Protein AF-A0A3A9SP73-F1 (afdb_monomer)

Secondary structure (DSSP, 8-state):
-HHHHHHHHHHHHHHHHHHHHHHHHHHHT-HHHHHHHHHHHHHHHHHHHHHHTTT-HHHHHHHHHHHHHHHHTTTSHHHHHHHIIIIIHHHHHHHHGGG---EEEETTEEEEE-TTS-EEEEETTTTEESS-SS-HHHHHHHHHHHH--TT-SEEEEE--TTSHHHHHHHHHHTT-SEEEEEES-HHHHHHHHHTSSGGGS-TTTEEEEE-SSHHHHHHHHHHHHHHSHHHHHTTSEEEEE-HHHHHHHHTT--HHHHHHHHHHHHSSHHHHHHHHHHHHHHTS----HHHHHTT---SEEEEE--STTHHHHHHHHHHTTTTSEEEEEGGGHHHHHHHTPPPSEEEE---SGGGGGGTTT-GGGGTTS-EEEETTS-HHHHHH--S-EEEE--GGGTTSTT-STT-PPPP---SSHHHHHHHHHHHHT-SEEEEES---S-GGG-SS-TTSSS---SSPPPSEEEEBTTSSEEEE-HHHHHHHHHHHHHHHT-TTSEEEE--TTSB--TT-EE-

Foldseek 3Di:
DLQVVLVVLVVLLVLLVLLVVLLVCLVVVNLPSSVVSPVVSVVVVVVVLVVCVVPPPPLSVQLVVLNVVLVVCSVNSVVSSCSSVVGNSVSSLVSSVVQFPDWDDDDQWIWGAASSNAIWIARNVLRFILADSHRRLVVLLVVCVLWADLLEQEEEEEDCGLPNNVVNNCVVNVLNHAYEYQDQDVVRVVNSCRRHCNVVRPPVRYHYDYHNPPVVSLVVVVVVCVVCVVCLQVNHYAYYYRVVVVSVCVVVDPVVVVVVCCCSNCPHSLQVLLLVLLVLLVVDDADALVVLLVVDDELEEEEQDWAAQLVVCLVVQQVCPPHHQYEYELLCQQVCVVSVRQGQEYEEEDSDLCSLVSCVPPQVSQQDHEYEYESSHHNNNVVSHNHHYHYAHEPSCPPRVPGPVVVDDHQYADLDRSSVSVSSSVVSVHQEYEYRNLQLFQQQQWGGHPRSDPDTDGNNAESDWAQFLQRDITGHYPSSVVVLVRVLVSLVVCLRHAYEYDNRGGHDRPNHDYD

Solvent-accessible surface area (backbone atoms only — not comparable to full-atom values): 26681 Å² total; per-residue (Å²): 111,70,50,66,52,48,51,54,44,42,60,58,32,47,37,51,54,34,46,50,53,18,33,51,26,27,76,73,66,39,55,65,64,15,50,54,37,37,55,56,40,51,59,55,47,57,53,52,34,59,58,25,56,80,76,39,50,67,60,23,52,50,51,54,49,41,56,50,53,33,65,76,35,51,89,42,39,70,59,24,32,47,42,42,64,77,42,44,45,57,51,49,40,60,59,27,56,82,59,35,84,49,72,48,75,58,93,60,34,36,40,30,37,12,52,39,30,49,62,36,49,25,38,63,84,80,65,42,49,72,46,55,60,50,44,41,58,58,51,18,42,57,53,40,67,59,54,68,48,97,62,35,50,36,36,41,29,43,47,58,63,41,13,42,46,66,41,40,47,36,65,74,45,73,63,65,37,39,37,37,33,37,36,46,53,70,63,46,57,49,42,6,44,61,66,39,47,39,68,78,49,62,74,90,38,50,46,78,49,79,32,70,52,58,69,59,40,50,47,54,56,47,55,48,50,72,73,38,49,66,43,35,69,74,32,34,29,40,58,47,70,47,71,60,56,54,62,69,43,62,84,70,62,53,73,69,50,54,55,48,49,57,46,66,58,52,51,47,58,50,37,58,44,24,40,54,11,27,58,52,46,73,70,46,86,66,50,58,65,67,65,55,45,76,77,56,87,37,55,31,31,34,39,40,40,48,16,46,41,26,69,80,35,50,63,62,56,53,74,30,64,94,68,31,44,32,36,28,39,48,49,31,47,51,30,30,60,77,70,71,42,82,53,65,29,35,30,44,58,47,53,50,76,71,56,30,68,38,43,67,98,47,36,79,76,29,49,85,25,33,37,46,28,35,42,29,24,20,34,68,37,60,70,53,50,56,21,59,36,23,73,39,40,32,70,91,32,64,89,45,82,80,48,54,82,82,71,66,79,69,45,78,53,56,105,43,48,64,36,46,46,50,45,50,37,53,75,66,56,33,45,35,37,37,36,30,3,57,9,56,31,21,56,91,17,26,58,36,19,80,59,36,55,100,70,68,43,70,73,46,76,43,61,42,72,42,55,16,59,72,74,44,80,32,37,13,40,66,68,32,50,49,45,45,54,48,49,28,54,60,44,63,79,40,81,87,48,46,37,35,46,62,19,59,59,10,40,53,53,65,81,47,45,78,130

Sequence (515 aa):
MAQEFLENIYKQSLLISDFEDSVHFLREGNKFDAQKLYNSAISSVESIIKELSGNDRELAEALLTSARTISENWEDSSYASALITSSLIPLMYKYMSYFTDIDVTENEFRIKSSDSGFLTITDLQNQVTYHDTHNPLNEASEVAESFYAPTNREVHLFGCDMGYLPYMLHKKSDGAIKIVIYESDSRIVNYAREFGILDWIPESDIEFVLIQDLTLLLKEYLDFINSHDQEIDNGEVSTYISPWKAIQYHNVGIDALQKQVEIDVFNKSIHRRCVINMMRNYSKQRISFDKIRSRLSSDECIIVAAGPSLDDSMSFIKDSSGSRTVIAVNTVIKRLYSEKAVPDVVVAADARPQLIEHIYGYEEFTDKIPLIADETTCWKYIDAYQGDICLVPTPNGKGLPLSNPDNLDVWQIYGTVVTLAIEVGIRLGAKKFYLAGLDLAYPGGVSYAHGVAHERVENKQGNCSVESVDGTMVETSQVFDLFRRTIEEQISVHPDLEFINLSKHGALIHGTSSL

Radius of gyration: 23.95 Å; Cα contacts (8 Å, |Δi|>4): 961; chains: 1; bounding box: 63×48×64 Å

Nearest PDB structures (foldseek):
  5mu5-assembly1_A  TM=4.446E-01  e=1.513E-12  Paramagnetospirillum magneticum AMB-1
  8gxo-assembly1_B  TM=6.169E-01  e=4.407E-02  Camellia sinensis
  5x7f-assembly1_A-2  TM=6.791E-01  e=1.155E-01  Mycobacterium tuberculosis H37Rv
  3tr6-assembly1_A-2  TM=6.200E-01  e=1.974E-01  Coxiella burnetii
  3dr5-assembly1_A-2  TM=6.475E-01  e=1.286E+00  Corynebacterium glutamicum

Structure (mmCIF, N/CA/C/O backbone):
data_AF-A0A3A9SP73-F1
#
_entry.id   AF-A0A3A9SP73-F1
#
loop_
_atom_site.group_PDB
_atom_site.id
_atom_site.type_symbol
_atom_site.label_atom_id
_atom_site.label_alt_id
_atom_site.label_comp_id
_atom_site.label_asym_id
_atom_site.label_entity_id
_atom_site.label_seq_id
_atom_site.pdbx_PDB_ins_code
_atom_site.Cartn_x
_atom_site.Cartn_y
_atom_site.Cartn_z
_atom_site.occupancy
_atom_site.B_iso_or_equiv
_atom_site.auth_seq_id
_atom_site.auth_comp_id
_atom_site.auth_asym_id
_atom_site.auth_atom_id
_atom_site.pdbx_PDB_model_num
ATOM 1 N N . MET A 1 1 ? 17.524 4.120 -32.576 1.00 49.09 1 MET A N 1
ATOM 2 C CA . MET A 1 1 ? 18.349 5.148 -31.899 1.00 49.09 1 MET A CA 1
ATOM 3 C C . MET A 1 1 ? 17.782 5.543 -30.535 1.00 49.09 1 MET A C 1
ATOM 5 O O . MET A 1 1 ? 18.495 5.319 -29.574 1.00 49.09 1 MET A O 1
ATOM 9 N N . ALA A 1 2 ? 16.548 6.064 -30.405 1.00 62.88 2 ALA A N 1
ATOM 10 C CA . ALA A 1 2 ? 15.949 6.321 -29.078 1.00 62.88 2 ALA A CA 1
ATOM 11 C C . ALA A 1 2 ? 15.515 5.025 -28.356 1.00 62.88 2 ALA A C 1
ATOM 13 O O . ALA A 1 2 ? 15.880 4.821 -27.205 1.00 62.88 2 ALA A O 1
ATOM 14 N N . GLN A 1 3 ? 14.848 4.104 -29.063 1.00 69.94 3 GLN A N 1
ATOM 15 C CA . GLN A 1 3 ? 14.397 2.821 -28.500 1.00 69.94 3 GLN A CA 1
ATOM 16 C C . GLN A 1 3 ? 15.564 1.938 -28.014 1.00 69.94 3 GLN A C 1
ATOM 18 O O . GLN A 1 3 ? 15.560 1.491 -26.879 1.00 69.94 3 GLN A O 1
ATOM 23 N N . GLU A 1 4 ? 16.627 1.778 -28.815 1.00 77.62 4 GLU A N 1
ATOM 24 C CA . GLU A 1 4 ? 17.843 1.037 -28.410 1.00 77.62 4 GLU A CA 1
ATOM 25 C C . GLU A 1 4 ? 18.569 1.677 -27.212 1.00 77.62 4 GLU A C 1
ATOM 27 O O . GLU A 1 4 ? 19.218 0.985 -26.429 1.00 77.62 4 GLU A O 1
ATOM 32 N N . PHE A 1 5 ? 18.492 3.005 -27.073 1.00 85.75 5 PHE A N 1
ATOM 33 C CA . PHE A 1 5 ? 19.057 3.714 -25.926 1.00 85.75 5 PHE A CA 1
ATOM 34 C C . PHE A 1 5 ? 18.266 3.406 -24.648 1.00 85.75 5 PHE A C 1
ATOM 36 O O . PHE A 1 5 ? 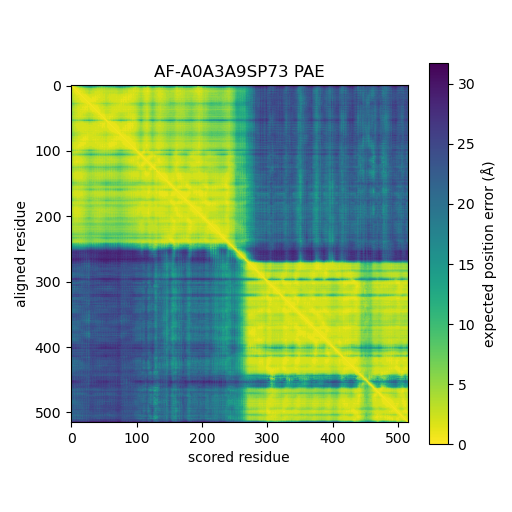18.867 3.014 -23.648 1.00 85.75 5 PHE A O 1
ATOM 43 N N . LEU A 1 6 ? 16.933 3.498 -24.708 1.00 90.56 6 LEU A N 1
ATOM 44 C CA . LEU A 1 6 ? 16.043 3.146 -23.596 1.00 90.56 6 LEU A CA 1
ATOM 45 C C . LEU A 1 6 ? 16.145 1.666 -23.224 1.00 90.56 6 LEU A C 1
ATOM 47 O O . LEU A 1 6 ? 16.231 1.336 -22.047 1.00 90.56 6 LEU A O 1
ATOM 51 N N . GLU A 1 7 ? 16.229 0.773 -24.209 1.00 89.56 7 GLU A N 1
ATOM 52 C CA . GLU A 1 7 ? 16.320 -0.669 -23.973 1.00 89.56 7 GLU A CA 1
ATOM 53 C C . GLU A 1 7 ? 17.554 -1.041 -23.137 1.00 89.56 7 GLU A C 1
ATOM 55 O O . GLU A 1 7 ? 17.478 -1.901 -22.259 1.00 89.56 7 GLU A O 1
ATOM 60 N N . ASN A 1 8 ? 18.688 -0.368 -23.359 1.00 88.88 8 ASN A N 1
ATOM 61 C CA . ASN A 1 8 ? 19.878 -0.572 -22.537 1.00 88.88 8 ASN A CA 1
ATOM 62 C C . ASN A 1 8 ? 19.660 -0.102 -21.095 1.00 88.88 8 ASN A C 1
ATOM 64 O O . ASN A 1 8 ? 20.018 -0.832 -20.174 1.00 88.88 8 ASN A O 1
ATOM 68 N N . ILE A 1 9 ? 19.043 1.067 -20.893 1.00 92.62 9 ILE A N 1
ATOM 69 C CA . ILE A 1 9 ? 18.715 1.588 -19.555 1.00 92.62 9 ILE A CA 1
ATOM 70 C C . ILE A 1 9 ? 17.776 0.617 -18.831 1.00 92.62 9 ILE A C 1
ATOM 72 O O . ILE A 1 9 ? 18.018 0.262 -17.680 1.00 92.62 9 ILE A O 1
ATOM 76 N N . TYR A 1 10 ? 16.747 0.119 -19.514 1.00 94.50 10 TYR A N 1
ATOM 77 C CA . TYR A 1 10 ? 15.756 -0.782 -18.926 1.00 94.50 10 TYR A CA 1
ATOM 78 C C . TYR A 1 10 ? 16.343 -2.143 -18.570 1.00 94.50 10 TYR A C 1
ATOM 80 O O . TYR A 1 10 ? 16.019 -2.688 -17.520 1.00 94.50 10 TYR A O 1
ATOM 88 N N . LYS A 1 11 ? 17.274 -2.672 -19.374 1.00 91.06 11 LYS A N 1
ATOM 89 C CA . LYS A 1 11 ? 18.022 -3.888 -19.018 1.00 91.06 11 LYS A CA 1
ATOM 90 C C . LYS A 1 11 ? 18.868 -3.715 -17.758 1.00 91.06 11 LYS A C 1
ATOM 92 O O . LYS A 1 11 ? 18.978 -4.665 -16.991 1.00 91.06 11 LYS A O 1
ATOM 97 N N . GLN A 1 12 ? 19.442 -2.531 -17.527 1.00 92.25 12 GLN A N 1
ATOM 98 C CA . GLN A 1 12 ? 20.144 -2.241 -16.270 1.00 92.25 12 GLN A CA 1
ATOM 99 C C . GLN A 1 12 ? 19.165 -2.092 -15.101 1.00 92.25 12 GLN A C 1
ATOM 101 O O . GLN A 1 12 ? 19.421 -2.613 -14.018 1.00 92.25 12 GLN A O 1
ATOM 106 N N . SER A 1 13 ? 18.022 -1.444 -15.335 1.00 92.06 13 SER A N 1
ATOM 107 C CA . SER A 1 13 ? 16.964 -1.282 -14.336 1.00 92.06 13 SER A CA 1
ATOM 108 C C . SER A 1 13 ? 16.373 -2.621 -13.875 1.00 92.06 13 SER A C 1
ATOM 110 O O . SER A 1 13 ? 16.189 -2.836 -12.679 1.00 92.06 13 SER A O 1
ATOM 112 N N . LEU A 1 14 ? 16.178 -3.577 -14.794 1.00 92.69 14 LEU A N 1
ATOM 113 C CA . LEU A 1 14 ? 15.709 -4.935 -14.482 1.00 92.69 14 LEU A CA 1
ATOM 114 C C . LEU A 1 14 ? 16.573 -5.657 -13.438 1.00 92.69 14 LEU A C 1
ATOM 116 O O . LEU A 1 14 ? 16.056 -6.488 -12.697 1.00 92.69 14 LEU A O 1
ATOM 120 N N . LEU A 1 15 ? 17.866 -5.327 -13.340 1.00 94.31 15 LEU A N 1
ATOM 121 C CA . LEU A 1 15 ? 18.745 -5.918 -12.330 1.00 94.31 15 LEU A CA 1
ATOM 122 C C . LEU A 1 15 ? 18.285 -5.577 -10.910 1.00 94.31 15 LEU A C 1
ATOM 124 O O . LEU A 1 15 ? 18.428 -6.409 -10.019 1.00 94.31 15 LEU A O 1
ATOM 128 N N . ILE A 1 16 ? 17.717 -4.383 -10.697 1.00 94.25 16 ILE A N 1
ATOM 129 C CA . ILE A 1 16 ? 17.144 -3.983 -9.405 1.00 94.25 16 ILE A CA 1
ATOM 130 C C . ILE A 1 16 ? 15.992 -4.929 -9.047 1.00 94.25 16 ILE A C 1
ATOM 132 O O . ILE A 1 16 ? 16.014 -5.511 -7.965 1.00 94.25 16 ILE A O 1
ATOM 136 N N . SER A 1 17 ? 15.074 -5.172 -9.989 1.00 89.94 17 SER A N 1
ATOM 137 C CA . SER A 1 17 ? 13.961 -6.115 -9.807 1.00 89.94 17 SER A CA 1
ATOM 138 C C . SER A 1 17 ? 14.445 -7.547 -9.546 1.00 89.94 17 SER A C 1
ATOM 140 O O . SER A 1 17 ? 13.928 -8.208 -8.652 1.00 89.94 17 SER A O 1
ATOM 142 N N . ASP A 1 18 ? 15.481 -8.025 -10.241 1.00 92.94 18 ASP A N 1
ATOM 143 C CA . ASP A 1 18 ? 16.029 -9.365 -9.988 1.00 92.94 18 ASP A CA 1
ATOM 144 C C . ASP A 1 18 ? 16.689 -9.478 -8.594 1.00 92.94 18 ASP A C 1
ATOM 146 O O . ASP A 1 18 ? 16.648 -10.540 -7.960 1.00 92.94 18 ASP A O 1
ATOM 150 N N . PHE A 1 19 ? 17.287 -8.394 -8.080 1.00 95.06 19 PHE A N 1
ATOM 151 C CA . PHE A 1 19 ? 17.797 -8.348 -6.706 1.00 95.06 19 PHE A CA 1
ATOM 152 C C . PHE A 1 19 ? 16.669 -8.311 -5.668 1.00 95.06 19 PHE A C 1
ATOM 154 O O . PHE A 1 19 ? 16.780 -8.988 -4.643 1.00 95.06 19 PHE A O 1
ATOM 161 N N . GLU A 1 20 ? 15.588 -7.576 -5.930 1.00 91.12 20 GLU A N 1
ATOM 162 C CA . GLU A 1 20 ? 14.380 -7.542 -5.095 1.00 91.12 20 GLU A CA 1
ATOM 163 C C . GLU A 1 20 ? 13.711 -8.929 -5.033 1.00 91.12 20 GLU A C 1
ATOM 165 O O . GLU A 1 20 ? 13.468 -9.445 -3.937 1.00 91.12 20 GLU A O 1
ATOM 170 N N . ASP A 1 21 ? 13.543 -9.599 -6.178 1.00 88.12 21 ASP A N 1
ATOM 171 C CA . ASP A 1 21 ? 13.028 -10.972 -6.270 1.00 88.12 21 ASP A CA 1
ATOM 172 C C . ASP A 1 21 ? 13.933 -11.956 -5.496 1.00 88.12 21 ASP A C 1
ATOM 174 O O . ASP A 1 21 ? 13.464 -12.819 -4.747 1.00 88.12 21 ASP A O 1
ATOM 178 N N . SER A 1 22 ? 15.260 -11.807 -5.603 1.00 93.62 22 SER A N 1
ATOM 179 C CA . SER A 1 22 ? 16.208 -12.605 -4.814 1.00 93.62 22 SER A CA 1
ATOM 180 C C . SER A 1 22 ? 16.041 -12.381 -3.305 1.00 93.62 22 SER A C 1
ATOM 182 O O . SER A 1 22 ? 16.114 -13.337 -2.528 1.00 93.62 22 SER A O 1
ATOM 184 N N . VAL A 1 23 ? 15.833 -11.138 -2.861 1.00 92.19 23 VAL A N 1
ATOM 185 C CA . VAL A 1 23 ? 15.570 -10.817 -1.448 1.00 92.19 23 VAL A CA 1
ATOM 186 C C . VAL A 1 23 ? 14.273 -11.471 -0.981 1.00 92.19 23 VAL A C 1
ATOM 188 O O . VAL A 1 23 ? 14.253 -12.052 0.108 1.00 92.19 23 VAL A O 1
ATOM 191 N N . HIS A 1 24 ? 13.223 -11.427 -1.802 1.00 86.50 24 HIS A N 1
ATOM 192 C CA . HIS A 1 24 ? 11.951 -12.080 -1.514 1.00 86.50 24 HIS A CA 1
ATOM 193 C C . HIS A 1 24 ? 12.142 -13.584 -1.269 1.00 86.50 24 HIS A C 1
ATOM 195 O O . HIS A 1 24 ? 11.813 -14.084 -0.191 1.00 86.50 24 HIS A O 1
ATOM 201 N N . PHE A 1 25 ? 12.800 -14.292 -2.191 1.00 87.38 25 PHE A N 1
ATOM 202 C CA . PHE A 1 25 ? 13.069 -15.724 -2.035 1.00 87.38 25 PHE A CA 1
ATOM 203 C C . PHE A 1 25 ? 13.946 -16.057 -0.820 1.00 87.38 25 PHE A C 1
ATOM 205 O O . PHE A 1 25 ? 13.706 -17.065 -0.150 1.00 87.38 25 PHE A O 1
ATOM 212 N N . LEU A 1 26 ? 14.937 -15.220 -0.484 1.00 88.69 26 LEU A N 1
ATOM 213 C CA 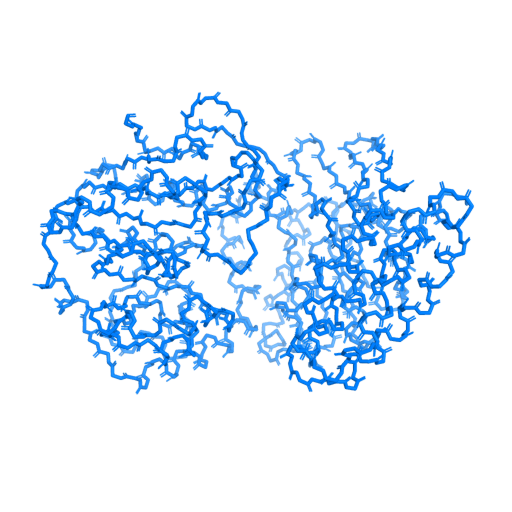. LEU A 1 26 ? 15.733 -15.406 0.736 1.00 88.69 26 LEU A CA 1
ATOM 214 C C . LEU A 1 26 ? 14.870 -15.317 1.998 1.00 88.69 26 LEU A C 1
ATOM 216 O O . LEU A 1 26 ? 15.043 -16.136 2.903 1.00 88.69 26 LEU A O 1
ATOM 220 N N . ARG A 1 27 ? 13.935 -14.360 2.052 1.00 86.19 27 ARG A N 1
ATOM 221 C CA . ARG A 1 27 ? 13.014 -14.174 3.186 1.00 86.19 27 ARG A CA 1
ATOM 222 C C . ARG A 1 27 ? 12.019 -15.328 3.321 1.00 86.19 27 ARG A C 1
ATOM 224 O O . ARG A 1 27 ? 11.665 -15.693 4.440 1.00 86.19 27 ARG A O 1
ATOM 231 N N . GLU A 1 28 ? 11.630 -15.951 2.212 1.00 83.44 28 GLU A N 1
ATOM 232 C CA . GLU A 1 28 ? 10.791 -17.158 2.204 1.00 83.44 28 GLU A CA 1
ATOM 233 C C . GLU A 1 28 ? 11.562 -18.459 2.503 1.00 83.44 28 GLU A C 1
ATOM 235 O O . GLU A 1 28 ? 10.962 -19.521 2.680 1.00 83.44 28 GLU A O 1
ATOM 240 N N . GLY A 1 29 ? 12.895 -18.403 2.574 1.00 84.88 29 GLY A N 1
ATOM 241 C CA . GLY A 1 29 ? 13.753 -19.573 2.770 1.00 84.88 29 GLY A CA 1
ATOM 242 C C . GLY A 1 29 ? 14.039 -20.372 1.492 1.00 84.88 29 GLY A C 1
ATOM 243 O O . GLY A 1 29 ? 14.665 -21.434 1.560 1.00 84.88 29 GLY A O 1
ATOM 244 N N . ASN A 1 30 ? 13.646 -19.869 0.318 1.00 89.38 30 ASN A N 1
ATOM 245 C CA . ASN A 1 30 ? 13.953 -20.463 -0.980 1.00 89.38 30 ASN A CA 1
ATOM 246 C C . ASN A 1 30 ? 15.346 -20.030 -1.481 1.00 89.38 30 ASN A C 1
ATOM 248 O O . ASN A 1 30 ? 15.504 -19.240 -2.410 1.00 89.38 30 ASN A O 1
ATOM 252 N N . LYS A 1 31 ? 16.394 -20.575 -0.853 1.00 92.38 31 LYS A N 1
ATOM 253 C CA . LYS A 1 31 ? 17.793 -20.236 -1.176 1.00 92.38 31 LYS A CA 1
ATOM 254 C C . LYS A 1 31 ? 18.195 -20.537 -2.626 1.00 92.38 31 LYS A C 1
ATOM 256 O O . LYS A 1 31 ? 19.080 -19.867 -3.150 1.00 92.38 31 LYS A O 1
ATOM 261 N N . PHE A 1 32 ? 17.602 -21.556 -3.249 1.00 92.88 32 PHE A N 1
ATOM 262 C CA . PHE A 1 32 ? 17.995 -21.994 -4.589 1.00 92.88 32 PHE A CA 1
ATOM 263 C C . PHE A 1 32 ? 17.582 -20.975 -5.656 1.00 92.88 32 PHE A C 1
ATOM 265 O O . PHE A 1 32 ? 18.433 -20.522 -6.423 1.00 92.88 32 PHE A O 1
ATOM 272 N N . ASP A 1 33 ? 16.308 -20.575 -5.667 1.00 90.81 33 ASP A N 1
ATOM 273 C CA . ASP A 1 33 ? 15.807 -19.606 -6.647 1.00 90.81 33 ASP A CA 1
ATOM 274 C C . ASP A 1 33 ? 16.385 -18.210 -6.398 1.00 90.81 33 ASP A C 1
ATOM 276 O O . ASP A 1 33 ? 16.799 -17.546 -7.352 1.00 90.81 33 ASP A O 1
ATOM 280 N N . ALA A 1 34 ? 16.558 -17.826 -5.126 1.00 94.75 34 ALA A N 1
ATOM 281 C CA . ALA A 1 34 ? 17.293 -16.616 -4.762 1.00 94.75 34 ALA A CA 1
ATOM 282 C C . ALA A 1 34 ? 18.699 -16.591 -5.378 1.00 94.75 34 ALA A C 1
ATOM 284 O O . ALA A 1 34 ? 19.087 -15.630 -6.038 1.00 94.75 34 ALA A O 1
ATOM 285 N N . GLN A 1 35 ? 19.469 -17.670 -5.200 1.00 95.25 35 GLN A N 1
ATOM 286 C CA . GLN A 1 35 ? 20.852 -17.724 -5.673 1.00 95.25 35 GLN A CA 1
ATOM 287 C C . GLN A 1 35 ? 20.929 -17.715 -7.197 1.00 95.25 35 GLN A C 1
ATOM 289 O O . GLN A 1 35 ? 21.838 -17.112 -7.768 1.00 95.25 35 GLN A O 1
ATOM 294 N N . LYS A 1 36 ? 19.977 -18.368 -7.866 1.00 94.06 36 LYS A N 1
ATOM 295 C CA . LYS A 1 36 ? 19.880 -18.367 -9.324 1.00 94.06 36 LYS A CA 1
ATOM 296 C C . LYS A 1 36 ? 19.664 -16.950 -9.865 1.00 94.06 36 LYS A C 1
ATOM 298 O O . LYS A 1 36 ? 20.397 -16.551 -10.770 1.00 94.06 36 LYS A O 1
ATOM 303 N N . LEU A 1 37 ? 18.708 -16.204 -9.308 1.00 92.31 37 LEU A N 1
ATOM 304 C CA . LEU A 1 37 ? 18.428 -14.823 -9.716 1.00 92.31 37 LEU A CA 1
ATOM 305 C C . LEU A 1 37 ? 19.596 -13.891 -9.398 1.00 92.31 37 LEU A C 1
ATOM 307 O O . LEU A 1 37 ? 20.094 -13.216 -10.298 1.00 92.31 37 LEU A O 1
ATOM 311 N N . TYR A 1 38 ? 20.114 -13.938 -8.167 1.00 96.12 38 TYR A N 1
ATOM 312 C CA . TYR A 1 38 ? 21.261 -13.127 -7.760 1.00 96.12 38 TYR A CA 1
ATOM 313 C C . TYR A 1 38 ? 22.477 -13.352 -8.663 1.00 96.12 38 TYR A C 1
ATOM 315 O O . TYR A 1 38 ? 23.063 -12.394 -9.155 1.00 96.12 38 TYR A O 1
ATOM 323 N N . ASN A 1 39 ? 22.845 -14.610 -8.931 1.00 94.44 39 ASN A N 1
ATOM 324 C CA . ASN A 1 39 ? 24.000 -14.925 -9.774 1.00 94.44 39 ASN A CA 1
ATOM 325 C C . ASN A 1 39 ? 23.809 -14.467 -11.226 1.00 94.44 39 ASN A C 1
ATOM 327 O O . ASN A 1 39 ? 24.775 -14.061 -11.874 1.00 94.44 39 ASN A O 1
ATOM 331 N N . SER A 1 40 ? 22.577 -14.529 -11.737 1.00 92.44 40 SER A N 1
ATOM 332 C CA . SER A 1 40 ? 22.245 -13.995 -13.057 1.00 92.44 40 SER A CA 1
ATOM 333 C C . SER A 1 40 ? 22.458 -12.481 -13.088 1.00 92.44 40 SER A C 1
ATOM 335 O O . SER A 1 40 ? 23.246 -11.986 -13.896 1.00 92.44 40 SER A O 1
ATOM 337 N N . ALA A 1 41 ? 21.845 -11.752 -12.154 1.00 93.94 41 ALA A N 1
ATOM 338 C CA . ALA A 1 41 ? 21.903 -10.294 -12.108 1.00 93.94 41 ALA A CA 1
ATOM 339 C C . ALA A 1 41 ? 23.321 -9.768 -11.820 1.00 93.94 41 ALA A C 1
ATOM 341 O O . ALA A 1 41 ? 23.806 -8.855 -12.491 1.00 93.94 41 ALA A O 1
ATOM 342 N N . ILE A 1 42 ? 24.042 -10.386 -10.878 1.00 94.50 42 ILE A N 1
ATOM 343 C CA . ILE A 1 42 ? 25.383 -9.939 -10.479 1.00 94.50 42 ILE A CA 1
ATOM 344 C C . ILE A 1 42 ? 26.411 -10.086 -11.607 1.00 94.50 42 ILE A C 1
ATOM 346 O O . ILE A 1 42 ? 27.345 -9.290 -11.693 1.00 94.50 42 ILE A O 1
ATOM 350 N N . SER A 1 43 ? 26.220 -11.049 -12.516 1.00 91.44 43 SER A N 1
ATOM 351 C CA . SER A 1 43 ? 27.087 -11.206 -13.689 1.00 91.44 43 SER A CA 1
ATOM 352 C C . SER A 1 43 ? 27.026 -9.987 -14.622 1.00 91.44 43 SER A C 1
ATOM 354 O O . SER A 1 43 ? 28.046 -9.565 -15.172 1.00 91.44 43 SER A O 1
ATOM 356 N N . SER A 1 44 ? 25.856 -9.350 -14.732 1.00 92.50 44 SER A N 1
ATOM 357 C CA . SER A 1 44 ? 25.675 -8.096 -15.470 1.00 92.50 44 SER A CA 1
ATOM 358 C C . SER A 1 44 ? 26.316 -6.914 -14.740 1.00 92.50 44 SER A C 1
ATOM 360 O O . SER A 1 44 ? 26.955 -6.073 -15.377 1.00 92.50 44 SER A O 1
ATOM 362 N N . VAL A 1 45 ? 26.253 -6.895 -13.403 1.00 92.81 45 VAL A N 1
ATOM 363 C CA . VAL A 1 45 ? 26.906 -5.866 -12.573 1.00 92.81 45 VAL A CA 1
ATOM 364 C C . VAL A 1 45 ? 28.427 -5.857 -12.758 1.00 92.81 45 VAL A C 1
ATOM 366 O O . VAL A 1 45 ? 29.041 -4.792 -12.725 1.00 92.81 45 VAL A O 1
ATOM 369 N N . GLU A 1 46 ? 29.068 -6.992 -13.056 1.00 90.19 46 GLU A N 1
ATOM 370 C CA . GLU A 1 46 ? 30.503 -7.003 -13.386 1.00 90.19 46 GLU A CA 1
ATOM 371 C C . GLU A 1 46 ? 30.846 -6.135 -14.607 1.00 90.19 46 GLU A C 1
ATOM 373 O O . GLU A 1 46 ? 31.949 -5.586 -14.693 1.00 90.19 46 GLU A O 1
ATOM 378 N N . SER A 1 47 ? 29.925 -6.018 -15.565 1.00 91.19 47 SER A N 1
ATOM 379 C CA . SER A 1 47 ? 30.098 -5.153 -16.736 1.00 91.19 47 SER A CA 1
ATOM 380 C C . SER A 1 47 ? 29.933 -3.681 -16.361 1.00 91.19 47 SER A C 1
ATOM 382 O O . SER A 1 47 ? 30.757 -2.864 -16.772 1.00 91.19 47 SER A O 1
ATOM 384 N N . ILE A 1 48 ? 28.965 -3.368 -15.494 1.00 93.62 48 ILE A N 1
ATOM 385 C CA . ILE A 1 48 ? 28.764 -2.026 -14.926 1.00 93.62 48 ILE A CA 1
ATOM 386 C C . ILE A 1 48 ? 30.006 -1.571 -14.149 1.00 93.62 48 ILE A C 1
ATOM 388 O O . ILE A 1 48 ? 30.496 -0.463 -14.338 1.00 93.62 48 ILE A O 1
ATOM 392 N N . ILE A 1 49 ? 30.588 -2.441 -13.317 1.00 95.06 49 ILE A N 1
ATOM 393 C CA . ILE A 1 49 ? 31.809 -2.130 -12.555 1.00 95.06 49 ILE A CA 1
ATOM 394 C C . ILE A 1 49 ? 32.974 -1.788 -13.497 1.00 95.06 49 ILE A C 1
ATOM 396 O O . ILE A 1 49 ? 33.746 -0.864 -13.223 1.00 95.06 49 ILE A O 1
ATOM 400 N N . LYS A 1 50 ? 33.116 -2.509 -14.617 1.00 92.44 50 LYS A N 1
ATOM 401 C CA . LYS A 1 50 ? 34.157 -2.230 -15.623 1.00 92.44 50 LYS A CA 1
ATOM 402 C C . LYS A 1 50 ? 33.934 -0.882 -16.305 1.00 92.44 50 LYS A C 1
ATOM 404 O O . LYS A 1 50 ? 34.904 -0.154 -16.500 1.00 92.44 50 LYS A O 1
ATOM 409 N N . GLU A 1 51 ? 32.689 -0.552 -16.634 1.00 91.94 51 GLU A N 1
ATOM 410 C CA . GLU A 1 51 ? 32.310 0.750 -17.189 1.00 91.94 51 GLU A CA 1
ATOM 411 C C . GLU A 1 51 ? 32.624 1.886 -16.201 1.00 91.94 51 GLU A C 1
ATOM 413 O O . GLU A 1 51 ? 33.342 2.833 -16.531 1.00 91.94 51 GLU A O 1
ATOM 418 N N . LEU A 1 52 ? 32.173 1.750 -14.952 1.00 94.38 52 LEU A N 1
ATOM 419 C CA . LEU A 1 52 ? 32.357 2.749 -13.902 1.00 94.38 52 LEU A CA 1
ATOM 420 C C . LEU A 1 52 ? 33.816 2.938 -13.494 1.00 94.38 52 LEU A C 1
ATOM 422 O O . LEU A 1 52 ? 34.197 4.039 -13.112 1.00 94.38 52 LEU A O 1
ATOM 426 N N . SER A 1 53 ? 34.668 1.921 -13.640 1.00 89.19 53 SER A N 1
ATOM 427 C CA . SER A 1 53 ? 36.101 2.031 -13.328 1.00 89.19 53 SER A CA 1
ATOM 428 C C . SER A 1 53 ? 36.808 3.162 -14.097 1.00 89.19 53 SER A C 1
ATOM 430 O O . SER A 1 53 ? 37.849 3.642 -13.645 1.00 89.19 53 SER A O 1
ATOM 432 N N . GLY A 1 54 ? 36.260 3.593 -15.241 1.00 86.25 54 GLY A N 1
ATOM 433 C CA . GLY A 1 54 ? 36.748 4.747 -16.002 1.00 86.25 54 GLY A CA 1
ATOM 434 C C . GLY A 1 54 ? 36.106 6.094 -15.639 1.00 86.25 54 GLY A C 1
ATOM 435 O O . GLY A 1 54 ? 36.718 7.125 -15.909 1.00 86.25 54 GLY A O 1
ATOM 436 N N . ASN A 1 55 ? 34.918 6.092 -15.022 1.00 89.31 55 ASN A N 1
ATOM 437 C CA . ASN A 1 55 ? 34.050 7.272 -14.884 1.00 89.31 55 ASN A CA 1
ATOM 438 C C . ASN A 1 55 ? 33.747 7.647 -13.420 1.00 89.31 55 ASN A C 1
ATOM 440 O O . ASN A 1 55 ? 33.857 8.815 -13.057 1.00 89.31 55 ASN A O 1
ATOM 444 N N . ASP A 1 56 ? 33.416 6.670 -12.572 1.00 95.56 56 ASP A N 1
ATOM 445 C CA . ASP A 1 56 ? 33.199 6.825 -11.129 1.00 95.56 56 ASP A CA 1
ATOM 446 C C . ASP A 1 56 ? 33.799 5.617 -10.394 1.00 95.56 56 ASP A C 1
ATOM 448 O O . ASP A 1 56 ? 33.169 4.580 -10.156 1.00 95.56 56 ASP A O 1
ATOM 452 N N . ARG A 1 57 ? 35.079 5.760 -10.048 1.00 95.75 57 ARG A N 1
ATOM 453 C CA . ARG A 1 57 ? 35.852 4.710 -9.384 1.00 95.75 57 ARG A CA 1
ATOM 454 C C . ARG A 1 57 ? 35.335 4.398 -7.978 1.00 95.75 57 ARG A C 1
ATOM 456 O O . ARG A 1 57 ? 35.446 3.256 -7.545 1.00 95.75 57 ARG A O 1
ATOM 463 N N . GLU A 1 58 ? 34.786 5.386 -7.277 1.00 97.25 58 GLU A N 1
ATOM 464 C CA . GLU A 1 58 ? 34.261 5.196 -5.925 1.00 97.25 58 GLU A CA 1
ATOM 465 C C . GLU A 1 58 ? 33.014 4.308 -5.960 1.00 97.25 58 GLU A C 1
ATOM 467 O O . GLU A 1 58 ? 32.922 3.339 -5.204 1.00 97.25 58 GLU A O 1
ATOM 472 N N . LEU A 1 59 ? 32.093 4.568 -6.896 1.00 97.06 59 LEU A N 1
ATOM 473 C CA . LEU A 1 59 ? 30.917 3.724 -7.098 1.00 97.06 59 LEU A CA 1
ATOM 474 C C . LEU A 1 59 ? 31.295 2.308 -7.556 1.00 97.06 59 LEU A C 1
ATOM 476 O O . LEU A 1 59 ? 30.737 1.333 -7.049 1.00 97.06 59 LEU A O 1
ATOM 480 N N . ALA A 1 60 ? 32.274 2.177 -8.457 1.00 97.25 60 ALA A N 1
ATOM 481 C CA . ALA A 1 60 ? 32.780 0.875 -8.895 1.00 97.25 60 ALA A CA 1
ATOM 482 C C . ALA A 1 60 ? 33.349 0.046 -7.726 1.00 97.25 60 ALA A C 1
ATOM 484 O O . ALA A 1 60 ? 33.044 -1.142 -7.592 1.00 97.25 60 ALA A O 1
ATOM 485 N N . GLU A 1 61 ? 34.161 0.666 -6.861 1.00 97.31 61 GLU A N 1
ATOM 486 C CA . GLU A 1 61 ? 34.741 0.017 -5.679 1.00 97.31 61 GLU A CA 1
ATOM 487 C C . GLU A 1 61 ? 33.662 -0.347 -4.642 1.00 97.31 61 GLU A C 1
ATOM 489 O O . GLU A 1 61 ? 33.721 -1.432 -4.052 1.00 97.31 61 GLU A O 1
ATOM 494 N N . ALA A 1 62 ? 32.643 0.501 -4.462 1.00 97.81 62 ALA A N 1
ATOM 495 C CA . ALA A 1 62 ? 31.514 0.235 -3.572 1.00 97.81 62 ALA A CA 1
ATOM 496 C C . ALA A 1 62 ? 30.658 -0.951 -4.049 1.00 97.81 62 ALA A C 1
ATOM 498 O O . ALA A 1 62 ? 30.389 -1.857 -3.257 1.00 97.81 62 ALA A O 1
ATOM 499 N N . LEU A 1 63 ? 30.291 -0.996 -5.337 1.00 97.38 63 LEU A N 1
ATOM 500 C CA . LEU A 1 63 ? 29.543 -2.112 -5.936 1.00 97.38 63 LEU A CA 1
ATOM 501 C C . LEU A 1 63 ? 30.313 -3.429 -5.810 1.00 97.38 63 LEU A C 1
ATOM 503 O O . LEU A 1 63 ? 29.759 -4.436 -5.369 1.00 97.38 63 LEU A O 1
ATOM 507 N N . LEU A 1 64 ? 31.613 -3.414 -6.127 1.00 96.94 64 LEU A N 1
ATOM 508 C CA . LEU A 1 64 ? 32.473 -4.590 -6.000 1.00 96.94 64 LEU A CA 1
ATOM 509 C C . LEU A 1 64 ? 32.561 -5.085 -4.552 1.00 96.94 64 LEU A C 1
ATOM 511 O O . LEU A 1 64 ? 32.536 -6.292 -4.304 1.00 96.94 64 LEU A O 1
ATOM 515 N N . THR A 1 65 ? 32.690 -4.163 -3.598 1.00 97.62 65 THR A N 1
ATOM 516 C CA . THR A 1 65 ? 32.757 -4.498 -2.171 1.00 97.62 65 THR A CA 1
ATOM 517 C C . THR A 1 65 ? 31.438 -5.102 -1.703 1.00 97.62 65 THR A C 1
ATOM 519 O O . THR A 1 65 ? 31.450 -6.180 -1.114 1.00 97.62 65 THR A O 1
ATOM 522 N N . SER A 1 66 ? 30.312 -4.468 -2.041 1.00 97.50 66 SER A N 1
ATOM 523 C CA . SER A 1 66 ? 28.969 -4.948 -1.704 1.00 97.50 66 SER A CA 1
ATOM 524 C C . SER A 1 66 ? 28.723 -6.366 -2.234 1.00 97.50 66 SER A C 1
ATOM 526 O O . SER A 1 66 ? 28.407 -7.273 -1.462 1.00 97.50 66 SER A O 1
ATOM 528 N N . ALA A 1 67 ? 29.001 -6.600 -3.522 1.00 96.31 67 ALA A N 1
ATOM 529 C CA . ALA A 1 67 ? 28.848 -7.905 -4.166 1.00 96.31 67 ALA A CA 1
ATOM 530 C C . ALA A 1 67 ? 29.676 -9.013 -3.487 1.00 96.31 67 ALA A C 1
ATOM 532 O O . ALA A 1 67 ? 29.191 -10.130 -3.287 1.00 96.31 67 ALA A O 1
ATOM 533 N N . ARG A 1 68 ? 30.925 -8.706 -3.101 1.00 96.44 68 ARG A N 1
ATOM 534 C CA . ARG A 1 68 ? 31.803 -9.642 -2.379 1.00 96.44 68 ARG A CA 1
ATOM 535 C C . ARG A 1 68 ? 31.269 -9.957 -0.991 1.00 96.44 68 ARG A C 1
ATOM 537 O O . ARG A 1 68 ? 31.179 -11.129 -0.640 1.00 96.44 68 ARG A O 1
ATOM 544 N N . THR A 1 69 ? 30.878 -8.939 -0.227 1.00 96.88 69 THR A N 1
ATOM 545 C CA . THR A 1 69 ? 30.346 -9.131 1.127 1.00 96.88 69 THR A CA 1
ATOM 546 C C . THR A 1 69 ? 29.066 -9.964 1.108 1.00 96.88 69 THR A C 1
ATOM 548 O O . THR A 1 69 ? 28.923 -10.857 1.940 1.00 96.88 69 THR A O 1
ATOM 551 N N . ILE A 1 70 ? 28.171 -9.749 0.138 1.00 97.06 70 ILE A N 1
ATOM 552 C CA . ILE A 1 70 ? 26.971 -10.582 -0.036 1.00 97.06 70 ILE A CA 1
ATOM 553 C C . ILE A 1 70 ? 27.362 -12.033 -0.335 1.00 97.06 70 ILE A C 1
ATOM 555 O O . ILE A 1 70 ? 26.864 -12.947 0.317 1.00 97.06 70 ILE A O 1
ATOM 559 N N . SER A 1 71 ? 28.296 -12.258 -1.266 1.00 94.56 71 SER A N 1
ATOM 560 C CA . SER A 1 71 ? 28.748 -13.610 -1.615 1.00 94.56 71 SER A CA 1
ATOM 561 C C . SER A 1 71 ? 29.403 -14.348 -0.442 1.00 94.56 71 SER A C 1
ATOM 563 O O . SER A 1 71 ? 29.216 -15.554 -0.311 1.00 94.56 71 SER A O 1
ATOM 565 N N . GLU A 1 72 ? 30.177 -13.657 0.397 1.00 96.19 72 GLU A N 1
ATOM 566 C CA . GLU A 1 72 ? 30.836 -14.240 1.576 1.00 96.19 72 GLU A CA 1
ATOM 567 C C . GLU A 1 72 ? 29.842 -14.616 2.681 1.00 96.19 72 GLU A C 1
ATOM 569 O O . GLU A 1 72 ? 30.102 -15.527 3.466 1.00 96.19 72 GLU A O 1
ATOM 574 N N . ASN A 1 73 ? 28.700 -13.928 2.731 1.00 95.62 73 ASN A N 1
ATOM 575 C CA . ASN A 1 73 ? 27.692 -14.077 3.775 1.00 95.62 73 ASN A CA 1
ATOM 576 C C . ASN A 1 73 ? 26.394 -14.735 3.281 1.00 95.62 73 ASN A C 1
ATOM 578 O O . ASN A 1 73 ? 25.406 -14.755 4.010 1.00 95.62 73 ASN A O 1
ATOM 582 N N . TRP A 1 74 ? 26.397 -15.310 2.074 1.00 95.19 74 TRP A N 1
ATOM 583 C CA . TRP A 1 74 ? 25.208 -15.884 1.432 1.00 95.19 74 TRP A CA 1
ATOM 584 C C . TRP A 1 74 ? 24.509 -16.965 2.274 1.00 95.19 74 TRP A C 1
ATOM 586 O O . TRP A 1 74 ? 23.293 -17.141 2.204 1.00 95.19 74 TRP A O 1
ATOM 596 N N . GLU A 1 75 ? 25.271 -17.700 3.089 1.00 93.69 75 GLU A N 1
ATOM 597 C CA . GLU A 1 75 ? 24.721 -18.764 3.932 1.00 93.69 75 GLU A CA 1
ATOM 598 C C . GLU A 1 75 ? 23.773 -18.258 5.026 1.00 93.69 75 GLU A C 1
ATOM 600 O O . GLU A 1 75 ? 22.856 -18.988 5.420 1.00 93.69 75 GLU A O 1
ATOM 605 N N . ASP A 1 76 ? 23.942 -17.016 5.479 1.00 94.50 76 ASP A N 1
ATOM 606 C CA . ASP A 1 76 ? 22.994 -16.346 6.363 1.00 94.50 76 ASP A CA 1
ATOM 607 C C . ASP A 1 76 ? 21.969 -15.586 5.512 1.00 94.50 76 ASP A C 1
ATOM 609 O O . ASP A 1 76 ? 22.204 -14.457 5.086 1.00 94.50 76 ASP A O 1
ATOM 613 N N . SER A 1 77 ? 20.818 -16.213 5.248 1.00 91.81 77 SER A N 1
ATOM 614 C CA . SER A 1 77 ? 19.766 -15.632 4.401 1.00 91.81 77 SER A CA 1
ATOM 615 C C . SER A 1 77 ? 19.278 -14.274 4.898 1.00 91.81 77 SER A C 1
ATOM 617 O O . SER A 1 77 ? 19.052 -13.373 4.091 1.00 91.81 77 SER A O 1
ATOM 619 N N . SER A 1 78 ? 19.137 -14.110 6.215 1.00 90.12 78 SER A N 1
ATOM 620 C CA . SER A 1 78 ? 18.687 -12.851 6.806 1.00 90.12 78 SER A CA 1
ATOM 621 C C . SER A 1 78 ? 19.722 -11.761 6.564 1.00 90.12 78 SER A C 1
ATOM 623 O O . SER A 1 78 ? 19.376 -10.680 6.091 1.00 90.12 78 SER A O 1
ATOM 625 N N . TYR A 1 79 ? 20.998 -12.058 6.809 1.00 93.31 79 TYR A N 1
ATOM 626 C CA . TYR A 1 79 ? 22.068 -11.085 6.630 1.00 93.31 79 TYR A CA 1
ATOM 627 C C . TYR A 1 79 ? 22.348 -10.773 5.152 1.00 93.31 79 TYR A C 1
ATOM 629 O O . TYR A 1 79 ? 22.467 -9.604 4.790 1.00 93.31 79 TYR A O 1
ATOM 637 N N . ALA A 1 80 ? 22.361 -11.779 4.275 1.00 94.75 80 ALA A N 1
ATOM 638 C CA . ALA A 1 80 ? 22.498 -11.589 2.833 1.00 94.75 80 ALA A CA 1
ATOM 639 C C . ALA A 1 80 ? 21.351 -10.744 2.261 1.00 94.75 80 ALA A C 1
ATOM 641 O O . ALA A 1 80 ? 21.601 -9.791 1.525 1.00 94.75 80 ALA A O 1
ATOM 642 N N . SER A 1 81 ? 20.101 -11.031 2.649 1.00 91.94 81 SER A N 1
ATOM 643 C CA . SER A 1 81 ? 18.943 -10.241 2.209 1.00 91.94 81 SER A CA 1
ATOM 644 C C . SER A 1 81 ? 19.026 -8.784 2.680 1.00 91.94 81 SER A C 1
ATOM 646 O O . SER A 1 81 ? 18.744 -7.868 1.904 1.00 91.94 81 SER A O 1
ATOM 648 N N . ALA A 1 82 ? 19.485 -8.557 3.917 1.00 90.25 82 ALA A N 1
ATOM 649 C CA . ALA A 1 82 ? 19.711 -7.221 4.451 1.00 90.25 82 ALA A CA 1
ATOM 650 C C . ALA A 1 82 ? 20.794 -6.478 3.658 1.00 90.25 82 ALA A C 1
ATOM 652 O O . ALA A 1 82 ? 20.569 -5.339 3.274 1.00 90.25 82 ALA A O 1
ATOM 653 N N . LEU A 1 83 ? 21.922 -7.123 3.339 1.00 95.25 83 LEU A N 1
ATOM 654 C CA . LEU A 1 83 ? 23.003 -6.518 2.554 1.00 95.25 83 LEU A CA 1
ATOM 655 C C . LEU A 1 83 ? 22.576 -6.162 1.124 1.00 95.25 83 LEU A C 1
ATOM 657 O O . LEU A 1 83 ? 22.931 -5.091 0.632 1.00 95.25 83 LEU A O 1
ATOM 661 N N . ILE A 1 84 ? 21.806 -7.027 0.456 1.00 96.31 84 ILE A N 1
ATOM 662 C CA . ILE A 1 84 ? 21.272 -6.723 -0.880 1.00 96.31 84 ILE A CA 1
ATOM 663 C C . ILE A 1 84 ? 20.385 -5.471 -0.809 1.00 96.31 84 ILE A C 1
ATOM 665 O O . ILE A 1 84 ? 20.591 -4.530 -1.576 1.00 96.31 84 ILE A O 1
ATOM 669 N N . THR A 1 85 ? 19.472 -5.432 0.166 1.00 93.00 85 THR A N 1
ATOM 670 C CA . THR A 1 85 ? 18.506 -4.337 0.357 1.00 93.00 85 THR A CA 1
ATOM 671 C C . THR A 1 85 ? 19.188 -3.028 0.760 1.00 93.00 85 THR A C 1
ATOM 673 O O . THR A 1 85 ? 18.908 -1.976 0.198 1.00 93.00 85 THR A O 1
ATOM 676 N N . SER A 1 86 ? 20.111 -3.070 1.723 1.00 92.12 86 SER A N 1
ATOM 677 C CA . SER A 1 86 ? 20.686 -1.872 2.343 1.00 92.12 86 SER A CA 1
ATOM 678 C C . SER A 1 86 ? 21.974 -1.383 1.682 1.00 92.12 86 SER A C 1
ATOM 680 O O . SER A 1 86 ? 22.496 -0.342 2.076 1.00 92.12 86 SER A O 1
ATOM 682 N N . SER A 1 87 ? 22.549 -2.144 0.745 1.00 95.69 87 SER A N 1
ATOM 683 C CA . SER A 1 87 ? 23.812 -1.793 0.090 1.00 95.69 87 SER A CA 1
ATOM 684 C C . SER A 1 87 ? 23.746 -1.923 -1.425 1.00 95.69 87 SER A C 1
ATOM 686 O O . SER A 1 87 ? 23.928 -0.920 -2.110 1.00 95.69 87 SER A O 1
ATOM 688 N N . LEU A 1 88 ? 23.484 -3.115 -1.965 1.00 96.94 88 LEU A N 1
ATOM 689 C CA . LEU A 1 88 ? 23.599 -3.340 -3.408 1.00 96.94 88 LEU A CA 1
ATOM 690 C C . LEU A 1 88 ? 22.544 -2.561 -4.204 1.00 96.94 88 LEU A C 1
ATOM 692 O O . LEU A 1 88 ? 22.901 -1.840 -5.133 1.00 96.94 88 LEU A O 1
ATOM 696 N N . ILE A 1 89 ? 21.271 -2.652 -3.811 1.00 95.75 89 ILE A N 1
ATOM 697 C CA . ILE A 1 89 ? 20.165 -1.951 -4.480 1.00 95.75 89 ILE A CA 1
ATOM 698 C C . ILE A 1 89 ? 20.357 -0.418 -4.453 1.00 95.75 89 ILE A C 1
ATOM 700 O O . ILE A 1 89 ? 20.317 0.195 -5.520 1.00 95.75 89 ILE A O 1
ATOM 704 N N . PRO A 1 90 ? 20.668 0.232 -3.311 1.00 96.31 90 PRO A N 1
ATOM 705 C CA . PRO A 1 90 ? 20.964 1.667 -3.286 1.00 96.31 90 PRO A CA 1
ATOM 706 C C . PRO A 1 90 ? 22.115 2.089 -4.210 1.00 96.31 90 PRO A C 1
ATOM 708 O O . PRO A 1 90 ? 22.056 3.146 -4.839 1.00 96.31 90 PRO A O 1
ATOM 711 N N . LEU A 1 91 ? 23.168 1.270 -4.323 1.00 97.50 91 LEU A N 1
ATOM 712 C CA . LEU A 1 91 ? 24.276 1.538 -5.246 1.00 97.50 91 LEU A CA 1
ATOM 713 C C . LEU A 1 91 ? 23.843 1.400 -6.711 1.00 97.50 91 LEU A C 1
ATOM 715 O O . LEU A 1 91 ? 24.300 2.178 -7.549 1.00 97.50 91 LEU A O 1
ATOM 719 N N . MET A 1 92 ? 22.939 0.465 -7.011 1.00 96.44 92 MET A N 1
ATOM 720 C CA . MET A 1 92 ? 22.326 0.351 -8.333 1.00 96.44 92 MET A CA 1
ATOM 721 C C . MET A 1 92 ? 21.475 1.579 -8.666 1.00 96.44 92 MET A C 1
ATOM 723 O O . MET A 1 92 ? 21.645 2.127 -9.746 1.00 96.44 92 MET A O 1
ATOM 727 N N . TYR A 1 93 ? 20.657 2.098 -7.744 1.00 95.31 93 TYR A N 1
ATOM 728 C CA . TYR A 1 93 ? 19.938 3.365 -7.961 1.00 95.31 93 TYR A CA 1
ATOM 729 C C . TYR A 1 93 ? 20.890 4.547 -8.190 1.00 95.31 93 TYR A C 1
ATOM 731 O O . TYR A 1 93 ? 20.665 5.369 -9.078 1.00 95.31 93 TYR A O 1
ATOM 739 N N . LYS A 1 94 ? 22.009 4.612 -7.454 1.00 94.94 94 LYS A N 1
ATOM 740 C CA . LYS A 1 94 ? 23.046 5.622 -7.711 1.00 94.94 94 LYS A CA 1
ATOM 741 C C . LYS A 1 94 ? 23.623 5.487 -9.125 1.00 94.94 94 LYS A C 1
ATOM 743 O O . LYS A 1 94 ? 23.823 6.505 -9.779 1.00 94.94 94 LYS A O 1
ATOM 748 N N . TYR A 1 95 ? 23.846 4.268 -9.615 1.00 94.81 95 TYR A N 1
ATOM 749 C CA . TYR A 1 95 ? 24.232 4.043 -11.012 1.00 94.81 95 TYR A CA 1
ATOM 750 C C . TYR A 1 95 ? 23.125 4.473 -11.985 1.00 94.81 95 TYR A C 1
ATOM 752 O O . TYR A 1 95 ? 23.408 5.161 -12.963 1.00 94.81 95 TYR A O 1
ATOM 760 N N . MET A 1 96 ? 21.863 4.148 -11.699 1.00 94.31 96 MET A N 1
ATOM 761 C CA . MET A 1 96 ? 20.744 4.525 -12.564 1.00 94.31 96 MET A CA 1
ATOM 762 C C . MET A 1 96 ? 20.591 6.038 -12.718 1.00 94.31 96 MET A C 1
ATOM 764 O O . MET A 1 96 ? 20.224 6.482 -13.802 1.00 94.31 96 MET A O 1
ATOM 768 N N . SER A 1 97 ? 20.975 6.837 -11.714 1.00 93.50 97 SER A N 1
ATOM 769 C CA . SER A 1 97 ? 20.902 8.305 -11.782 1.00 93.50 97 SER A CA 1
ATOM 770 C C . SER A 1 97 ? 21.695 8.951 -12.931 1.00 93.50 97 SER A C 1
ATOM 772 O O . SER A 1 97 ? 21.406 10.084 -13.308 1.00 93.50 97 SER A O 1
ATOM 774 N N . TYR A 1 98 ? 22.652 8.247 -13.552 1.00 91.44 98 TYR A N 1
ATOM 775 C CA . TYR A 1 98 ? 23.324 8.738 -14.765 1.00 91.44 98 TYR A CA 1
ATOM 776 C C . TYR A 1 98 ? 22.415 8.728 -16.008 1.00 91.44 98 TYR A C 1
ATOM 778 O O . TYR A 1 98 ? 22.794 9.262 -17.051 1.00 91.44 98 TYR A O 1
ATOM 786 N N . PHE A 1 99 ? 21.233 8.114 -15.911 1.00 89.50 99 PHE A N 1
ATOM 787 C CA . PHE A 1 99 ? 20.289 7.904 -17.009 1.00 89.50 99 PHE A CA 1
ATOM 788 C C . PHE A 1 99 ? 18.900 8.515 -16.740 1.00 89.50 99 PHE A C 1
ATOM 790 O O . PHE A 1 99 ? 17.971 8.304 -17.522 1.00 89.50 99 PHE A O 1
ATOM 797 N N . THR A 1 100 ? 18.732 9.280 -15.656 1.00 85.75 100 THR A N 1
ATOM 798 C CA . THR A 1 100 ? 17.422 9.791 -15.203 1.00 85.75 100 THR A CA 1
ATOM 799 C C . THR A 1 100 ? 17.098 11.222 -15.646 1.00 85.75 100 THR A C 1
ATOM 801 O O . THR A 1 100 ? 16.188 11.842 -15.105 1.00 85.75 100 THR A O 1
ATOM 804 N N . ASP A 1 101 ? 17.801 11.752 -16.647 1.00 89.38 101 ASP A N 1
ATOM 805 C CA . ASP A 1 101 ? 17.621 13.135 -17.126 1.00 89.38 101 ASP A CA 1
ATOM 806 C C . ASP A 1 101 ? 16.558 13.280 -18.236 1.00 89.38 101 ASP A C 1
ATOM 808 O O . ASP A 1 101 ? 16.438 14.338 -18.859 1.00 89.38 101 ASP A O 1
ATOM 812 N N . ILE A 1 102 ? 15.787 12.225 -18.527 1.00 92.19 102 ILE A N 1
ATOM 813 C CA . ILE A 1 102 ? 14.755 12.272 -19.569 1.00 92.19 102 ILE A CA 1
ATOM 814 C C . ILE A 1 102 ? 13.514 12.962 -19.010 1.00 92.19 102 ILE A C 1
ATOM 816 O O . ILE A 1 102 ? 12.921 12.507 -18.033 1.00 92.19 102 ILE A O 1
ATOM 820 N N . ASP A 1 103 ? 13.114 14.049 -19.662 1.00 94.56 103 ASP A N 1
ATOM 821 C CA . ASP A 1 103 ? 11.911 14.811 -19.349 1.00 94.56 103 ASP A CA 1
ATOM 822 C C . ASP A 1 103 ? 11.420 15.506 -20.619 1.00 94.56 103 ASP A C 1
ATOM 824 O O . ASP A 1 103 ? 11.985 16.506 -21.076 1.00 94.56 103 ASP A O 1
ATOM 828 N N . VAL A 1 104 ? 10.405 14.922 -21.244 1.00 93.00 104 VAL A N 1
ATOM 829 C CA . VAL A 1 104 ? 9.849 15.400 -22.508 1.00 93.00 104 VAL A CA 1
ATOM 830 C C . VAL A 1 104 ? 8.346 15.561 -22.380 1.00 93.00 104 VAL A C 1
ATOM 832 O O . VAL A 1 104 ? 7.678 14.809 -21.680 1.00 93.00 104 VAL A O 1
ATOM 835 N N . THR A 1 105 ? 7.792 16.567 -23.046 1.00 93.81 105 THR A N 1
ATOM 836 C CA . THR A 1 105 ? 6.341 16.752 -23.133 1.00 93.81 105 THR A CA 1
ATOM 837 C C . THR A 1 105 ? 5.904 16.523 -24.565 1.00 93.81 105 THR A C 1
ATOM 839 O O . THR A 1 105 ? 6.405 17.178 -25.480 1.00 93.81 105 THR A O 1
ATOM 842 N N . GLU A 1 106 ? 4.960 15.611 -24.744 1.00 87.50 106 GLU A N 1
ATOM 843 C CA . GLU A 1 106 ? 4.349 15.286 -26.018 1.00 87.50 106 GLU A CA 1
ATOM 844 C C . GLU A 1 106 ? 2.826 15.383 -25.893 1.00 87.50 106 GLU A C 1
ATOM 846 O O . GLU A 1 106 ? 2.188 14.653 -25.137 1.00 87.50 106 GLU A O 1
ATOM 851 N N . ASN A 1 107 ? 2.231 16.316 -26.639 1.00 88.62 107 ASN A N 1
ATOM 852 C CA . ASN A 1 107 ? 0.820 16.681 -26.505 1.00 88.62 107 ASN A CA 1
ATOM 853 C C . ASN A 1 107 ? 0.476 17.084 -25.052 1.00 88.62 107 ASN A C 1
ATOM 855 O O . ASN A 1 107 ? 1.072 18.017 -24.516 1.00 88.62 107 ASN A O 1
ATOM 859 N N . GLU A 1 108 ? -0.493 16.419 -24.427 1.00 90.94 108 GLU A N 1
ATOM 860 C CA . GLU A 1 108 ? -0.876 16.586 -23.025 1.00 90.94 108 GLU A CA 1
ATOM 861 C C . GLU A 1 108 ? -0.091 15.703 -22.047 1.00 90.94 108 GLU A C 1
ATOM 863 O O . GLU A 1 108 ? -0.332 15.777 -20.843 1.00 90.94 108 GLU A O 1
ATOM 868 N N . PHE A 1 109 ? 0.835 14.878 -22.536 1.00 93.56 109 PHE A N 1
ATOM 869 C CA . PHE A 1 109 ? 1.563 13.921 -21.716 1.00 93.56 109 PHE A CA 1
ATOM 870 C C . PHE A 1 109 ? 3.000 14.371 -21.477 1.00 93.56 109 PHE A C 1
ATOM 872 O O . PHE A 1 109 ? 3.722 14.735 -22.403 1.00 93.56 109 PHE A O 1
ATOM 879 N N . ARG A 1 110 ? 3.446 14.315 -20.225 1.00 94.62 110 ARG A N 1
ATOM 880 C CA . ARG A 1 110 ? 4.856 14.462 -19.857 1.00 94.62 110 ARG A CA 1
ATOM 881 C C . ARG A 1 110 ? 5.441 13.089 -19.569 1.00 94.62 110 ARG A C 1
ATOM 883 O O . ARG A 1 110 ? 4.941 12.382 -18.701 1.00 94.62 110 ARG A O 1
ATOM 890 N N . ILE A 1 111 ? 6.493 12.730 -20.289 1.00 95.00 111 ILE A N 1
ATOM 891 C CA . ILE A 1 111 ? 7.214 11.467 -20.163 1.00 95.00 111 ILE A CA 1
ATOM 892 C C . ILE A 1 111 ? 8.541 11.753 -19.465 1.00 95.00 111 ILE A C 1
ATOM 894 O O . ILE A 1 111 ? 9.351 12.537 -19.965 1.00 95.00 111 ILE A O 1
ATOM 898 N N . LYS A 1 112 ? 8.756 11.140 -18.300 1.00 94.69 112 LYS A N 1
ATOM 899 C CA . LYS A 1 112 ? 9.894 11.441 -17.422 1.00 94.69 112 LYS A CA 1
ATOM 900 C C . LYS A 1 112 ? 10.528 10.172 -16.861 1.00 94.69 112 LYS A C 1
ATOM 902 O O . LYS A 1 112 ? 9.803 9.252 -16.488 1.00 94.69 112 LYS A O 1
ATOM 907 N N . SER A 1 113 ? 11.853 10.127 -16.737 1.00 94.62 113 SER A N 1
ATOM 908 C CA . SER A 1 113 ? 12.540 9.049 -16.014 1.00 94.62 113 SER A CA 1
ATOM 909 C C . SER A 1 113 ? 12.118 8.980 -14.545 1.00 94.62 113 SER A C 1
ATOM 911 O O . SER A 1 113 ? 12.038 10.000 -13.859 1.00 94.62 113 SER A O 1
ATOM 913 N N . SER A 1 114 ? 11.881 7.757 -14.078 1.00 94.06 114 SER A N 1
ATOM 914 C CA . SER A 1 114 ? 11.860 7.393 -12.659 1.00 94.06 114 SER A CA 1
ATOM 915 C C . SER A 1 114 ? 13.279 7.223 -12.119 1.00 94.06 114 SER A C 1
ATOM 917 O O . SER A 1 114 ? 14.224 7.098 -12.901 1.00 94.06 114 SER A O 1
ATOM 919 N N . ASP A 1 115 ? 13.430 7.138 -10.798 1.00 91.44 115 ASP A N 1
ATOM 920 C CA . ASP A 1 115 ? 14.729 6.884 -10.154 1.00 91.44 115 ASP A CA 1
ATOM 921 C C . ASP A 1 115 ? 15.350 5.544 -10.592 1.00 91.44 115 ASP A C 1
ATOM 923 O O . ASP A 1 115 ? 16.569 5.413 -10.698 1.00 91.44 115 ASP A O 1
ATOM 927 N N . SER A 1 116 ? 14.511 4.549 -10.895 1.00 91.44 116 SER A N 1
ATOM 928 C CA . SER A 1 116 ? 14.932 3.250 -11.432 1.00 91.44 116 SER A CA 1
ATOM 929 C C . SER A 1 116 ? 15.396 3.312 -12.892 1.00 91.44 116 SER A C 1
ATOM 931 O O . SER A 1 116 ? 15.982 2.352 -13.383 1.00 91.44 116 SER A O 1
ATOM 933 N N . GLY A 1 117 ? 15.143 4.410 -13.611 1.00 93.12 117 GLY A N 1
ATOM 934 C CA . GLY A 1 117 ? 15.469 4.584 -15.029 1.00 93.12 117 GLY A CA 1
ATOM 935 C C . GLY A 1 117 ? 14.336 4.235 -16.000 1.00 93.12 117 GLY A C 1
ATOM 936 O O . GLY A 1 117 ? 14.390 4.661 -17.152 1.00 93.12 117 GLY A O 1
ATOM 937 N N . PHE A 1 118 ? 13.286 3.532 -15.560 1.00 95.19 118 PHE A N 1
ATOM 938 C CA . PHE A 1 118 ? 12.063 3.349 -16.351 1.00 95.19 118 PHE A CA 1
ATOM 939 C C . PHE A 1 118 ? 11.340 4.679 -16.583 1.00 95.19 118 PHE A C 1
ATOM 941 O O . PHE A 1 118 ? 11.377 5.558 -15.722 1.00 95.19 118 PHE A O 1
ATOM 948 N N . LEU A 1 119 ? 10.669 4.847 -17.725 1.00 95.44 119 LEU A N 1
ATOM 949 C CA . LEU A 1 119 ? 9.916 6.073 -18.000 1.00 95.44 119 LEU A CA 1
ATOM 950 C C . LEU A 1 119 ? 8.518 6.018 -17.375 1.00 95.44 119 LEU A C 1
ATOM 952 O O . LEU A 1 119 ? 7.834 5.000 -17.390 1.00 95.44 119 LEU A O 1
ATOM 956 N N . THR A 1 120 ? 8.070 7.149 -16.862 1.00 94.00 120 THR A N 1
ATOM 957 C CA . THR A 1 120 ? 6.718 7.373 -16.350 1.00 94.00 120 THR A CA 1
ATOM 958 C C . THR A 1 120 ? 5.994 8.336 -17.273 1.00 94.00 120 THR A C 1
ATOM 960 O O . THR A 1 120 ? 6.627 9.137 -17.961 1.00 94.00 120 THR A O 1
ATOM 963 N N . ILE A 1 121 ? 4.667 8.267 -17.282 1.00 92.62 121 ILE A N 1
ATOM 964 C CA . ILE A 1 121 ? 3.812 9.174 -18.042 1.00 92.62 121 ILE A CA 1
ATOM 965 C C . ILE A 1 121 ? 2.909 9.948 -17.081 1.00 92.62 121 ILE A C 1
ATOM 967 O O . ILE A 1 121 ? 2.350 9.389 -16.136 1.00 92.62 121 ILE A O 1
ATOM 971 N N . THR A 1 122 ? 2.814 11.255 -17.303 1.00 91.06 122 THR A N 1
ATOM 972 C CA . THR A 1 122 ? 1.961 12.178 -16.553 1.00 91.06 122 THR A CA 1
ATOM 973 C C . THR A 1 122 ? 0.981 12.839 -17.503 1.00 91.06 122 THR A C 1
ATOM 975 O O . THR A 1 122 ? 1.390 13.516 -18.443 1.00 91.06 122 THR A O 1
ATOM 978 N N . ASP A 1 123 ? -0.305 12.685 -17.232 1.00 89.31 123 ASP A N 1
ATOM 979 C CA . ASP A 1 123 ? -1.376 13.432 -17.878 1.00 89.31 123 ASP A CA 1
ATOM 980 C C . ASP A 1 123 ? -1.436 14.842 -17.280 1.00 89.31 123 ASP A C 1
ATOM 982 O O . ASP A 1 123 ? -1.842 15.034 -16.131 1.00 89.31 123 ASP A O 1
ATOM 986 N N . LEU A 1 124 ? -1.006 15.840 -18.051 1.00 88.19 124 LEU A N 1
ATOM 987 C CA . LEU A 1 124 ? -0.941 17.230 -17.601 1.00 88.19 124 LEU A CA 1
ATOM 988 C C . LEU A 1 124 ? -2.319 17.895 -17.515 1.00 88.19 124 LEU A C 1
ATOM 990 O O . LEU A 1 124 ? -2.455 18.897 -16.813 1.00 88.19 124 LEU A O 1
ATOM 994 N N . GLN A 1 125 ? -3.333 17.374 -18.214 1.00 84.69 125 GLN A N 1
ATOM 995 C CA . GLN A 1 125 ? -4.693 17.914 -18.137 1.00 84.69 125 GLN A CA 1
ATOM 996 C C . GLN A 1 125 ? -5.352 17.520 -16.820 1.00 84.69 125 GLN A C 1
ATOM 998 O O . GLN A 1 125 ? -5.946 18.367 -16.154 1.00 84.69 125 GLN A O 1
ATOM 1003 N N . ASN A 1 126 ? -5.210 16.251 -16.439 1.00 77.75 126 ASN A N 1
ATOM 1004 C CA . ASN A 1 126 ? -5.779 15.725 -15.202 1.00 77.75 126 ASN A CA 1
ATOM 1005 C C . ASN A 1 126 ? -4.831 15.858 -13.998 1.00 77.75 126 ASN A C 1
ATOM 1007 O O . ASN A 1 126 ? -5.260 15.646 -12.870 1.00 77.75 126 ASN A O 1
ATOM 1011 N N . GLN A 1 127 ? -3.569 16.242 -14.227 1.00 82.12 127 GLN A N 1
ATOM 1012 C CA . GLN A 1 127 ? -2.499 16.300 -13.220 1.00 82.12 127 GLN A CA 1
ATOM 1013 C C . GLN A 1 127 ? -2.262 14.948 -12.531 1.00 82.12 127 GLN A C 1
ATOM 1015 O O . GLN A 1 127 ? -2.077 14.874 -11.318 1.00 82.12 127 GLN A O 1
ATOM 1020 N N . VAL A 1 128 ? -2.270 13.869 -13.319 1.00 80.62 128 VAL A N 1
ATOM 1021 C CA . VAL A 1 128 ? -2.137 12.497 -12.817 1.00 80.62 128 VAL A CA 1
ATOM 1022 C C . VAL A 1 128 ? -0.916 11.826 -13.430 1.00 80.62 128 VAL A C 1
ATOM 1024 O O . VAL A 1 128 ? -0.836 11.661 -14.646 1.00 80.62 128 VAL A O 1
ATOM 1027 N N . THR A 1 129 ? 0.016 11.394 -12.583 1.00 86.12 129 THR A N 1
ATOM 1028 C CA . THR A 1 129 ? 1.092 10.471 -12.967 1.00 86.12 129 THR A CA 1
ATOM 1029 C C . THR A 1 129 ? 0.576 9.043 -12.871 1.00 86.12 129 THR A C 1
ATOM 1031 O O . THR A 1 129 ? -0.018 8.672 -11.857 1.00 86.12 129 THR A O 1
ATOM 1034 N N . TYR A 1 130 ? 0.772 8.256 -13.928 1.00 86.19 130 TYR A N 1
ATOM 1035 C CA . TYR A 1 130 ? 0.181 6.917 -14.038 1.00 86.19 130 TYR A CA 1
ATOM 1036 C C . TYR A 1 130 ? 0.947 5.843 -13.259 1.00 86.19 130 TYR A C 1
ATOM 1038 O O . TYR A 1 130 ? 0.418 4.757 -13.055 1.00 86.19 130 TYR A O 1
ATOM 1046 N N . HIS A 1 131 ? 2.165 6.163 -12.818 1.00 86.38 131 HIS A N 1
ATOM 1047 C CA . HIS A 1 131 ? 3.075 5.233 -12.160 1.00 86.38 131 HIS A CA 1
ATOM 1048 C C . HIS A 1 131 ? 3.729 5.840 -10.926 1.00 86.38 131 HIS A C 1
ATOM 1050 O O . HIS A 1 131 ? 3.816 7.065 -10.783 1.00 86.38 131 HIS A O 1
ATOM 1056 N N . ASP A 1 132 ? 4.290 4.970 -10.098 1.00 84.06 132 ASP A N 1
ATOM 1057 C CA . ASP A 1 132 ? 5.300 5.307 -9.112 1.00 84.06 132 ASP A CA 1
ATOM 1058 C C . ASP A 1 132 ? 6.540 5.929 -9.787 1.00 84.06 132 ASP A C 1
ATOM 1060 O O . ASP A 1 132 ? 7.106 5.411 -10.754 1.00 84.06 132 ASP A O 1
ATOM 1064 N N . THR A 1 133 ? 6.961 7.093 -9.287 1.00 87.62 133 THR A N 1
ATOM 1065 C CA . THR A 1 133 ? 8.087 7.856 -9.846 1.00 87.62 133 THR A CA 1
ATOM 1066 C C . THR A 1 133 ? 9.450 7.344 -9.393 1.00 87.62 133 THR A C 1
ATOM 1068 O O . THR A 1 133 ? 10.467 7.819 -9.894 1.00 87.62 133 THR A O 1
ATOM 1071 N N . HIS A 1 134 ? 9.494 6.396 -8.459 1.00 87.19 134 HIS A N 1
ATOM 1072 C CA . HIS A 1 134 ? 10.721 5.776 -7.986 1.00 87.19 134 HIS A CA 1
ATOM 1073 C C . HIS A 1 134 ? 11.018 4.492 -8.775 1.00 87.19 134 HIS A C 1
ATOM 1075 O O . HIS A 1 134 ? 12.056 4.403 -9.434 1.00 87.19 134 HIS A O 1
ATOM 1081 N N . ASN A 1 135 ? 10.097 3.526 -8.779 1.00 88.94 135 ASN A N 1
ATOM 1082 C CA . ASN A 1 135 ? 10.243 2.252 -9.480 1.00 88.94 135 ASN A CA 1
ATOM 1083 C C . ASN A 1 135 ? 8.886 1.726 -10.002 1.00 88.94 135 ASN A C 1
ATOM 1085 O O . ASN A 1 135 ? 8.213 0.947 -9.317 1.00 88.94 135 ASN A O 1
ATOM 1089 N N . PRO A 1 136 ? 8.498 2.093 -11.237 1.00 92.81 136 PRO A N 1
ATOM 1090 C CA . PRO A 1 136 ? 7.208 1.711 -11.811 1.00 92.81 136 PRO A CA 1
ATOM 1091 C C . PRO A 1 136 ? 7.122 0.212 -12.150 1.00 92.81 136 PRO A C 1
ATOM 1093 O O . PRO A 1 136 ? 6.033 -0.354 -12.238 1.00 92.81 136 PRO A O 1
ATOM 1096 N N . LEU A 1 137 ? 8.262 -0.471 -12.315 1.00 92.44 137 LEU A N 1
ATOM 1097 C CA . LEU A 1 137 ? 8.273 -1.916 -12.533 1.00 92.44 137 LEU A CA 1
ATOM 1098 C C . LEU A 1 137 ? 7.996 -2.683 -11.229 1.00 92.44 137 LEU A C 1
ATOM 1100 O O . LEU A 1 137 ? 7.258 -3.667 -11.256 1.00 92.44 137 LEU A O 1
ATOM 1104 N N . ASN A 1 138 ? 8.539 -2.227 -10.093 1.00 86.06 138 ASN A N 1
ATOM 1105 C CA . ASN A 1 138 ? 8.216 -2.817 -8.790 1.00 86.06 138 ASN A CA 1
ATOM 1106 C C . ASN A 1 138 ? 6.738 -2.599 -8.432 1.00 86.06 138 ASN A C 1
ATOM 1108 O O . ASN A 1 138 ? 6.072 -3.548 -8.026 1.00 86.06 138 ASN A O 1
ATOM 1112 N N . GLU A 1 139 ? 6.193 -1.401 -8.674 1.00 86.69 139 GLU A N 1
ATOM 1113 C CA . GLU A 1 139 ? 4.747 -1.147 -8.555 1.00 86.69 139 GLU A CA 1
ATOM 1114 C C . GLU A 1 139 ? 3.936 -2.168 -9.367 1.00 86.69 139 GLU A C 1
ATOM 1116 O O . GLU A 1 139 ? 3.039 -2.826 -8.837 1.00 86.69 139 GLU A O 1
ATOM 1121 N N . ALA A 1 140 ? 4.284 -2.361 -10.641 1.00 90.25 140 ALA A N 1
ATOM 1122 C CA . ALA A 1 140 ? 3.627 -3.344 -11.494 1.00 90.25 140 ALA A CA 1
ATOM 1123 C C . ALA A 1 140 ? 3.756 -4.787 -10.974 1.00 90.25 140 ALA A C 1
ATOM 1125 O O . ALA A 1 140 ? 2.817 -5.573 -11.119 1.00 90.25 140 ALA A O 1
ATOM 1126 N N . SER A 1 141 ? 4.891 -5.140 -10.362 1.00 84.62 141 SER A N 1
ATOM 1127 C CA . SER A 1 141 ? 5.103 -6.443 -9.722 1.00 84.62 141 SER A CA 1
ATOM 1128 C C . SER A 1 141 ? 4.141 -6.653 -8.552 1.00 84.62 141 SER A C 1
ATOM 1130 O O . SER A 1 141 ? 3.394 -7.634 -8.531 1.00 84.62 141 SER A O 1
ATOM 1132 N N . GLU A 1 142 ? 4.088 -5.694 -7.623 1.00 79.00 142 GLU A N 1
ATOM 1133 C CA . GLU A 1 142 ? 3.204 -5.728 -6.452 1.00 79.00 142 GLU A CA 1
ATOM 1134 C C . GLU A 1 142 ? 1.727 -5.803 -6.865 1.00 79.00 142 GLU A C 1
ATOM 1136 O O . GLU A 1 142 ? 0.932 -6.560 -6.295 1.00 79.00 142 GLU A O 1
ATOM 1141 N N . VAL A 1 143 ? 1.360 -5.051 -7.905 1.00 79.25 143 VAL A N 1
ATOM 1142 C CA . VAL A 1 143 ? 0.018 -5.081 -8.482 1.00 79.25 143 VAL A CA 1
ATOM 1143 C C . VAL A 1 143 ? -0.285 -6.453 -9.086 1.00 79.25 143 VAL A C 1
ATOM 1145 O O . VAL A 1 143 ? -1.325 -7.029 -8.759 1.00 79.25 143 VAL A O 1
ATOM 1148 N N . ALA A 1 144 ? 0.607 -7.025 -9.899 1.00 84.31 144 ALA A N 1
ATOM 1149 C CA . ALA A 1 144 ? 0.417 -8.362 -10.464 1.00 84.31 144 ALA A CA 1
ATOM 1150 C C . ALA A 1 144 ? 0.261 -9.428 -9.364 1.00 84.31 144 ALA A C 1
ATOM 1152 O O . ALA A 1 144 ? -0.617 -10.287 -9.449 1.00 84.31 144 ALA A O 1
ATOM 1153 N N . GLU A 1 145 ? 1.059 -9.358 -8.296 1.00 77.81 145 GLU A N 1
ATOM 1154 C CA . GLU A 1 145 ? 0.954 -10.253 -7.136 1.00 77.81 145 GLU A CA 1
ATOM 1155 C C . GLU A 1 145 ? -0.374 -10.153 -6.395 1.00 77.81 145 GLU A C 1
ATOM 1157 O O . GLU A 1 145 ? -0.830 -11.130 -5.793 1.00 77.81 145 GLU A O 1
ATOM 1162 N N . SER A 1 146 ? -1.010 -8.985 -6.439 1.00 71.31 146 SER A N 1
ATOM 1163 C CA . SER A 1 146 ? -2.258 -8.765 -5.726 1.00 71.31 146 SER A CA 1
ATOM 1164 C C . SER A 1 146 ? -3.427 -9.566 -6.304 1.00 71.31 146 SER A C 1
ATOM 1166 O O . SER A 1 146 ? -4.324 -9.914 -5.535 1.00 71.31 146 SER A O 1
ATOM 1168 N N . PHE A 1 147 ? -3.428 -9.907 -7.601 1.00 73.88 147 PHE A N 1
ATOM 1169 C CA . PHE A 1 147 ? -4.596 -10.513 -8.260 1.00 73.88 147 PHE A CA 1
ATOM 1170 C C . PHE A 1 147 ? -4.307 -11.686 -9.212 1.00 73.88 147 PHE A C 1
ATOM 1172 O O . PHE A 1 147 ? -5.239 -12.419 -9.554 1.00 73.88 147 PHE A O 1
ATOM 1179 N N . TYR A 1 148 ? -3.067 -11.885 -9.666 1.00 81.69 148 TYR A N 1
ATOM 1180 C CA . TYR A 1 148 ? -2.737 -12.999 -10.557 1.00 81.69 148 TYR A CA 1
ATOM 1181 C C . TYR A 1 148 ? -2.871 -14.345 -9.834 1.00 81.69 148 TYR A C 1
ATOM 1183 O O . TYR A 1 148 ? -2.312 -14.534 -8.749 1.00 81.69 148 TYR A O 1
ATOM 1191 N N . ALA A 1 149 ? -3.548 -15.311 -10.459 1.00 78.31 149 ALA A N 1
ATOM 1192 C CA . ALA A 1 149 ? -3.561 -16.698 -10.020 1.00 78.31 149 ALA A CA 1
ATOM 1193 C C . ALA A 1 149 ? -2.847 -17.604 -11.045 1.00 78.31 149 ALA A C 1
ATOM 1195 O O . ALA A 1 149 ? -2.997 -17.428 -12.250 1.00 78.31 149 ALA A O 1
ATOM 1196 N N . PRO A 1 150 ? -2.118 -18.649 -10.609 1.00 79.31 150 PRO A N 1
ATOM 1197 C CA . PRO A 1 150 ? -1.507 -19.617 -11.530 1.00 79.31 150 PRO A CA 1
ATOM 1198 C C . PRO A 1 150 ? -2.506 -20.392 -12.406 1.00 79.31 150 PRO A C 1
ATOM 1200 O O . PRO A 1 150 ? -2.104 -21.095 -13.327 1.00 79.31 150 PRO A O 1
ATOM 1203 N N . THR A 1 151 ? -3.798 -20.329 -12.078 1.00 81.69 151 THR A N 1
ATOM 1204 C CA . THR A 1 151 ? -4.901 -20.928 -12.839 1.00 81.69 151 THR A CA 1
ATOM 1205 C C . THR A 1 151 ? -5.411 -20.037 -13.965 1.00 81.69 151 THR A C 1
ATOM 1207 O O . THR A 1 151 ? -6.209 -20.513 -14.775 1.00 81.69 151 THR A O 1
ATOM 1210 N N . ASN A 1 152 ? -4.959 -18.781 -14.030 1.00 88.94 152 ASN A N 1
ATOM 1211 C CA . ASN A 1 152 ? -5.359 -17.854 -15.072 1.00 88.94 152 ASN A CA 1
ATOM 1212 C C . ASN A 1 152 ? -5.057 -18.431 -16.456 1.00 88.94 152 ASN A C 1
ATOM 1214 O O . ASN A 1 152 ? -3.968 -18.936 -16.718 1.00 88.94 152 ASN A O 1
ATOM 1218 N N . ARG A 1 153 ? -6.031 -18.312 -17.353 1.00 93.38 153 ARG A N 1
ATOM 1219 C CA . ARG A 1 153 ? -5.865 -18.470 -18.801 1.00 93.38 153 ARG A CA 1
ATOM 1220 C C . ARG A 1 153 ? -5.833 -17.112 -19.490 1.00 93.38 153 ARG A C 1
ATOM 1222 O O . ARG A 1 153 ? -5.183 -16.965 -20.521 1.00 93.38 153 ARG A O 1
ATOM 1229 N N . GLU A 1 154 ? -6.516 -16.132 -18.905 1.00 94.69 154 GLU A N 1
ATOM 1230 C CA . GLU A 1 154 ? -6.638 -14.785 -19.445 1.00 94.69 154 GLU A CA 1
ATOM 1231 C C . GLU A 1 154 ? -6.608 -13.737 -18.323 1.00 94.69 154 GLU A C 1
ATOM 1233 O O . GLU A 1 154 ? -7.028 -13.993 -17.186 1.00 94.69 154 GLU A O 1
ATOM 1238 N N . VAL A 1 155 ? -6.076 -12.555 -18.631 1.00 93.94 155 VAL A N 1
ATOM 1239 C CA . VAL A 1 155 ? -6.107 -11.380 -17.757 1.00 93.94 155 VAL A CA 1
ATOM 1240 C C . VAL A 1 155 ? -6.581 -10.169 -18.549 1.00 93.94 155 VAL A C 1
ATOM 1242 O O . VAL A 1 155 ? -6.016 -9.861 -19.593 1.00 93.94 155 VAL A O 1
ATOM 1245 N N . HIS A 1 156 ? -7.581 -9.459 -18.031 1.00 93.94 156 HIS A N 1
ATOM 1246 C CA . HIS A 1 156 ? -8.138 -8.256 -18.648 1.00 93.94 156 HIS A CA 1
ATOM 1247 C C . HIS A 1 156 ? -7.706 -7.010 -17.874 1.00 93.94 156 HIS A C 1
ATOM 1249 O O . HIS A 1 156 ? -8.000 -6.864 -16.689 1.00 93.94 156 HIS A O 1
ATOM 1255 N N . LEU A 1 157 ? -7.012 -6.104 -18.549 1.00 92.31 157 LEU A N 1
ATOM 1256 C CA . LEU A 1 157 ? -6.475 -4.872 -17.990 1.00 92.31 157 LEU A CA 1
ATOM 1257 C C . LEU A 1 157 ? -7.201 -3.676 -18.584 1.00 92.31 157 LEU A C 1
ATOM 1259 O O . LEU A 1 157 ? -7.327 -3.559 -19.802 1.00 92.31 157 LEU A O 1
ATOM 1263 N N . PHE A 1 158 ? -7.645 -2.765 -17.731 1.00 88.06 158 PHE A N 1
ATOM 1264 C CA . PHE A 1 158 ? -8.174 -1.482 -18.156 1.00 88.06 158 PHE A CA 1
ATOM 1265 C C . PHE A 1 158 ? -7.073 -0.422 -18.114 1.00 88.06 158 PHE A C 1
ATOM 1267 O O . PHE A 1 158 ? -6.811 0.174 -17.068 1.00 88.06 158 PHE A O 1
ATOM 1274 N N . GLY A 1 159 ? -6.470 -0.174 -19.274 1.00 89.25 159 GLY A N 1
ATOM 1275 C CA . GLY A 1 159 ? -5.265 0.629 -19.462 1.00 89.25 159 GLY A CA 1
ATOM 1276 C C . GLY A 1 159 ? -4.013 -0.238 -19.631 1.00 89.25 159 GLY A C 1
ATOM 1277 O O . GLY A 1 159 ? -3.873 -1.282 -18.995 1.00 89.25 159 GLY A O 1
ATOM 1278 N N . CYS A 1 160 ? -3.098 0.185 -20.510 1.00 90.56 160 CYS A N 1
ATOM 1279 C CA . CYS A 1 160 ? -1.774 -0.445 -20.661 1.00 90.56 160 CYS A CA 1
ATOM 1280 C C . CYS A 1 160 ? -0.636 0.353 -20.049 1.00 90.56 160 CYS A C 1
ATOM 1282 O O . CYS A 1 160 ? 0.462 -0.187 -19.902 1.00 90.56 160 CYS A O 1
ATOM 1284 N N . ASP A 1 161 ? -0.870 1.625 -19.738 1.00 89.88 161 ASP A N 1
ATOM 1285 C CA . ASP A 1 161 ? 0.156 2.492 -19.191 1.00 89.88 161 ASP A CA 1
ATOM 1286 C C . ASP A 1 161 ? 1.420 2.542 -20.065 1.00 89.88 161 ASP A C 1
ATOM 1288 O O . ASP A 1 161 ? 1.317 2.756 -21.266 1.00 89.88 161 ASP A O 1
ATOM 1292 N N . MET A 1 162 ? 2.602 2.329 -19.477 1.00 94.50 162 MET A N 1
ATOM 1293 C CA . MET A 1 162 ? 3.886 2.164 -20.171 1.00 94.50 162 MET A CA 1
ATOM 1294 C C . MET A 1 162 ? 4.238 0.678 -20.402 1.00 94.50 162 MET A C 1
ATOM 1296 O O . MET A 1 162 ? 5.362 0.341 -20.770 1.00 94.50 162 MET A O 1
ATOM 1300 N N . GLY A 1 163 ? 3.286 -0.234 -20.179 1.00 95.44 163 GLY A N 1
ATOM 1301 C CA . GLY A 1 163 ? 3.435 -1.672 -20.417 1.00 95.44 163 GLY A CA 1
ATOM 1302 C C . GLY A 1 163 ? 3.997 -2.491 -19.254 1.00 95.44 163 GLY A C 1
ATOM 1303 O O . GLY A 1 163 ? 4.151 -3.701 -19.402 1.00 95.44 163 GLY A O 1
ATOM 1304 N N . TYR A 1 164 ? 4.258 -1.885 -18.090 1.00 95.94 164 TYR A N 1
ATOM 1305 C CA . TYR A 1 164 ? 4.884 -2.576 -16.954 1.00 95.94 164 TYR A CA 1
ATOM 1306 C C . TYR A 1 164 ? 4.025 -3.705 -16.373 1.00 95.94 164 TYR A C 1
ATOM 1308 O O . TYR A 1 164 ? 4.510 -4.825 -16.232 1.00 95.94 164 TYR A O 1
ATOM 1316 N N . LEU A 1 165 ? 2.743 -3.457 -16.085 1.00 94.75 165 LEU A N 1
ATOM 1317 C CA . LEU A 1 165 ? 1.846 -4.491 -15.553 1.00 94.75 165 LEU A CA 1
ATOM 1318 C C . LEU A 1 165 ? 1.619 -5.656 -16.538 1.00 94.75 165 LEU A C 1
ATOM 1320 O O . LEU A 1 165 ? 1.809 -6.804 -16.126 1.00 94.75 165 LEU A O 1
ATOM 1324 N N . PRO A 1 166 ? 1.292 -5.418 -17.829 1.00 96.75 166 PRO A N 1
ATOM 1325 C CA . PRO A 1 166 ? 1.270 -6.481 -18.833 1.00 96.75 166 PRO A CA 1
ATOM 1326 C C . PRO A 1 166 ? 2.569 -7.301 -18.866 1.00 96.75 166 PRO A C 1
ATOM 1328 O O . PRO A 1 166 ? 2.527 -8.530 -18.903 1.00 96.75 166 PRO A O 1
ATOM 1331 N N . TYR A 1 167 ? 3.728 -6.640 -18.793 1.00 96.50 167 TYR A N 1
ATOM 1332 C CA . TYR A 1 167 ? 5.022 -7.319 -18.840 1.00 96.50 167 TYR A CA 1
ATOM 1333 C C . TYR A 1 167 ? 5.256 -8.194 -17.608 1.00 96.50 167 TYR A C 1
ATOM 1335 O O . TYR A 1 167 ? 5.685 -9.341 -17.741 1.00 96.50 167 TYR A O 1
ATOM 1343 N N . MET A 1 168 ? 4.918 -7.705 -16.414 1.00 94.25 168 MET A N 1
ATOM 1344 C CA . MET A 1 168 ? 5.047 -8.491 -15.186 1.00 94.25 168 MET A CA 1
ATOM 1345 C C . MET A 1 168 ? 4.128 -9.715 -15.185 1.00 94.25 168 MET A C 1
ATOM 1347 O O . MET A 1 168 ? 4.541 -10.792 -14.755 1.00 94.25 168 MET A O 1
ATOM 1351 N N . LEU A 1 169 ? 2.918 -9.597 -15.734 1.00 95.06 169 LEU A N 1
ATOM 1352 C CA . LEU A 1 169 ? 2.005 -10.728 -15.919 1.00 95.06 169 LEU A CA 1
ATOM 1353 C C . LEU A 1 169 ? 2.550 -11.755 -16.922 1.00 95.06 169 LEU A C 1
ATOM 1355 O O . LEU A 1 169 ? 2.493 -12.960 -16.658 1.00 95.06 169 LEU A O 1
ATOM 1359 N N . HIS A 1 170 ? 3.136 -11.298 -18.032 1.00 95.75 170 HIS A N 1
ATOM 1360 C CA . HIS A 1 170 ? 3.817 -12.170 -18.991 1.00 95.75 170 HIS A CA 1
ATOM 1361 C C . HIS A 1 170 ? 5.013 -12.897 -18.343 1.00 95.75 170 HIS A C 1
ATOM 1363 O O . HIS A 1 170 ? 5.080 -14.125 -18.404 1.00 95.75 170 HIS A O 1
ATOM 1369 N N . LYS A 1 171 ? 5.896 -12.178 -17.625 1.00 91.81 171 LYS A N 1
ATOM 1370 C CA . LYS A 1 171 ? 7.043 -12.754 -16.883 1.00 91.81 171 LYS A CA 1
ATOM 1371 C C . LYS A 1 171 ? 6.575 -13.809 -15.873 1.00 91.81 171 LYS A C 1
ATOM 1373 O O . LYS A 1 171 ? 7.141 -14.896 -15.806 1.00 91.81 171 LYS A O 1
ATOM 1378 N N . LYS A 1 172 ? 5.532 -13.508 -15.093 1.00 88.38 172 LYS A N 1
ATOM 1379 C CA . LYS A 1 172 ? 5.033 -14.374 -14.008 1.00 88.38 172 LYS A CA 1
ATOM 1380 C C . LYS A 1 172 ? 4.325 -15.635 -14.509 1.00 88.38 172 LYS A C 1
ATOM 1382 O O . LYS A 1 172 ? 4.328 -16.653 -13.818 1.00 88.38 172 LYS A O 1
ATOM 1387 N N . SER A 1 173 ? 3.711 -15.562 -15.685 1.00 90.19 173 SER A N 1
ATOM 1388 C CA . SER A 1 173 ? 3.026 -16.689 -16.323 1.00 90.19 173 SER A CA 1
ATOM 1389 C C . SER A 1 173 ? 3.915 -17.506 -17.258 1.00 90.19 173 SER A C 1
ATOM 1391 O O . SER A 1 173 ? 3.447 -18.519 -17.769 1.00 90.19 173 SER A O 1
ATOM 1393 N N . ASP A 1 174 ? 5.162 -17.086 -17.493 1.00 90.62 174 ASP A N 1
ATOM 1394 C CA . ASP A 1 174 ? 6.038 -17.661 -18.526 1.00 90.62 174 ASP A CA 1
ATOM 1395 C C . ASP A 1 174 ? 5.353 -17.678 -19.911 1.00 90.62 174 ASP A C 1
ATOM 1397 O O . ASP A 1 174 ? 5.416 -18.655 -20.657 1.00 90.62 174 ASP A O 1
ATOM 1401 N N . GLY A 1 175 ? 4.601 -16.609 -20.215 1.00 93.69 175 GLY A N 1
ATOM 1402 C CA . GLY A 1 175 ? 3.818 -16.471 -21.449 1.00 93.69 175 GLY A CA 1
ATOM 1403 C C . GLY A 1 175 ? 2.612 -17.413 -21.568 1.00 93.69 175 GLY A C 1
ATOM 1404 O O . GLY A 1 175 ? 2.063 -17.575 -22.654 1.00 93.69 175 GLY A O 1
ATOM 1405 N N . ALA A 1 176 ? 2.184 -18.068 -20.483 1.00 92.69 176 ALA A N 1
ATOM 1406 C CA . ALA A 1 176 ? 1.092 -19.044 -20.533 1.00 92.69 176 ALA A CA 1
ATOM 1407 C C . ALA A 1 176 ? -0.316 -18.425 -20.603 1.00 92.69 176 ALA A C 1
ATOM 1409 O O . ALA A 1 176 ? -1.274 -19.140 -20.908 1.00 92.69 176 ALA A O 1
ATOM 1410 N N . ILE A 1 177 ? -0.456 -17.134 -20.293 1.00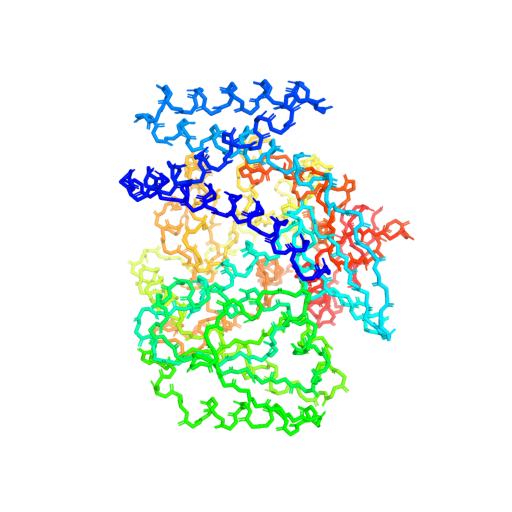 94.94 177 ILE A N 1
ATOM 1411 C CA . ILE A 1 177 ? -1.747 -16.436 -20.288 1.00 94.94 177 ILE A CA 1
ATOM 1412 C C . ILE A 1 177 ? -1.888 -15.515 -21.490 1.00 94.94 177 ILE A C 1
ATOM 1414 O O . ILE A 1 177 ? -0.917 -14.947 -21.984 1.00 94.94 177 ILE A O 1
ATOM 1418 N N . LYS A 1 178 ? -3.137 -15.290 -21.880 1.00 97.06 178 LYS A N 1
ATOM 1419 C CA . LYS A 1 178 ? -3.514 -14.195 -22.766 1.00 97.06 178 LYS A CA 1
ATOM 1420 C C . LYS A 1 178 ? -3.766 -12.919 -21.957 1.00 97.06 178 LYS A C 1
ATOM 1422 O O . LYS A 1 178 ? -4.387 -12.970 -20.897 1.00 97.06 178 LYS A O 1
ATOM 1427 N N . ILE A 1 179 ? -3.308 -11.776 -22.451 1.00 98.00 179 ILE A N 1
ATOM 1428 C CA . ILE A 1 179 ? -3.487 -10.464 -21.823 1.00 98.00 179 ILE A CA 1
ATOM 1429 C C . ILE A 1 179 ? -4.362 -9.608 -22.738 1.00 98.00 179 ILE A C 1
ATOM 1431 O O . ILE A 1 179 ? -3.994 -9.334 -23.875 1.00 98.00 179 ILE A O 1
ATOM 1435 N N . VAL A 1 180 ? -5.517 -9.162 -22.255 1.00 97.88 180 VAL A N 1
ATOM 1436 C CA . VAL A 1 180 ? -6.432 -8.292 -23.003 1.00 97.88 180 VAL A CA 1
ATOM 1437 C C . VAL A 1 180 ? -6.404 -6.897 -22.410 1.00 97.88 180 VAL A C 1
ATOM 1439 O O . VAL A 1 180 ? -6.660 -6.721 -21.225 1.00 97.88 180 VAL A O 1
ATOM 1442 N N . ILE A 1 181 ? -6.124 -5.896 -23.232 1.00 96.94 181 ILE A N 1
ATOM 1443 C CA . ILE A 1 181 ? -5.953 -4.510 -22.806 1.00 96.94 181 ILE A CA 1
ATOM 1444 C C . ILE A 1 181 ? -7.077 -3.654 -23.386 1.00 96.94 181 ILE A C 1
ATOM 1446 O O . ILE A 1 181 ? -7.215 -3.530 -24.601 1.00 96.94 181 ILE A O 1
ATOM 1450 N N . TYR A 1 182 ? -7.836 -3.006 -22.510 1.00 94.38 182 TYR A N 1
ATOM 1451 C CA . TYR A 1 182 ? -8.873 -2.036 -22.845 1.00 94.38 182 TYR A CA 1
ATOM 1452 C C . TYR A 1 182 ? -8.275 -0.634 -22.764 1.00 94.38 182 TYR A C 1
ATOM 1454 O O . TYR A 1 182 ? -7.896 -0.192 -21.681 1.00 94.38 182 TYR A O 1
ATOM 1462 N N . GLU A 1 183 ? -8.177 0.074 -23.888 1.00 93.69 183 GLU A N 1
ATOM 1463 C CA . GLU A 1 183 ? -7.593 1.419 -23.924 1.00 93.69 183 GLU A CA 1
ATOM 1464 C C . GLU A 1 183 ? -8.404 2.356 -24.828 1.00 93.69 183 GLU A C 1
ATOM 1466 O O . GLU A 1 183 ? -8.777 2.018 -25.952 1.00 93.69 183 GLU A O 1
ATOM 1471 N N . SER A 1 184 ? -8.691 3.553 -24.319 1.00 91.19 184 SER A N 1
ATOM 1472 C CA . SER A 1 184 ? -9.453 4.581 -25.028 1.00 91.19 184 SER A CA 1
ATOM 1473 C C . SER A 1 184 ? -8.568 5.493 -25.866 1.00 91.19 184 SER A C 1
ATOM 1475 O O . SER A 1 184 ? -9.024 6.082 -26.844 1.00 91.19 184 SER A O 1
ATOM 1477 N N . ASP A 1 185 ? -7.299 5.619 -25.493 1.00 91.06 185 ASP A N 1
ATOM 1478 C CA . ASP A 1 185 ? -6.343 6.469 -26.178 1.00 91.06 185 ASP A CA 1
ATOM 1479 C C . ASP A 1 185 ? -5.232 5.646 -26.832 1.00 91.06 185 ASP A C 1
ATOM 1481 O O . ASP A 1 185 ? -4.268 5.220 -26.196 1.00 91.06 185 ASP A O 1
ATOM 1485 N N . SER A 1 186 ? -5.325 5.472 -28.151 1.00 92.94 186 SER A N 1
ATOM 1486 C CA . SER A 1 186 ? -4.311 4.754 -28.928 1.00 92.94 186 SER A CA 1
ATOM 1487 C C . SER A 1 186 ? -2.910 5.372 -28.829 1.00 92.94 186 SER A C 1
ATOM 1489 O O . SER A 1 186 ? -1.930 4.690 -29.119 1.00 92.94 186 SER A O 1
ATOM 1491 N N . ARG A 1 187 ? -2.787 6.651 -28.439 1.00 92.94 187 ARG A N 1
ATOM 1492 C CA . ARG A 1 187 ? -1.480 7.292 -28.228 1.00 92.94 187 ARG A CA 1
ATOM 1493 C C . ARG A 1 187 ? -0.749 6.674 -27.041 1.00 92.94 187 ARG A C 1
ATOM 1495 O O . ARG A 1 187 ? 0.449 6.452 -27.149 1.00 92.94 187 ARG A O 1
ATOM 1502 N N . ILE A 1 188 ? -1.467 6.314 -25.975 1.00 92.25 188 ILE A N 1
ATOM 1503 C CA . ILE A 1 188 ? -0.892 5.632 -24.807 1.00 92.25 188 ILE A CA 1
ATOM 1504 C C . ILE A 1 188 ? -0.312 4.278 -25.211 1.00 92.25 188 ILE A C 1
ATOM 1506 O O . ILE A 1 188 ? 0.821 3.977 -24.858 1.00 92.25 188 ILE A O 1
ATOM 1510 N N . VAL A 1 189 ? -1.025 3.506 -26.038 1.00 94.81 189 VAL A N 1
ATOM 1511 C CA . VAL A 1 189 ? -0.502 2.237 -26.575 1.00 94.81 189 VAL A CA 1
ATOM 1512 C C . VAL A 1 189 ? 0.784 2.464 -27.371 1.00 94.81 189 VAL A C 1
ATOM 1514 O O . VAL A 1 189 ? 1.748 1.719 -27.212 1.00 94.81 189 VAL A O 1
ATOM 1517 N N . ASN A 1 190 ? 0.829 3.504 -28.207 1.00 93.94 190 ASN A N 1
ATOM 1518 C CA . ASN A 1 190 ? 2.029 3.826 -28.979 1.00 93.94 190 ASN A CA 1
ATOM 1519 C C . ASN A 1 190 ? 3.197 4.236 -28.072 1.00 93.94 190 ASN A C 1
ATOM 1521 O O . ASN A 1 190 ? 4.307 3.758 -28.278 1.00 93.94 190 ASN A O 1
ATOM 1525 N N . TYR A 1 191 ? 2.953 5.043 -27.037 1.00 94.31 191 TYR A N 1
ATOM 1526 C CA . TYR A 1 191 ? 3.976 5.407 -26.055 1.00 94.31 191 TYR A CA 1
ATOM 1527 C C . TYR A 1 191 ? 4.471 4.201 -25.258 1.00 94.31 191 TYR A C 1
ATOM 1529 O O . TYR A 1 191 ? 5.672 4.059 -25.059 1.00 94.31 191 TYR A O 1
ATOM 1537 N N . ALA A 1 192 ? 3.584 3.286 -24.870 1.00 94.69 192 ALA A N 1
ATOM 1538 C CA . ALA A 1 192 ? 3.952 2.054 -24.180 1.00 94.69 192 ALA A CA 1
ATOM 1539 C C . ALA A 1 192 ? 4.863 1.147 -25.022 1.00 94.69 192 ALA A C 1
ATOM 1541 O O . ALA A 1 192 ? 5.729 0.465 -24.476 1.00 94.69 192 ALA A O 1
ATOM 1542 N N . ARG A 1 193 ? 4.670 1.139 -26.346 1.00 93.69 193 ARG A N 1
ATOM 1543 C CA . ARG A 1 193 ? 5.515 0.403 -27.295 1.00 93.69 193 ARG A CA 1
ATOM 1544 C C . ARG A 1 193 ? 6.845 1.108 -27.566 1.00 93.69 193 ARG A C 1
ATOM 1546 O O . ARG A 1 193 ? 7.901 0.490 -27.490 1.00 93.69 193 ARG A O 1
ATOM 1553 N N . GLU A 1 194 ? 6.798 2.405 -27.866 1.00 91.94 194 GLU A N 1
ATOM 1554 C CA . GLU A 1 194 ? 7.972 3.175 -28.297 1.00 91.94 194 GLU A CA 1
ATOM 1555 C C . GLU A 1 194 ? 8.896 3.557 -27.135 1.00 91.94 194 GLU A C 1
ATOM 1557 O O . GLU A 1 194 ? 10.121 3.477 -27.251 1.00 91.94 194 GLU A O 1
ATOM 1562 N N . PHE A 1 195 ? 8.300 3.981 -26.022 1.00 92.94 195 PHE A N 1
ATOM 1563 C CA . PHE A 1 195 ? 8.998 4.513 -24.857 1.00 92.94 195 PHE A CA 1
ATOM 1564 C C . PHE A 1 195 ? 8.889 3.613 -23.632 1.00 92.94 195 PHE A C 1
ATOM 1566 O O . PHE A 1 195 ? 9.627 3.830 -22.687 1.00 92.94 195 PHE A O 1
ATOM 1573 N N . GLY A 1 196 ? 7.966 2.655 -23.607 1.00 94.19 196 GLY A N 1
ATOM 1574 C CA . GLY A 1 196 ? 7.805 1.704 -22.512 1.00 94.19 196 GLY A CA 1
ATOM 1575 C C . GLY A 1 196 ? 8.427 0.344 -22.818 1.00 94.19 196 GLY A C 1
ATOM 1576 O O . GLY A 1 196 ? 9.438 0.240 -23.514 1.00 94.19 196 GLY A O 1
ATOM 1577 N N . ILE A 1 197 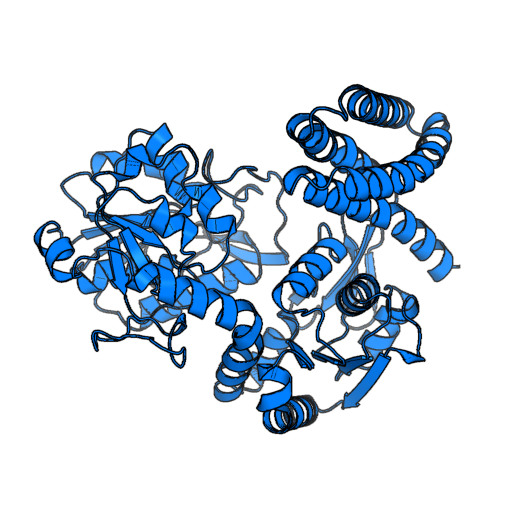? 7.812 -0.707 -22.276 1.00 95.25 197 ILE A N 1
ATOM 1578 C CA . ILE A 1 197 ? 8.244 -2.100 -22.481 1.00 95.25 197 ILE A CA 1
ATOM 1579 C C . ILE A 1 197 ? 7.144 -3.001 -23.042 1.00 95.25 197 ILE A C 1
ATOM 1581 O O . ILE A 1 197 ? 7.253 -4.223 -22.976 1.00 95.25 197 ILE A O 1
ATOM 1585 N N . LEU A 1 198 ? 6.073 -2.431 -23.597 1.00 95.38 198 LEU A N 1
ATOM 1586 C CA . LEU A 1 198 ? 4.964 -3.242 -24.103 1.00 95.38 198 LEU A CA 1
ATOM 1587 C C . LEU A 1 198 ? 5.403 -4.155 -25.265 1.00 95.38 198 LEU A C 1
ATOM 1589 O O . LEU A 1 198 ? 4.960 -5.296 -25.338 1.00 95.38 198 LEU A O 1
ATOM 1593 N N . ASP A 1 199 ? 6.349 -3.696 -26.095 1.00 93.88 199 ASP A N 1
ATOM 1594 C CA . ASP A 1 199 ? 6.945 -4.466 -27.204 1.00 93.88 199 ASP A CA 1
ATOM 1595 C C . ASP A 1 199 ? 7.865 -5.617 -26.744 1.00 93.88 199 ASP A C 1
ATOM 1597 O O . ASP A 1 199 ? 8.358 -6.390 -27.567 1.00 93.88 199 ASP A O 1
ATOM 1601 N N . TRP A 1 200 ? 8.129 -5.756 -25.440 1.00 94.69 200 TRP A N 1
ATOM 1602 C CA . TRP A 1 200 ? 8.878 -6.903 -24.906 1.00 94.69 200 TRP A CA 1
ATOM 1603 C C . TRP A 1 200 ? 8.020 -8.160 -24.779 1.00 94.69 200 TRP A C 1
ATOM 1605 O O . TRP A 1 200 ? 8.549 -9.250 -24.563 1.00 94.69 200 TRP A O 1
ATOM 1615 N N . ILE A 1 201 ? 6.704 -8.014 -24.910 1.00 96.00 201 ILE A N 1
ATOM 1616 C CA . ILE A 1 201 ? 5.744 -9.105 -24.835 1.00 96.00 201 ILE A CA 1
ATOM 1617 C C . ILE A 1 201 ? 5.427 -9.548 -26.270 1.00 96.00 201 ILE A C 1
ATOM 1619 O O . ILE A 1 201 ? 5.196 -8.697 -27.134 1.00 96.00 201 ILE A O 1
AT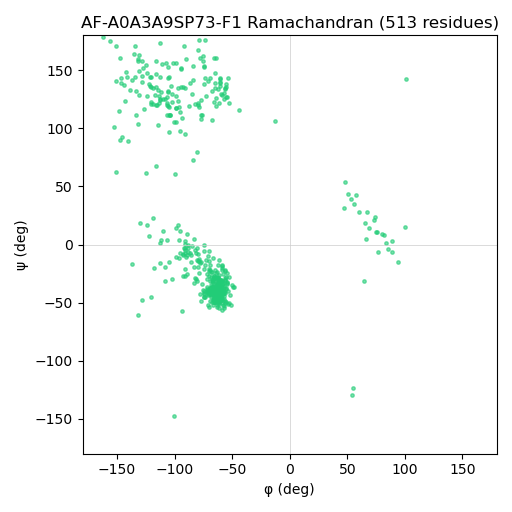OM 1623 N N . PRO A 1 202 ? 5.401 -10.857 -26.569 1.00 95.50 202 PRO A N 1
ATOM 1624 C CA . PRO A 1 202 ? 4.991 -11.333 -27.882 1.00 95.50 202 PRO A CA 1
ATOM 1625 C C . PRO A 1 202 ? 3.583 -10.843 -28.251 1.00 95.50 202 PRO A C 1
ATOM 1627 O O . PRO A 1 202 ? 2.643 -10.994 -27.477 1.00 95.50 202 PRO A O 1
ATOM 1630 N N . GLU A 1 203 ? 3.402 -10.337 -29.475 1.00 93.44 203 GLU A N 1
ATOM 1631 C CA . GLU A 1 203 ? 2.084 -9.900 -29.986 1.00 93.44 203 GLU A CA 1
ATOM 1632 C C . GLU A 1 203 ? 1.031 -11.027 -29.991 1.00 93.44 203 GLU A C 1
ATOM 1634 O O . GLU A 1 203 ? -0.162 -10.758 -30.054 1.00 93.44 203 GLU A O 1
ATOM 1639 N N . SER A 1 204 ? 1.440 -12.301 -29.920 1.00 93.31 204 SER A N 1
ATOM 1640 C CA . SER A 1 204 ? 0.515 -13.433 -29.757 1.00 93.31 204 SER A CA 1
ATOM 1641 C C . SER A 1 204 ? -0.159 -13.487 -28.389 1.00 93.31 204 SER A C 1
ATOM 1643 O O . SER A 1 204 ? -1.204 -14.124 -28.258 1.00 93.31 204 SER A O 1
ATOM 1645 N N . ASP A 1 205 ? 0.445 -12.849 -27.390 1.00 94.81 205 ASP A N 1
ATOM 1646 C CA . ASP A 1 205 ? 0.052 -12.958 -25.989 1.00 94.81 205 ASP A CA 1
ATOM 1647 C C . ASP A 1 205 ? -0.812 -11.761 -25.572 1.00 94.81 205 ASP A C 1
ATOM 1649 O O . ASP A 1 205 ? -1.418 -11.789 -24.502 1.00 94.81 205 ASP A O 1
ATOM 1653 N N . ILE A 1 206 ? -0.903 -10.726 -26.419 1.00 96.81 206 ILE A N 1
ATOM 1654 C CA . ILE A 1 206 ? -1.665 -9.501 -26.166 1.00 96.81 206 ILE A CA 1
ATOM 1655 C C . ILE A 1 206 ? -2.804 -9.344 -27.176 1.00 96.81 206 ILE A C 1
ATOM 1657 O O . ILE A 1 206 ? -2.621 -9.459 -28.384 1.00 96.81 206 ILE A O 1
ATOM 1661 N N . GLU A 1 207 ? -3.983 -8.982 -26.680 1.00 97.62 207 GLU A N 1
ATOM 1662 C CA . GLU A 1 207 ? -5.098 -8.472 -27.474 1.00 97.62 207 GLU A CA 1
ATOM 1663 C C . GLU A 1 207 ? -5.482 -7.065 -27.002 1.00 97.62 207 GLU A C 1
ATOM 1665 O O . GLU A 1 207 ? -5.452 -6.772 -25.809 1.00 97.62 207 GLU A O 1
ATOM 1670 N N . PHE A 1 208 ? -5.880 -6.192 -27.929 1.00 96.94 208 PHE A N 1
ATOM 1671 C CA . PHE A 1 208 ? -6.349 -4.846 -27.601 1.00 96.94 208 PHE A CA 1
ATOM 1672 C C . PHE A 1 208 ? -7.826 -4.658 -27.938 1.00 96.94 208 PHE A C 1
ATOM 1674 O O . PHE A 1 208 ? -8.261 -4.912 -29.062 1.00 96.94 208 PHE A O 1
ATOM 1681 N N . VAL A 1 209 ? -8.561 -4.083 -26.990 1.00 97.19 209 VAL A N 1
ATOM 1682 C CA . VAL A 1 209 ? -9.899 -3.521 -27.173 1.00 97.19 209 VAL A CA 1
ATOM 1683 C C . VAL A 1 209 ? -9.761 -1.997 -27.186 1.00 97.19 209 VAL A C 1
ATOM 1685 O O . VAL A 1 209 ? -9.674 -1.356 -26.140 1.00 97.19 209 VAL A O 1
ATOM 1688 N N . LEU A 1 210 ? -9.692 -1.412 -28.388 1.00 96.25 210 LEU A N 1
ATOM 1689 C CA . LEU A 1 210 ? -9.494 0.031 -28.578 1.00 96.25 210 LEU A CA 1
ATOM 1690 C C . LEU A 1 210 ? -10.812 0.735 -28.904 1.00 96.25 210 LEU A C 1
ATOM 1692 O O . LEU A 1 210 ? -11.315 0.635 -30.025 1.00 96.25 210 LEU A O 1
ATOM 1696 N N . ILE A 1 211 ? -11.362 1.469 -27.935 1.00 94.50 211 ILE A N 1
ATOM 1697 C CA . ILE A 1 211 ? -12.621 2.213 -28.087 1.00 94.50 211 ILE A CA 1
ATOM 1698 C C . ILE A 1 211 ? -12.437 3.626 -27.541 1.00 94.50 211 ILE A C 1
ATOM 1700 O O . ILE A 1 211 ? -12.324 3.825 -26.338 1.00 94.50 211 ILE A O 1
ATOM 1704 N N . GLN A 1 212 ? -12.448 4.619 -28.435 1.00 91.19 212 GLN A N 1
ATOM 1705 C CA . GLN A 1 212 ? -12.191 6.020 -28.081 1.00 91.19 212 GLN A CA 1
ATOM 1706 C C . GLN A 1 212 ? -13.234 6.609 -27.119 1.00 91.19 212 GLN A C 1
ATOM 1708 O O . GLN A 1 212 ? -12.910 7.458 -26.290 1.00 91.19 212 GLN A O 1
ATOM 1713 N N . ASP A 1 213 ? -14.490 6.174 -27.233 1.00 88.31 213 ASP A N 1
ATOM 1714 C CA . ASP A 1 213 ? -15.535 6.559 -26.290 1.00 88.31 213 ASP A CA 1
ATOM 1715 C C . ASP A 1 213 ? -15.367 5.778 -24.984 1.00 88.31 213 ASP A C 1
ATOM 1717 O O . ASP A 1 213 ? -15.597 4.570 -24.919 1.00 88.31 213 ASP A O 1
ATOM 1721 N N . LEU A 1 214 ? -14.989 6.501 -23.935 1.00 81.25 214 LEU A N 1
ATOM 1722 C CA . LEU A 1 214 ? -14.702 5.943 -22.620 1.00 81.25 214 LEU A CA 1
ATOM 1723 C C . LEU A 1 214 ? -15.896 5.221 -21.988 1.00 81.25 214 LEU A C 1
ATOM 1725 O O . LEU A 1 214 ? -15.724 4.211 -21.310 1.00 81.25 214 LEU A O 1
ATOM 1729 N N . THR A 1 215 ? -17.111 5.722 -22.224 1.00 79.06 215 THR A N 1
ATOM 1730 C CA . THR A 1 215 ? -18.335 5.127 -21.672 1.00 79.06 215 THR A CA 1
ATOM 1731 C C . THR A 1 215 ? -18.622 3.797 -22.354 1.00 79.06 215 THR A C 1
ATOM 1733 O O . THR A 1 215 ? -18.996 2.830 -21.692 1.00 79.06 215 THR A O 1
ATOM 1736 N N . LEU A 1 216 ? -18.421 3.727 -23.673 1.00 84.94 216 LEU A N 1
ATOM 1737 C CA . LEU A 1 216 ? -18.556 2.4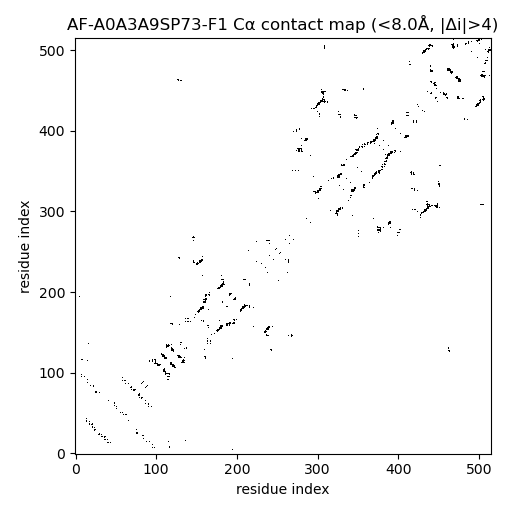81 -24.423 1.00 84.94 216 LEU A CA 1
ATOM 1738 C C . LEU A 1 216 ? -17.458 1.479 -24.060 1.00 84.94 216 LEU A C 1
ATOM 1740 O O . LEU A 1 216 ? -17.776 0.316 -23.843 1.00 84.94 216 LEU A O 1
ATOM 1744 N N . LEU A 1 217 ? -16.202 1.918 -23.931 1.00 88.31 217 LEU A N 1
ATOM 1745 C CA . LEU A 1 217 ? -15.100 1.050 -23.510 1.00 88.31 217 LEU A CA 1
ATOM 1746 C C . LEU A 1 217 ? -15.366 0.429 -22.135 1.00 88.31 217 LEU A C 1
ATOM 1748 O O . LEU A 1 217 ? -15.215 -0.777 -21.951 1.00 88.31 217 LEU A O 1
ATOM 1752 N N . LEU A 1 218 ? -15.803 1.250 -21.177 1.00 79.81 218 LEU A N 1
ATOM 1753 C CA . LEU A 1 218 ? -16.143 0.784 -19.839 1.00 79.81 218 LEU A CA 1
ATOM 1754 C C . LEU A 1 218 ? -17.334 -0.168 -19.846 1.00 79.81 218 LEU A C 1
ATOM 1756 O O . LEU A 1 218 ? -17.328 -1.162 -19.124 1.00 79.81 218 LEU A O 1
ATOM 1760 N N . LYS A 1 219 ? -18.338 0.104 -20.681 1.00 80.94 219 LYS A N 1
ATOM 1761 C CA . LYS A 1 219 ? -19.462 -0.808 -20.856 1.00 80.94 219 LYS A CA 1
ATOM 1762 C C . LYS A 1 219 ? -19.001 -2.171 -21.379 1.00 80.94 219 LYS A C 1
ATOM 1764 O O . LYS A 1 219 ? -19.387 -3.173 -20.795 1.00 80.94 219 LYS A O 1
ATOM 1769 N N . GLU A 1 220 ? -18.166 -2.215 -22.416 1.00 87.94 220 GLU A N 1
ATOM 1770 C CA . GLU A 1 220 ? -17.627 -3.473 -22.959 1.00 87.94 220 GLU A CA 1
ATOM 1771 C C . GLU A 1 220 ? -16.832 -4.253 -21.904 1.00 87.94 220 GLU A C 1
ATOM 1773 O O . GLU A 1 220 ? -17.029 -5.454 -21.729 1.00 87.94 220 GLU A O 1
ATOM 1778 N N . TYR A 1 221 ? -15.988 -3.561 -21.134 1.00 86.06 221 TYR A N 1
ATOM 1779 C CA . TYR A 1 221 ? -15.235 -4.175 -20.042 1.00 86.06 221 TYR A CA 1
ATOM 1780 C C . TYR A 1 221 ? -16.143 -4.769 -18.954 1.00 86.06 221 TYR A C 1
ATOM 1782 O O . TYR A 1 221 ? -15.909 -5.877 -18.472 1.00 86.06 221 TYR A O 1
ATOM 1790 N N . LEU A 1 222 ? -17.208 -4.061 -18.575 1.00 76.94 222 LEU A N 1
ATOM 1791 C CA . LEU A 1 222 ? -18.163 -4.567 -17.592 1.00 76.94 222 LEU A CA 1
ATOM 1792 C C . LEU A 1 222 ? -19.048 -5.686 -18.126 1.00 76.94 222 LEU A C 1
ATOM 1794 O O . LEU A 1 222 ? -19.354 -6.619 -17.388 1.00 76.94 222 LEU A O 1
ATOM 1798 N N . ASP A 1 223 ? -19.484 -5.605 -19.379 1.00 82.69 223 ASP A N 1
ATOM 1799 C CA . ASP A 1 223 ? -20.254 -6.670 -20.016 1.00 82.69 223 ASP A CA 1
ATOM 1800 C C . ASP A 1 223 ? -19.412 -7.962 -20.060 1.00 82.69 223 ASP A C 1
ATOM 1802 O O . ASP A 1 223 ? -19.939 -9.050 -19.803 1.00 82.69 223 ASP A O 1
ATOM 1806 N N . PHE A 1 224 ? -18.091 -7.851 -20.262 1.00 87.69 224 PHE A N 1
ATOM 1807 C CA . PHE A 1 224 ? -17.155 -8.966 -20.106 1.00 87.69 224 PHE A CA 1
ATOM 1808 C C . PHE A 1 224 ? -17.137 -9.515 -18.672 1.00 87.69 224 PHE A C 1
ATOM 1810 O O . PHE A 1 224 ? -17.393 -10.704 -18.485 1.00 87.69 224 PHE A O 1
ATOM 1817 N N . ILE A 1 225 ? -16.905 -8.666 -17.662 1.00 78.94 225 ILE A N 1
ATOM 1818 C CA . ILE A 1 225 ? -16.859 -9.094 -16.251 1.00 78.94 225 ILE A CA 1
ATOM 1819 C C . ILE A 1 225 ? -18.151 -9.818 -15.857 1.00 78.94 225 ILE A C 1
ATOM 1821 O O . ILE A 1 225 ? -18.112 -10.937 -15.351 1.00 78.94 225 ILE A O 1
ATOM 1825 N N . ASN A 1 226 ? -19.303 -9.218 -16.160 1.00 74.75 226 ASN A N 1
ATOM 1826 C CA . ASN A 1 226 ? -20.611 -9.766 -15.807 1.00 74.75 226 ASN A CA 1
ATOM 1827 C C . ASN A 1 226 ? -20.916 -11.096 -16.514 1.00 74.75 226 ASN A C 1
ATOM 1829 O O . ASN A 1 226 ? -21.681 -11.908 -15.994 1.00 74.75 226 ASN A O 1
ATOM 1833 N N . SER A 1 227 ? -20.361 -11.318 -17.709 1.00 80.38 227 SER A N 1
ATOM 1834 C CA . SER A 1 227 ? -20.565 -12.558 -18.466 1.00 80.38 227 SER A CA 1
ATOM 1835 C C . SER A 1 227 ? -19.594 -13.680 -18.093 1.00 80.38 227 SER A C 1
ATOM 1837 O O . SER A 1 227 ? -19.891 -14.828 -18.416 1.00 80.38 227 SER A O 1
ATOM 1839 N N . HIS A 1 228 ? -18.504 -13.368 -17.383 1.00 81.50 228 HIS A N 1
ATOM 1840 C CA . HIS A 1 228 ? -17.450 -14.313 -16.989 1.00 81.50 228 HIS A CA 1
ATOM 1841 C C . HIS A 1 228 ? -17.299 -14.427 -15.465 1.00 81.50 228 HIS A C 1
ATOM 1843 O O . HIS A 1 228 ? -16.241 -14.793 -14.958 1.00 81.50 228 HIS A O 1
ATOM 1849 N N . ASP A 1 229 ? -18.346 -14.098 -14.702 1.00 69.81 229 ASP A N 1
ATOM 1850 C CA . ASP A 1 229 ? -18.272 -14.060 -13.238 1.00 69.81 229 ASP A CA 1
ATOM 1851 C C . ASP A 1 229 ? -17.791 -15.398 -12.640 1.00 69.81 229 ASP A C 1
ATOM 1853 O O . ASP A 1 229 ? -16.956 -15.413 -11.737 1.00 69.81 229 ASP A O 1
ATOM 1857 N N . GLN A 1 230 ? -18.210 -16.533 -13.216 1.00 69.44 230 GLN A N 1
ATOM 1858 C CA . GLN A 1 230 ? -17.792 -17.865 -12.760 1.00 69.44 230 GLN A CA 1
ATOM 1859 C C . GLN A 1 230 ? -16.307 -18.156 -13.023 1.00 69.44 230 GLN A C 1
ATOM 1861 O O . GLN A 1 230 ? -15.634 -18.728 -12.165 1.00 69.44 230 GLN A O 1
ATOM 1866 N N . GLU A 1 231 ? -15.793 -17.780 -14.193 1.00 79.81 231 GLU A N 1
ATOM 1867 C CA . GLU A 1 231 ? -14.383 -17.910 -14.571 1.00 79.81 231 GLU A CA 1
ATOM 1868 C C . GLU A 1 231 ? -13.492 -16.960 -13.773 1.00 79.81 231 GLU A C 1
ATOM 1870 O O . GLU A 1 231 ? -12.342 -17.265 -13.460 1.00 79.81 231 GLU A O 1
ATOM 1875 N N . ILE A 1 232 ? -14.026 -15.802 -13.402 1.00 72.19 232 ILE A N 1
ATOM 1876 C CA . ILE A 1 232 ? -13.319 -14.900 -12.509 1.00 72.19 232 ILE A CA 1
ATOM 1877 C C . ILE A 1 232 ? -13.322 -15.540 -11.097 1.00 72.19 232 ILE A C 1
ATOM 1879 O O . ILE A 1 232 ? -12.269 -15.624 -10.467 1.00 72.19 232 ILE A O 1
ATOM 1883 N N . ASP A 1 233 ? -14.457 -16.102 -10.628 1.00 63.56 233 ASP A N 1
ATOM 1884 C CA . ASP A 1 233 ? -14.657 -16.767 -9.306 1.00 63.56 233 ASP A CA 1
ATOM 1885 C C . ASP A 1 233 ? -13.719 -17.942 -9.068 1.00 63.56 233 ASP A C 1
ATOM 1887 O O . ASP A 1 233 ? -13.174 -18.111 -7.973 1.00 63.56 233 ASP A O 1
ATOM 1891 N N . ASN A 1 234 ? -13.520 -18.762 -10.091 1.00 67.19 234 ASN A N 1
ATOM 1892 C CA . ASN A 1 234 ? -12.649 -19.924 -10.007 1.00 67.19 234 ASN A CA 1
ATOM 1893 C C . ASN A 1 234 ? -11.163 -19.590 -10.271 1.00 67.19 234 ASN A C 1
ATOM 1895 O O . ASN A 1 234 ? -10.323 -20.485 -10.152 1.00 67.19 234 ASN A O 1
ATOM 1899 N N . GLY A 1 235 ? -10.837 -18.325 -10.571 1.00 70.88 235 GLY A N 1
ATOM 1900 C CA . GLY A 1 235 ? -9.480 -17.854 -10.847 1.00 70.88 235 GLY A CA 1
ATOM 1901 C C . GLY A 1 235 ? -8.929 -18.280 -12.211 1.00 70.88 235 GLY A C 1
ATOM 1902 O O . GLY A 1 235 ? -7.710 -18.344 -12.370 1.00 70.88 235 GLY A O 1
ATOM 1903 N N . GLU A 1 236 ? -9.784 -18.627 -13.177 1.00 82.25 236 GLU A N 1
ATOM 1904 C CA . GLU A 1 236 ? -9.392 -18.846 -14.577 1.00 82.25 236 GLU A CA 1
ATOM 1905 C C . GLU A 1 236 ? -9.221 -17.523 -15.341 1.00 82.25 236 GLU A C 1
ATOM 1907 O O . GLU A 1 236 ? -8.453 -17.467 -16.303 1.00 82.25 236 GLU A O 1
ATOM 1912 N N . VAL A 1 237 ? -9.887 -16.454 -14.904 1.00 85.88 237 VAL A N 1
ATOM 1913 C CA . VAL A 1 237 ? -9.764 -15.096 -15.450 1.00 85.88 237 VAL A CA 1
ATOM 1914 C C . VAL A 1 237 ? -9.498 -14.115 -14.311 1.00 85.88 237 VAL A C 1
ATOM 1916 O O . VAL A 1 237 ? -10.107 -14.208 -13.250 1.00 85.88 237 VAL A O 1
ATOM 1919 N N . SER A 1 238 ? -8.618 -13.138 -14.531 1.00 84.62 238 SER A N 1
ATOM 1920 C CA . SER A 1 238 ? -8.469 -12.002 -13.612 1.00 84.62 238 SER A CA 1
ATOM 1921 C C . SER A 1 238 ? -8.648 -10.687 -14.342 1.00 84.62 238 SER A C 1
ATOM 1923 O O . SER A 1 238 ? -8.396 -10.584 -15.541 1.00 84.62 238 SER A O 1
ATOM 1925 N N . THR A 1 239 ? -9.055 -9.665 -13.600 1.00 84.00 239 THR A N 1
ATOM 1926 C CA . THR A 1 239 ? -9.339 -8.340 -14.143 1.00 84.00 239 THR A CA 1
ATOM 1927 C C . THR A 1 239 ? -8.709 -7.263 -13.273 1.00 84.00 239 THR A C 1
ATOM 1929 O O . THR A 1 239 ? -8.703 -7.408 -12.051 1.00 84.00 239 THR A O 1
ATOM 1932 N N . TYR A 1 240 ? -8.216 -6.179 -13.868 1.00 82.31 240 TYR A N 1
ATOM 1933 C CA . TYR A 1 240 ? -7.616 -5.065 -13.135 1.00 82.31 240 TYR A CA 1
ATOM 1934 C C . TYR A 1 240 ? -7.884 -3.727 -13.828 1.00 82.31 240 TYR A C 1
ATOM 1936 O O . TYR A 1 240 ? -7.782 -3.629 -15.048 1.00 82.31 240 TYR A O 1
ATOM 1944 N N . ILE A 1 241 ? -8.195 -2.690 -13.045 1.00 78.31 241 ILE A N 1
ATOM 1945 C CA . ILE A 1 241 ? -8.317 -1.309 -13.532 1.00 78.31 241 ILE A CA 1
ATOM 1946 C C . ILE A 1 241 ? -7.192 -0.478 -12.928 1.00 78.31 241 ILE A C 1
ATOM 1948 O O . ILE A 1 241 ? -7.076 -0.418 -11.703 1.00 78.31 241 ILE A O 1
ATOM 1952 N N . SER A 1 242 ? -6.404 0.198 -13.770 1.00 73.31 242 SER A N 1
ATOM 1953 C CA . SER A 1 242 ? -5.347 1.079 -13.275 1.00 73.31 242 SER A CA 1
ATOM 1954 C C . SER A 1 242 ? -5.933 2.239 -12.440 1.00 73.31 242 SER A C 1
ATOM 1956 O O . SER A 1 242 ? -6.896 2.879 -12.869 1.00 73.31 242 SER A O 1
ATOM 1958 N N . PRO A 1 243 ? -5.383 2.572 -11.257 1.00 66.25 243 PRO A N 1
ATOM 1959 C CA . PRO A 1 243 ? -5.989 3.547 -10.343 1.00 66.25 243 PRO A CA 1
ATOM 1960 C C . PRO A 1 243 ? -6.181 4.946 -10.941 1.00 66.25 243 PRO A C 1
ATOM 1962 O O . PRO A 1 243 ? -7.189 5.603 -10.693 1.00 66.25 243 PRO A O 1
ATOM 1965 N N . TRP A 1 244 ? -5.252 5.405 -11.779 1.00 66.19 244 TRP A N 1
ATOM 1966 C CA . TRP A 1 244 ? -5.335 6.715 -12.432 1.00 66.19 244 TRP A CA 1
ATOM 1967 C C . TRP A 1 244 ? -6.482 6.797 -13.450 1.00 66.19 244 TRP A C 1
ATOM 1969 O O . TRP A 1 244 ? -7.078 7.861 -13.630 1.00 66.19 244 TRP A O 1
ATOM 1979 N N . LYS A 1 245 ? -6.852 5.672 -14.073 1.00 64.31 245 LYS A N 1
ATOM 1980 C CA . LYS A 1 245 ? -8.040 5.591 -14.924 1.00 64.31 245 LYS A CA 1
ATOM 1981 C C . LYS A 1 245 ? -9.302 5.859 -14.095 1.00 64.31 245 LYS A C 1
ATOM 1983 O O . LYS A 1 245 ? -10.178 6.584 -14.556 1.00 64.31 245 LYS A O 1
ATOM 1988 N N . ALA A 1 246 ? -9.356 5.391 -12.841 1.00 58.72 246 ALA A N 1
ATOM 1989 C CA . ALA A 1 246 ? -10.462 5.691 -11.923 1.00 58.72 246 ALA A CA 1
ATOM 1990 C C . ALA A 1 246 ? -10.657 7.200 -11.686 1.00 58.72 246 ALA A C 1
ATOM 1992 O O . ALA A 1 246 ? -11.794 7.662 -11.586 1.00 58.72 246 ALA A O 1
ATOM 1993 N N . ILE A 1 247 ? -9.572 7.983 -11.691 1.00 58.94 247 ILE A N 1
ATOM 1994 C CA . ILE A 1 247 ? -9.622 9.450 -11.575 1.00 58.94 247 ILE A CA 1
ATOM 1995 C C . ILE A 1 247 ? -10.241 10.081 -12.834 1.00 58.94 247 ILE A C 1
ATOM 1997 O O . ILE A 1 247 ? -11.089 10.966 -12.715 1.00 58.94 247 ILE A O 1
ATOM 2001 N N . GLN A 1 248 ? -9.899 9.592 -14.034 1.00 58.84 248 GLN A N 1
ATOM 2002 C CA . GLN A 1 248 ? -10.549 10.026 -15.282 1.00 58.84 248 GLN A CA 1
ATOM 2003 C C . GLN A 1 248 ? -12.057 9.690 -15.297 1.00 58.84 248 GLN A C 1
ATOM 2005 O O . GLN A 1 248 ? -12.842 10.420 -15.908 1.00 58.84 248 GLN A O 1
ATOM 2010 N N . TYR A 1 249 ? -12.488 8.636 -14.590 1.00 55.34 249 TYR A N 1
ATOM 2011 C CA . TYR A 1 249 ? -13.895 8.208 -14.539 1.00 55.34 249 TYR A CA 1
ATOM 2012 C C . TYR A 1 249 ? -14.772 8.953 -13.540 1.00 55.34 249 TYR A C 1
ATOM 2014 O O . TYR A 1 249 ? -15.997 8.939 -13.686 1.00 55.34 249 TYR A O 1
ATOM 2022 N N . HIS A 1 250 ? -14.183 9.623 -12.549 1.00 50.94 250 HIS A N 1
ATOM 2023 C CA . HIS A 1 250 ? -14.957 10.331 -11.530 1.00 50.94 250 HIS A CA 1
ATOM 2024 C C . HIS A 1 250 ? -15.876 11.404 -12.151 1.00 50.94 250 HIS A C 1
ATOM 2026 O O . HIS A 1 250 ? -17.002 11.614 -11.711 1.00 50.94 250 HIS A O 1
ATOM 2032 N N . ASN A 1 251 ? -15.452 12.008 -13.267 1.00 46.12 251 ASN A N 1
ATOM 2033 C CA . ASN A 1 251 ? -16.206 13.052 -13.967 1.00 46.12 251 ASN A CA 1
ATOM 2034 C C . ASN A 1 251 ? -17.311 12.535 -14.915 1.00 46.12 251 ASN A C 1
ATOM 2036 O O . ASN A 1 251 ? -18.051 13.347 -15.471 1.00 46.12 251 ASN A O 1
ATOM 2040 N N . VAL A 1 252 ? -17.451 11.215 -15.108 1.00 48.94 252 VAL A N 1
ATOM 2041 C CA . VAL A 1 252 ? -18.512 10.595 -15.942 1.00 48.94 252 VAL A CA 1
ATOM 2042 C C . VAL A 1 252 ? -19.611 9.908 -15.108 1.00 48.94 252 VAL A C 1
ATOM 2044 O O . VAL A 1 252 ? -20.510 9.296 -15.681 1.00 48.94 252 VAL A O 1
ATOM 2047 N N . GLY A 1 253 ? -19.527 10.022 -13.773 1.00 42.44 253 GLY A N 1
ATOM 2048 C CA . GLY A 1 253 ? -20.206 9.256 -12.712 1.00 42.44 253 GLY A CA 1
ATOM 2049 C C . GLY A 1 253 ? -21.375 8.347 -13.095 1.00 42.44 253 GLY A C 1
ATOM 2050 O O . GLY A 1 253 ? -22.491 8.800 -13.304 1.00 42.44 253 GLY A O 1
ATOM 2051 N N . ILE A 1 254 ? -21.314 7.018 -13.129 1.00 46.50 254 ILE A N 1
ATOM 2052 C CA . ILE A 1 254 ? -20.376 5.943 -12.756 1.00 46.50 254 ILE A CA 1
ATOM 2053 C C . ILE A 1 254 ? -20.057 5.727 -11.265 1.00 46.50 254 ILE A C 1
ATOM 2055 O O . ILE A 1 254 ? -19.427 4.738 -10.909 1.00 46.50 254 ILE A O 1
ATOM 2059 N N . ASP A 1 255 ? -20.719 6.453 -10.364 1.00 47.81 255 ASP A N 1
ATOM 2060 C CA . ASP A 1 255 ? -20.721 6.139 -8.918 1.00 47.81 255 ASP A CA 1
ATOM 2061 C C . ASP A 1 255 ? -21.241 4.716 -8.599 1.00 47.81 255 ASP A C 1
ATOM 2063 O O . ASP A 1 255 ? -20.889 4.106 -7.589 1.00 47.81 255 ASP A O 1
ATOM 2067 N N . ALA A 1 256 ? -22.075 4.144 -9.476 1.00 43.41 256 ALA A N 1
ATOM 2068 C CA . ALA A 1 256 ? -22.550 2.761 -9.365 1.00 43.41 256 ALA A CA 1
ATOM 2069 C C . ALA A 1 256 ? -21.544 1.727 -9.906 1.00 43.41 256 ALA A C 1
ATOM 2071 O O . ALA A 1 256 ? -21.496 0.604 -9.411 1.00 43.41 256 ALA A O 1
ATOM 2072 N N . LEU A 1 257 ? -20.736 2.107 -10.900 1.00 46.56 257 LEU A N 1
ATOM 2073 C CA . LEU A 1 257 ? -19.740 1.236 -11.525 1.00 46.56 257 LEU A CA 1
ATOM 2074 C C . LEU A 1 257 ? -18.444 1.197 -10.718 1.00 46.56 257 LEU A C 1
ATOM 2076 O O . LEU A 1 257 ? -17.822 0.148 -10.659 1.00 46.56 257 LEU A O 1
ATOM 2080 N N . GLN A 1 258 ? -18.065 2.293 -10.059 1.00 43.72 258 GLN A N 1
ATOM 2081 C CA . GLN A 1 258 ? -16.922 2.326 -9.146 1.00 43.72 258 GLN A CA 1
ATOM 2082 C C . GLN A 1 258 ? -17.125 1.328 -7.999 1.00 43.72 258 GLN A C 1
ATOM 2084 O O . GLN A 1 258 ? -16.245 0.526 -7.720 1.00 43.72 258 GLN A O 1
ATOM 2089 N N . LYS A 1 259 ? -18.350 1.253 -7.463 1.00 45.75 259 LYS A N 1
ATOM 2090 C CA . LYS A 1 259 ? -18.761 0.229 -6.493 1.00 45.75 259 LYS A CA 1
ATOM 2091 C C . LYS A 1 259 ? -18.705 -1.191 -7.055 1.00 45.75 259 LYS A C 1
ATOM 2093 O O . LYS A 1 259 ? -18.340 -2.102 -6.331 1.00 45.75 259 LYS A O 1
ATOM 2098 N N . GLN A 1 260 ? -19.084 -1.390 -8.317 1.00 43.94 260 GLN A N 1
ATOM 2099 C CA . GLN A 1 260 ? -19.098 -2.705 -8.966 1.00 43.94 260 GLN A CA 1
ATOM 2100 C C . GLN A 1 260 ? -17.675 -3.184 -9.310 1.00 43.94 260 GLN A C 1
ATOM 2102 O O . GLN A 1 260 ? -17.342 -4.325 -9.046 1.00 43.94 260 GLN A O 1
ATOM 2107 N N . VAL A 1 261 ? -16.806 -2.300 -9.805 1.00 43.78 261 VAL A N 1
ATOM 2108 C CA . VAL A 1 261 ? -15.386 -2.566 -10.095 1.00 43.78 261 VAL A CA 1
ATOM 2109 C C . VAL A 1 261 ? -14.585 -2.773 -8.811 1.00 43.78 261 VAL A C 1
ATOM 2111 O O . VAL A 1 261 ? -13.773 -3.692 -8.746 1.00 43.78 261 VAL A O 1
ATOM 2114 N N . GLU A 1 262 ? -14.816 -1.951 -7.783 1.00 43.28 262 GLU A N 1
ATOM 2115 C CA . GLU A 1 262 ? -14.242 -2.164 -6.451 1.00 43.28 262 GLU A CA 1
ATOM 2116 C C . GLU A 1 262 ? -14.731 -3.474 -5.848 1.00 43.28 262 GLU A C 1
ATOM 2118 O O . GLU A 1 262 ? -13.974 -4.111 -5.144 1.00 43.28 262 GLU A O 1
ATOM 2123 N N . ILE A 1 263 ? -15.956 -3.917 -6.128 1.00 43.78 263 ILE A N 1
ATOM 2124 C CA . ILE A 1 263 ? -16.425 -5.245 -5.730 1.00 43.78 263 ILE A CA 1
ATOM 2125 C C . ILE A 1 263 ? -15.700 -6.308 -6.571 1.00 43.78 263 ILE A C 1
ATOM 2127 O O . ILE A 1 263 ? -15.045 -7.163 -5.998 1.00 43.78 263 ILE A O 1
ATOM 2131 N N . ASP A 1 264 ? -15.703 -6.248 -7.898 1.00 41.91 264 ASP A N 1
ATOM 2132 C CA . ASP A 1 264 ? -15.271 -7.360 -8.758 1.00 41.91 264 ASP A CA 1
ATOM 2133 C C . ASP A 1 264 ? -13.737 -7.545 -8.839 1.00 41.91 264 ASP A C 1
ATOM 2135 O O . ASP A 1 264 ? -13.258 -8.681 -8.853 1.00 41.91 264 ASP A O 1
ATOM 2139 N N . VAL A 1 265 ? -12.942 -6.464 -8.793 1.00 40.34 265 VAL A N 1
ATOM 2140 C CA . VAL A 1 265 ? -11.458 -6.512 -8.784 1.00 40.34 265 VAL A CA 1
ATOM 2141 C C . VAL A 1 265 ? -10.905 -6.826 -7.384 1.00 40.34 265 VAL A C 1
ATOM 2143 O O . VAL A 1 265 ? -9.883 -7.499 -7.246 1.00 40.34 265 VAL A O 1
ATOM 2146 N N . PHE A 1 266 ? -11.595 -6.407 -6.319 1.00 43.00 266 PHE A N 1
ATOM 2147 C CA . PHE A 1 266 ? -11.215 -6.690 -4.928 1.00 43.00 266 PHE A CA 1
ATOM 2148 C C . PHE A 1 266 ? -11.607 -8.109 -4.479 1.00 43.00 266 PHE A C 1
ATOM 2150 O O . PHE A 1 266 ? -11.115 -8.580 -3.459 1.00 43.00 266 PHE A O 1
ATOM 2157 N N . ASN A 1 267 ? -12.470 -8.833 -5.203 1.00 45.38 267 ASN A N 1
ATOM 2158 C CA . ASN A 1 267 ? -13.190 -9.985 -4.644 1.00 45.38 267 ASN A CA 1
ATOM 2159 C C . ASN A 1 267 ? -12.654 -11.389 -4.914 1.00 45.38 267 ASN A C 1
ATOM 2161 O O . ASN A 1 267 ? -13.413 -12.314 -4.653 1.00 45.38 267 ASN A O 1
ATOM 2165 N N . LYS A 1 268 ? -11.424 -11.657 -5.389 1.00 47.78 268 LYS A N 1
ATOM 2166 C CA . LYS A 1 268 ? -11.080 -13.077 -5.702 1.00 47.78 268 LYS A CA 1
ATOM 2167 C C . LYS A 1 268 ? -9.788 -13.620 -5.078 1.00 47.78 268 LYS A C 1
ATOM 2169 O O . LYS A 1 268 ? -9.851 -14.618 -4.353 1.00 47.78 268 LYS A O 1
ATOM 2174 N N . SER A 1 269 ? -8.654 -12.922 -5.149 1.00 44.12 269 SER A N 1
ATOM 2175 C CA . SER A 1 269 ? -7.459 -13.270 -4.342 1.00 44.12 269 SER A CA 1
ATOM 2176 C C . SER A 1 269 ? -7.628 -12.882 -2.861 1.00 44.12 269 SER A C 1
ATOM 2178 O O . SER A 1 269 ? -7.377 -13.676 -1.945 1.00 44.12 269 SER A O 1
ATOM 2180 N N . ILE A 1 270 ? -8.128 -11.666 -2.624 1.00 55.19 270 ILE A N 1
ATOM 2181 C CA . ILE A 1 270 ? -8.507 -11.133 -1.317 1.00 55.19 270 ILE A CA 1
ATOM 2182 C C . ILE A 1 270 ? -9.675 -11.935 -0.759 1.0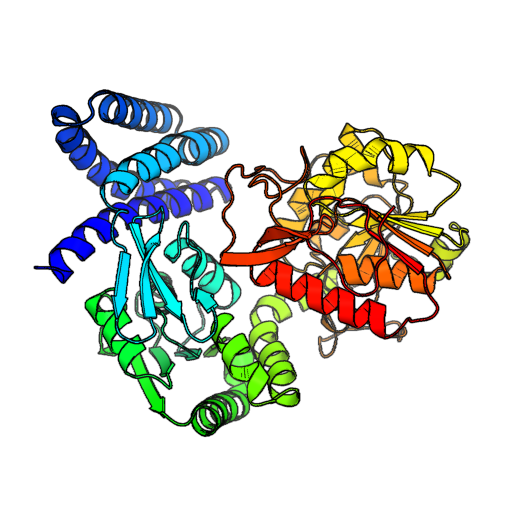0 55.19 270 ILE A C 1
ATOM 2184 O O . ILE A 1 270 ? -9.593 -12.308 0.394 1.00 55.19 270 ILE A O 1
ATOM 2188 N N . HIS A 1 271 ? -10.686 -12.323 -1.539 1.00 63.09 271 HIS A N 1
ATOM 2189 C CA . HIS A 1 271 ? -11.831 -13.084 -1.018 1.00 63.09 271 HIS A CA 1
ATOM 2190 C C . HIS A 1 271 ? -11.447 -14.451 -0.481 1.00 63.09 271 HIS A C 1
ATOM 2192 O O . HIS A 1 271 ? -11.808 -14.764 0.648 1.00 63.09 271 HIS A O 1
ATOM 2198 N N . ARG A 1 272 ? -10.657 -15.259 -1.205 1.00 68.69 272 ARG A N 1
ATOM 2199 C CA . ARG A 1 272 ? -10.178 -16.538 -0.650 1.00 68.69 272 ARG A CA 1
ATOM 2200 C C . ARG A 1 272 ? -9.414 -16.312 0.655 1.00 68.69 272 ARG A C 1
ATOM 2202 O O . ARG A 1 272 ? -9.601 -17.056 1.620 1.00 68.69 272 ARG A O 1
ATOM 2209 N N . ARG A 1 273 ? -8.569 -15.279 0.702 1.00 80.25 273 ARG A N 1
ATOM 2210 C CA . ARG A 1 273 ? -7.825 -14.904 1.909 1.00 80.25 273 ARG A CA 1
ATOM 2211 C C . ARG A 1 273 ? -8.748 -14.430 3.030 1.00 80.25 273 ARG A C 1
ATOM 2213 O O . ARG A 1 273 ? -8.599 -14.913 4.142 1.00 80.25 273 ARG A O 1
ATOM 2220 N N . CYS A 1 274 ? -9.708 -13.562 2.746 1.00 85.25 274 CYS A N 1
ATOM 2221 C CA . CYS A 1 274 ? -10.696 -13.038 3.677 1.00 85.25 274 CYS A CA 1
ATOM 2222 C C . CYS A 1 274 ? -11.587 -14.154 4.210 1.00 85.25 274 CYS A C 1
ATOM 2224 O O . CYS A 1 274 ? -11.829 -14.190 5.404 1.00 85.25 274 CYS A O 1
ATOM 2226 N N . VAL A 1 275 ? -11.988 -15.120 3.380 1.00 83.19 275 VAL A N 1
ATOM 2227 C CA . VAL A 1 275 ? -12.728 -16.314 3.808 1.00 83.19 275 VAL A CA 1
ATOM 2228 C C . VAL A 1 275 ? -11.882 -17.163 4.750 1.00 83.19 275 VAL A C 1
ATOM 2230 O O . VAL A 1 275 ? -12.350 -17.513 5.829 1.00 83.19 275 VAL A O 1
ATOM 2233 N N . ILE A 1 276 ? -10.623 -17.463 4.404 1.00 85.38 276 ILE A N 1
ATOM 2234 C CA . ILE A 1 276 ? -9.721 -18.214 5.296 1.00 85.38 276 ILE A CA 1
ATOM 2235 C C . ILE A 1 276 ? -9.494 -17.451 6.605 1.00 85.38 276 ILE A C 1
ATOM 2237 O O . ILE A 1 276 ? -9.558 -18.052 7.680 1.00 85.38 276 ILE A O 1
ATOM 2241 N N . ASN A 1 277 ? -9.236 -16.145 6.515 1.00 93.19 277 ASN A N 1
ATOM 2242 C CA . ASN A 1 277 ? -9.054 -15.262 7.656 1.00 93.19 277 ASN A CA 1
ATOM 2243 C C . ASN A 1 277 ? -10.284 -15.324 8.554 1.00 93.19 277 ASN A C 1
ATOM 2245 O O . ASN A 1 277 ? -10.179 -15.706 9.709 1.00 93.19 277 ASN A O 1
ATOM 2249 N N . MET A 1 278 ? -11.459 -15.071 7.995 1.00 91.56 278 MET A N 1
ATOM 2250 C CA . MET A 1 278 ? -12.733 -15.045 8.693 1.00 91.56 278 MET A CA 1
ATOM 2251 C C . MET A 1 278 ? -13.081 -16.395 9.327 1.00 91.56 278 MET A C 1
ATOM 2253 O O . MET A 1 278 ? -13.448 -16.442 10.499 1.00 91.56 278 MET A O 1
ATOM 2257 N N . MET A 1 279 ? -12.871 -17.514 8.624 1.00 89.75 279 MET A N 1
ATOM 2258 C CA . MET A 1 279 ? -13.027 -18.861 9.192 1.00 89.75 279 MET A CA 1
ATOM 2259 C C . MET A 1 279 ? -12.132 -19.074 10.419 1.00 89.75 279 MET A C 1
ATOM 2261 O O . MET A 1 279 ? -12.570 -19.630 11.429 1.00 89.75 279 MET A O 1
ATOM 2265 N N . ARG A 1 280 ? -10.867 -18.643 10.346 1.00 94.31 280 ARG A N 1
ATOM 2266 C CA . ARG A 1 280 ? -9.910 -18.749 11.456 1.00 94.31 280 ARG A CA 1
ATOM 2267 C C . ARG A 1 280 ? -10.263 -17.788 12.591 1.00 94.31 280 ARG A C 1
ATOM 2269 O O . ARG A 1 280 ? -10.263 -18.207 13.746 1.00 94.31 280 ARG A O 1
ATOM 2276 N N . ASN A 1 281 ? -10.639 -16.558 12.273 1.00 95.38 281 ASN A N 1
ATOM 2277 C CA . ASN A 1 281 ? -11.003 -15.516 13.225 1.00 95.38 281 ASN A CA 1
ATOM 2278 C C . ASN A 1 281 ? -12.252 -15.918 14.014 1.00 95.38 281 ASN A C 1
ATOM 2280 O O . ASN A 1 281 ? -12.241 -15.900 15.242 1.00 95.38 281 ASN A O 1
ATOM 2284 N N . TYR A 1 282 ? -13.299 -16.405 13.343 1.00 92.50 282 TYR A N 1
ATOM 2285 C CA . TYR A 1 282 ? -14.513 -16.872 14.014 1.00 92.50 282 TYR A CA 1
ATOM 2286 C C . TYR A 1 282 ? -14.335 -18.171 14.808 1.00 92.50 282 TYR A C 1
ATOM 2288 O O . TYR A 1 282 ? -15.181 -18.482 15.650 1.00 92.50 282 TYR A O 1
ATOM 2296 N N . SER A 1 283 ? -13.235 -18.904 14.604 1.00 91.00 283 SER A N 1
ATOM 2297 C CA . SER A 1 283 ? -12.869 -20.051 15.447 1.00 91.00 283 SER A CA 1
ATOM 2298 C C . SER A 1 283 ? -12.205 -19.654 16.773 1.00 91.00 283 SER A C 1
ATOM 2300 O O . SER A 1 283 ? -12.093 -20.486 17.676 1.00 91.00 283 SER A O 1
ATOM 2302 N N . LYS A 1 284 ? -11.770 -18.395 16.913 1.00 90.31 284 LYS A N 1
ATOM 2303 C CA . LYS A 1 284 ? -11.142 -17.873 18.130 1.00 90.31 284 LYS A CA 1
ATOM 2304 C C . LYS A 1 284 ? -12.176 -17.428 19.157 1.00 90.31 284 LYS A C 1
ATOM 2306 O O . LYS A 1 284 ? -13.299 -17.038 18.831 1.00 90.31 284 LYS A O 1
ATOM 2311 N N . GLN A 1 285 ? -11.767 -17.469 20.425 1.00 91.94 285 GLN A N 1
ATOM 2312 C CA . GLN A 1 285 ? -12.543 -16.860 21.493 1.00 91.94 285 GLN A CA 1
ATOM 2313 C C . GLN A 1 285 ? -12.592 -15.349 21.267 1.00 91.94 285 GLN A C 1
ATOM 2315 O O . GLN A 1 285 ? -11.561 -14.699 21.130 1.00 91.94 285 GLN A O 1
ATOM 2320 N N . ARG A 1 286 ? -13.810 -14.816 21.236 1.00 94.31 286 ARG A N 1
ATOM 2321 C CA . ARG A 1 286 ? -14.097 -13.403 21.006 1.00 94.31 286 ARG A CA 1
ATOM 2322 C C . ARG A 1 286 ? -15.008 -12.858 22.097 1.00 94.31 286 ARG A C 1
ATOM 2324 O O . ARG A 1 286 ? -15.724 -13.616 22.757 1.00 94.31 286 ARG A O 1
ATOM 2331 N N . ILE A 1 287 ? -14.979 -11.547 22.284 1.00 96.06 287 ILE A N 1
ATOM 2332 C CA . ILE A 1 287 ? -15.881 -10.809 23.164 1.00 96.06 287 ILE A CA 1
ATOM 2333 C C . ILE A 1 287 ? -16.747 -9.852 22.347 1.00 96.06 287 ILE A C 1
ATOM 2335 O O . ILE A 1 287 ? -16.388 -9.476 21.235 1.00 96.06 287 ILE A O 1
ATOM 2339 N N . SER A 1 288 ? -17.892 -9.454 22.899 1.00 95.25 288 SER A N 1
ATOM 2340 C CA . SER A 1 288 ? -18.735 -8.441 22.269 1.00 95.25 288 SER A CA 1
ATOM 2341 C C . SER A 1 288 ? -18.137 -7.044 22.421 1.00 95.25 288 SER A C 1
ATOM 2343 O O . SER A 1 288 ? -17.458 -6.743 23.411 1.00 95.25 288 SER A O 1
ATOM 2345 N N . PHE A 1 289 ? -18.481 -6.160 21.483 1.00 95.38 289 PHE A N 1
ATOM 2346 C CA . PHE A 1 289 ? -18.149 -4.742 21.581 1.00 95.38 289 PHE A CA 1
ATOM 2347 C C . PHE A 1 289 ? -18.668 -4.122 22.886 1.00 95.38 289 PHE A C 1
ATOM 2349 O O . PHE A 1 289 ? -17.939 -3.375 23.527 1.00 95.38 289 PHE A O 1
ATOM 2356 N N . ASP A 1 290 ? -19.863 -4.501 23.353 1.00 94.50 290 ASP A N 1
ATOM 2357 C CA . ASP A 1 290 ? -20.419 -4.005 24.621 1.00 94.50 290 ASP A CA 1
ATOM 2358 C C . ASP A 1 290 ? -19.516 -4.297 25.828 1.00 94.50 290 ASP A C 1
ATOM 2360 O O . ASP A 1 290 ? -19.420 -3.483 26.749 1.00 94.50 290 ASP A O 1
ATOM 2364 N N . LYS A 1 291 ? -18.803 -5.432 25.823 1.00 95.06 291 LYS A N 1
ATOM 2365 C CA . LYS A 1 291 ? -17.848 -5.762 26.887 1.00 95.06 291 LYS A CA 1
ATOM 2366 C C . LYS A 1 291 ? -16.641 -4.822 26.858 1.00 95.06 291 LYS A C 1
ATOM 2368 O O . LYS A 1 291 ? -16.197 -4.405 27.925 1.00 95.06 291 LYS A O 1
ATOM 2373 N N . ILE A 1 292 ? -16.143 -4.457 25.673 1.00 94.38 292 ILE A N 1
ATOM 2374 C CA . ILE A 1 292 ? -15.086 -3.443 25.519 1.00 94.38 292 ILE A CA 1
ATOM 2375 C C . ILE A 1 292 ? -15.621 -2.075 25.939 1.00 94.38 292 ILE A C 1
ATOM 2377 O O . ILE A 1 292 ? -15.050 -1.442 26.821 1.00 94.38 292 ILE A O 1
ATOM 2381 N N . ARG A 1 293 ? -16.765 -1.664 25.385 1.00 93.94 293 ARG A N 1
ATOM 2382 C CA . ARG A 1 293 ? -17.425 -0.390 25.675 1.00 93.94 293 ARG A CA 1
ATOM 2383 C C . ARG A 1 293 ? -17.662 -0.186 27.167 1.00 93.94 293 ARG A C 1
ATOM 2385 O O . ARG A 1 293 ? -17.431 0.900 27.665 1.00 93.94 293 ARG A O 1
ATOM 2392 N N . SER A 1 294 ? -18.054 -1.222 27.908 1.00 92.56 294 SER A N 1
ATOM 2393 C CA . SER A 1 294 ? -18.268 -1.120 29.361 1.00 92.56 294 SER A CA 1
ATOM 2394 C C . SER A 1 294 ? -17.012 -0.757 30.170 1.00 92.56 294 SER A C 1
ATOM 2396 O O . SER A 1 294 ? -17.130 -0.352 31.326 1.00 92.56 294 SER A O 1
ATOM 2398 N N . ARG A 1 295 ? -15.818 -0.913 29.583 1.00 89.44 295 ARG A N 1
ATOM 2399 C CA . ARG A 1 295 ? -14.521 -0.594 30.201 1.00 89.44 295 ARG A CA 1
ATOM 2400 C C . ARG A 1 295 ? -14.005 0.790 29.812 1.00 89.44 295 ARG A C 1
ATOM 2402 O O . ARG A 1 295 ? -13.036 1.246 30.407 1.00 89.44 295 ARG A O 1
ATOM 2409 N N . LEU A 1 296 ? -14.628 1.426 28.823 1.00 88.94 296 LEU A N 1
ATOM 2410 C CA . LEU A 1 296 ? -14.200 2.694 28.249 1.00 88.94 296 LEU A CA 1
ATOM 2411 C C . LEU A 1 296 ? -15.284 3.736 28.505 1.00 88.94 296 LEU A C 1
ATOM 2413 O O . LEU A 1 296 ? -16.457 3.520 28.213 1.00 88.94 296 LEU A O 1
ATOM 2417 N N . SER A 1 297 ? -14.906 4.879 29.061 1.00 69.81 297 SER A N 1
ATOM 2418 C CA . SER A 1 297 ? -15.848 5.971 29.291 1.00 69.81 297 SER A CA 1
ATOM 2419 C C . SER A 1 297 ? -15.140 7.302 29.103 1.00 69.81 297 SER A C 1
ATOM 2421 O O . SER A 1 297 ? -14.533 7.824 30.037 1.00 69.81 297 SER A O 1
ATOM 2423 N N . SER A 1 298 ? -15.204 7.844 27.892 1.00 80.25 298 SER A N 1
ATOM 2424 C CA . SER A 1 298 ? -14.852 9.237 27.642 1.00 80.25 298 SER A CA 1
ATOM 2425 C C . SER A 1 298 ? -15.655 9.773 26.465 1.00 80.25 298 SER A C 1
ATOM 2427 O O . SER A 1 298 ? -15.842 9.076 25.468 1.00 80.25 298 SER A O 1
ATOM 2429 N N . ASP A 1 299 ? -16.097 11.023 26.588 1.00 91.62 299 ASP A N 1
ATOM 2430 C CA . ASP A 1 299 ? -16.704 11.783 25.492 1.00 91.62 299 ASP A CA 1
ATOM 2431 C C . ASP A 1 299 ? -15.643 12.256 24.480 1.00 91.62 299 ASP A C 1
ATOM 2433 O O . ASP A 1 299 ? -15.979 12.804 23.429 1.00 91.62 299 ASP A O 1
ATOM 2437 N N . GLU A 1 300 ? -14.358 12.036 24.775 1.00 96.00 300 GLU A N 1
ATOM 2438 C CA . GLU A 1 300 ? -13.233 12.405 23.925 1.00 96.00 300 GLU A CA 1
ATOM 2439 C C . GLU A 1 300 ? -12.392 11.174 23.558 1.00 96.00 300 GLU A C 1
ATOM 2441 O O . GLU A 1 300 ? -12.062 10.332 24.401 1.00 96.00 300 GLU A O 1
ATOM 2446 N N . CYS A 1 301 ? -12.001 11.088 22.289 1.00 96.81 301 CYS A N 1
ATOM 2447 C CA . CYS A 1 301 ? -11.117 10.045 21.780 1.00 96.81 301 CYS A CA 1
ATOM 2448 C C . CYS A 1 301 ? -9.890 10.642 21.095 1.00 96.81 301 CYS A C 1
ATOM 2450 O O . CYS A 1 301 ? -9.967 11.687 20.452 1.00 96.81 301 CYS A O 1
ATOM 2452 N N . ILE A 1 302 ? -8.764 9.940 21.191 1.00 97.81 302 ILE A N 1
ATOM 2453 C CA . ILE A 1 302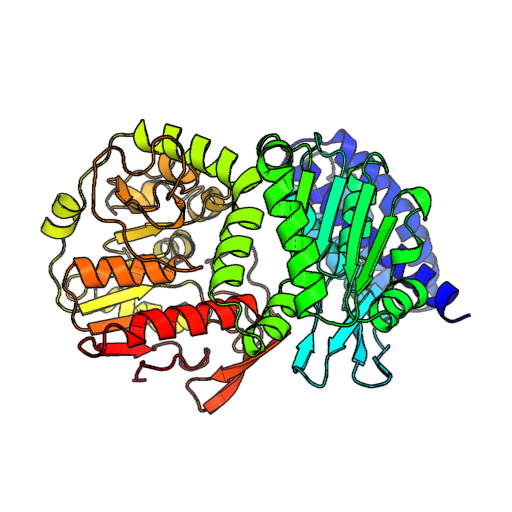 ? -7.584 10.182 20.364 1.00 97.81 302 ILE A CA 1
ATOM 2454 C C . ILE A 1 302 ? -7.447 9.010 19.408 1.00 97.81 302 ILE A C 1
ATOM 2456 O O . ILE A 1 302 ? -7.370 7.866 19.848 1.00 97.81 302 ILE A O 1
ATOM 2460 N N . ILE A 1 303 ? -7.379 9.301 18.117 1.00 98.12 303 ILE A N 1
ATOM 2461 C CA . ILE A 1 303 ? -7.030 8.334 17.086 1.00 98.12 303 ILE A CA 1
ATOM 2462 C C . ILE A 1 303 ? -5.545 8.488 16.799 1.00 98.12 303 ILE A C 1
ATOM 2464 O O . ILE A 1 303 ? -5.095 9.555 16.387 1.00 98.12 303 ILE A O 1
ATOM 2468 N N . VAL A 1 304 ? -4.788 7.421 17.039 1.00 98.00 304 VAL A N 1
ATOM 2469 C CA . VAL A 1 304 ? -3.335 7.392 16.869 1.00 98.00 304 VAL A CA 1
ATOM 2470 C C . VAL A 1 304 ? -2.998 6.639 15.588 1.00 98.00 304 VAL A C 1
ATOM 2472 O O . VAL A 1 304 ? -3.195 5.425 15.515 1.00 98.00 304 VAL A O 1
ATOM 2475 N N . ALA A 1 305 ? -2.494 7.367 14.594 1.00 96.06 305 ALA A N 1
ATOM 2476 C CA . ALA A 1 305 ? -2.092 6.889 13.276 1.00 96.06 305 ALA A CA 1
ATOM 2477 C C . ALA A 1 305 ? -0.566 6.991 13.063 1.00 96.06 305 ALA A C 1
ATOM 2479 O O . ALA A 1 305 ? 0.177 7.469 13.916 1.00 96.06 305 ALA A O 1
ATOM 2480 N N . ALA A 1 306 ? -0.096 6.444 11.942 1.00 91.62 306 ALA A N 1
ATOM 2481 C CA . ALA A 1 306 ? 1.307 6.106 11.676 1.00 91.62 306 ALA A CA 1
ATOM 2482 C C . ALA A 1 306 ? 2.179 7.207 11.057 1.00 91.62 306 ALA A C 1
ATOM 2484 O O . ALA A 1 306 ? 3.377 6.995 10.843 1.00 91.62 306 ALA A O 1
ATOM 2485 N N . GLY A 1 307 ? 1.578 8.330 10.696 1.00 88.94 307 GLY A N 1
ATOM 2486 C CA . GLY A 1 307 ? 2.240 9.388 9.959 1.00 88.94 307 GLY A CA 1
ATOM 2487 C C . GLY A 1 307 ? 3.362 10.066 10.759 1.00 88.94 307 GLY A C 1
ATOM 2488 O O . GLY A 1 307 ? 3.411 9.945 11.989 1.00 88.94 307 GLY A O 1
ATOM 2489 N N . PRO A 1 308 ? 4.291 10.753 10.068 1.00 85.88 308 PRO A N 1
ATOM 2490 C CA . PRO A 1 308 ? 5.458 11.390 10.676 1.00 85.88 308 PRO A CA 1
ATOM 2491 C C . PRO A 1 308 ? 5.169 12.285 11.888 1.00 85.88 308 PRO A C 1
ATOM 2493 O O . PRO A 1 308 ? 5.963 12.287 12.828 1.00 85.88 308 PRO A O 1
ATOM 2496 N N . SER A 1 309 ? 4.038 12.997 11.928 1.00 91.88 309 SER A N 1
ATOM 2497 C CA . SER A 1 309 ? 3.722 13.917 13.029 1.00 91.88 309 SER A CA 1
ATOM 2498 C C . SER A 1 309 ? 3.305 13.215 14.325 1.00 91.88 309 SER A C 1
ATOM 2500 O O . SER A 1 309 ? 2.983 13.880 15.316 1.00 91.88 309 SER A O 1
ATOM 2502 N N . LEU A 1 310 ? 3.249 11.878 14.347 1.00 93.88 310 LEU A N 1
ATOM 2503 C CA . LEU A 1 310 ? 2.987 11.134 15.576 1.00 93.88 310 LEU A CA 1
ATOM 2504 C C . LEU A 1 310 ? 4.021 11.479 16.656 1.00 93.88 310 LEU A C 1
ATOM 2506 O O . LEU A 1 310 ? 3.662 11.584 17.829 1.00 93.88 310 LEU A O 1
ATOM 2510 N N . ASP A 1 311 ? 5.277 11.707 16.263 1.00 88.81 311 ASP A N 1
ATOM 2511 C CA . ASP A 1 311 ? 6.366 12.034 17.187 1.00 88.81 311 ASP A CA 1
ATOM 2512 C C . ASP A 1 311 ? 6.074 13.309 17.995 1.00 88.81 311 ASP A C 1
ATOM 2514 O O . ASP A 1 311 ? 6.278 13.328 19.212 1.00 88.81 311 ASP A O 1
ATOM 2518 N N . ASP A 1 312 ? 5.471 14.318 17.362 1.00 90.94 312 ASP A N 1
ATOM 2519 C CA . ASP A 1 312 ? 5.064 15.570 18.012 1.00 90.94 312 ASP A CA 1
ATOM 2520 C C . ASP A 1 312 ? 3.878 15.385 18.973 1.00 90.94 312 ASP A C 1
ATOM 2522 O O . ASP A 1 312 ? 3.674 16.179 19.894 1.00 90.94 312 ASP A O 1
ATOM 2526 N N . SER A 1 313 ? 3.094 14.323 18.775 1.00 94.06 313 SER A N 1
ATOM 2527 C CA . SER A 1 313 ? 1.875 14.035 19.538 1.00 94.06 313 SER A CA 1
ATOM 2528 C C . SER A 1 313 ? 2.106 13.083 20.716 1.00 94.06 313 SER A C 1
ATOM 2530 O O . SER A 1 313 ? 1.203 12.879 21.530 1.00 94.06 313 SER A O 1
ATOM 2532 N N . MET A 1 314 ? 3.302 12.499 20.854 1.00 93.94 314 MET A N 1
ATOM 2533 C CA . MET A 1 314 ? 3.566 11.458 21.855 1.00 93.94 314 MET A CA 1
ATOM 2534 C C . MET A 1 314 ? 3.371 11.922 23.302 1.00 93.94 314 MET A C 1
ATOM 2536 O O . MET A 1 314 ? 2.904 11.139 24.131 1.00 93.94 314 MET A O 1
ATOM 2540 N N . SER A 1 315 ? 3.711 13.172 23.625 1.00 93.50 315 SER A N 1
ATOM 2541 C CA . SER A 1 315 ? 3.456 13.744 24.956 1.00 93.50 315 SER A CA 1
ATOM 2542 C C . SER A 1 315 ? 1.955 13.856 25.228 1.00 93.50 315 SER A C 1
ATOM 2544 O O . SER A 1 315 ? 1.476 13.335 26.230 1.00 93.50 315 SER A O 1
ATOM 2546 N N . PHE A 1 316 ? 1.202 14.427 24.285 1.00 94.25 316 PHE A N 1
ATOM 2547 C CA . PHE A 1 316 ? -0.251 14.576 24.373 1.00 94.25 316 PHE A CA 1
ATOM 2548 C C . PHE A 1 316 ? -0.978 13.232 24.527 1.00 94.25 316 PHE A C 1
ATOM 2550 O O . PHE A 1 316 ? -1.919 13.123 25.317 1.00 94.25 316 PHE A O 1
ATOM 2557 N N . ILE A 1 317 ? -0.521 12.193 23.818 1.00 95.19 317 ILE A N 1
ATOM 2558 C CA . ILE A 1 317 ? -1.063 10.831 23.931 1.00 95.19 317 ILE A CA 1
ATOM 2559 C C . ILE A 1 317 ? -0.842 10.278 25.345 1.00 95.19 317 ILE A C 1
ATOM 2561 O O . ILE A 1 317 ? -1.784 9.772 25.955 1.00 95.19 317 ILE A O 1
ATOM 2565 N N . LYS A 1 318 ? 0.375 10.402 25.895 1.00 94.25 318 LYS A N 1
ATOM 2566 C CA . LYS A 1 318 ? 0.697 9.922 27.253 1.00 94.25 318 LYS A CA 1
ATOM 2567 C C . LYS A 1 318 ? -0.098 10.671 28.324 1.00 94.25 318 LYS A C 1
ATOM 2569 O O . LYS A 1 318 ? -0.646 10.037 29.224 1.00 94.25 318 LYS A O 1
ATOM 2574 N N . ASP A 1 319 ? -0.208 11.990 28.189 1.00 92.44 319 ASP A N 1
ATOM 2575 C CA . ASP A 1 319 ? -0.923 12.855 29.135 1.00 92.44 319 ASP A CA 1
ATOM 2576 C C . ASP A 1 319 ? -2.444 12.642 29.105 1.00 92.44 319 ASP A C 1
ATOM 2578 O O . ASP A 1 319 ? -3.148 13.008 30.045 1.00 92.44 319 ASP A O 1
ATOM 2582 N N . SER A 1 320 ? -2.965 12.026 28.041 1.00 89.50 320 SER A N 1
ATOM 2583 C CA . SER A 1 320 ? -4.397 11.770 27.884 1.00 89.50 320 SER A CA 1
ATOM 2584 C C . SER A 1 320 ? -4.877 10.463 28.518 1.00 89.50 320 SER A C 1
ATOM 2586 O O . SER A 1 320 ? -6.091 10.262 28.620 1.00 89.50 320 SER A O 1
ATOM 2588 N N . SER A 1 321 ? -3.969 9.611 29.006 1.00 83.44 321 SER A N 1
ATOM 2589 C CA . SER A 1 321 ? -4.320 8.341 29.655 1.00 83.44 321 SER A CA 1
ATOM 2590 C C . SER A 1 321 ? -5.309 8.549 30.811 1.00 83.44 321 SER A C 1
ATOM 2592 O O . SER A 1 321 ? -5.098 9.377 31.698 1.00 83.44 321 SER A O 1
ATOM 2594 N N . GLY A 1 322 ? -6.430 7.823 30.781 1.00 84.06 322 GLY A N 1
ATOM 2595 C CA . GLY A 1 322 ? -7.499 7.909 31.783 1.00 84.06 322 GLY A CA 1
ATOM 2596 C C . GLY A 1 322 ? -8.430 9.125 31.668 1.00 84.06 322 GLY A C 1
ATOM 2597 O O . GLY A 1 322 ? -9.425 9.177 32.386 1.00 84.06 322 GLY A O 1
ATOM 2598 N N . SER A 1 323 ? -8.150 10.081 30.775 1.00 89.19 323 SER A N 1
ATOM 2599 C CA . SER A 1 323 ? -9.034 11.229 30.493 1.00 89.19 323 SER A CA 1
ATOM 2600 C C . SER A 1 323 ? -9.717 11.134 29.125 1.00 89.19 323 SER A C 1
ATOM 2602 O O . SER A 1 323 ? -10.862 11.560 28.966 1.00 89.19 323 SER A O 1
ATOM 2604 N N . ARG A 1 324 ? -9.044 10.522 28.149 1.00 94.88 324 ARG A N 1
ATOM 2605 C CA . ARG A 1 324 ? -9.543 10.267 26.794 1.00 94.88 324 ARG A CA 1
ATOM 2606 C C . ARG A 1 324 ? -9.370 8.800 26.468 1.00 94.88 324 ARG A C 1
ATOM 2608 O O . ARG A 1 324 ? -8.439 8.179 26.972 1.00 94.88 324 ARG A O 1
ATOM 2615 N N . THR A 1 325 ? -10.225 8.280 25.596 1.00 97.25 325 THR A N 1
ATOM 2616 C CA . THR A 1 325 ? -10.006 6.941 25.040 1.00 97.25 325 THR A CA 1
ATOM 2617 C C . THR A 1 325 ? -8.964 7.030 23.928 1.00 97.25 325 THR A C 1
ATOM 2619 O O . THR A 1 325 ? -9.167 7.733 22.939 1.00 97.25 325 THR A O 1
ATOM 2622 N N . VAL A 1 326 ? -7.847 6.326 24.071 1.00 97.69 326 VAL A N 1
ATOM 2623 C CA . VAL A 1 326 ? -6.777 6.255 23.072 1.00 97.69 326 VAL A CA 1
ATOM 2624 C C . VAL A 1 326 ? -7.000 5.037 22.175 1.00 97.69 326 VAL A C 1
ATOM 2626 O O . VAL A 1 326 ? -6.820 3.896 22.601 1.00 97.69 326 VAL A O 1
ATOM 2629 N N . ILE A 1 327 ? -7.378 5.285 20.923 1.00 98.25 327 ILE A N 1
ATOM 2630 C CA . ILE A 1 327 ? -7.626 4.275 19.891 1.00 98.25 327 ILE A CA 1
ATOM 2631 C C . ILE A 1 327 ? -6.436 4.275 18.931 1.00 98.25 327 ILE A C 1
ATOM 2633 O O . ILE A 1 327 ? -6.219 5.232 18.190 1.00 98.25 327 ILE A O 1
ATOM 2637 N N . ALA A 1 328 ? -5.651 3.205 18.939 1.00 98.00 328 ALA A N 1
ATOM 2638 C CA . ALA A 1 328 ? -4.458 3.074 18.113 1.00 98.00 328 ALA A CA 1
ATOM 2639 C C . ALA A 1 328 ? -4.703 2.171 16.903 1.00 98.00 328 ALA A C 1
ATOM 2641 O O . ALA A 1 328 ? -5.274 1.091 17.033 1.00 98.00 328 ALA A O 1
ATOM 2642 N N . VAL A 1 329 ? -4.229 2.565 15.723 1.00 97.31 329 VAL A N 1
ATOM 2643 C CA . VAL A 1 329 ? -4.206 1.646 14.575 1.00 97.31 329 VAL A CA 1
ATOM 2644 C C . VAL A 1 329 ? -3.093 0.604 14.742 1.00 97.31 329 VAL A C 1
ATOM 2646 O O . VAL A 1 329 ? -2.073 0.856 15.384 1.00 97.31 329 VAL A O 1
ATOM 2649 N N . ASN A 1 330 ? -3.256 -0.576 14.145 1.00 94.81 330 ASN A N 1
ATOM 2650 C CA . ASN A 1 330 ? -2.312 -1.694 14.250 1.00 94.81 330 ASN A CA 1
ATOM 2651 C C . ASN A 1 330 ? -0.846 -1.307 13.983 1.00 94.81 330 ASN A C 1
ATOM 2653 O O . ASN A 1 330 ? 0.056 -1.834 14.632 1.00 94.81 330 ASN A O 1
ATOM 2657 N N . THR A 1 331 ? -0.598 -0.385 13.050 1.00 92.81 331 THR A N 1
ATOM 2658 C CA . THR A 1 331 ? 0.752 -0.027 12.601 1.00 92.81 331 THR A CA 1
ATOM 2659 C C . THR A 1 331 ? 1.578 0.682 13.677 1.00 92.81 331 THR A C 1
ATOM 2661 O O . THR A 1 331 ? 2.801 0.610 13.634 1.00 92.81 331 THR A O 1
ATOM 2664 N N . VAL A 1 332 ? 0.955 1.325 14.674 1.00 95.06 332 VAL A N 1
ATOM 2665 C CA . VAL A 1 332 ? 1.679 2.115 15.690 1.00 95.06 332 VAL A CA 1
ATOM 2666 C C . VAL A 1 332 ? 2.088 1.324 16.937 1.00 95.06 332 VAL A C 1
ATOM 2668 O O . VAL A 1 332 ? 2.724 1.892 17.824 1.00 95.06 332 VAL A O 1
ATOM 2671 N N . ILE A 1 333 ? 1.780 0.021 17.020 1.00 94.94 333 ILE A N 1
ATOM 2672 C CA . ILE A 1 333 ? 2.061 -0.821 18.202 1.00 94.94 333 ILE A CA 1
ATOM 2673 C C . ILE A 1 333 ? 3.522 -0.716 18.654 1.00 94.94 333 ILE A C 1
ATOM 2675 O O . ILE A 1 333 ? 3.789 -0.416 19.819 1.00 94.94 333 ILE A O 1
ATOM 2679 N N . LYS A 1 334 ? 4.475 -0.916 17.735 1.00 93.00 334 LYS A N 1
ATOM 2680 C CA . LYS A 1 334 ? 5.913 -0.891 18.052 1.00 93.00 334 LYS A CA 1
ATOM 2681 C C . LYS A 1 334 ? 6.360 0.475 18.572 1.00 93.00 334 LYS A C 1
ATOM 2683 O O . LYS A 1 334 ? 7.127 0.562 19.535 1.00 93.00 334 LYS A O 1
ATOM 2688 N N . ARG A 1 335 ? 5.833 1.551 17.980 1.00 92.06 335 ARG A N 1
ATOM 2689 C CA . ARG A 1 335 ? 6.116 2.924 18.405 1.00 92.06 335 ARG A CA 1
ATOM 2690 C C . ARG A 1 335 ? 5.572 3.190 19.805 1.00 92.06 335 ARG A C 1
ATOM 2692 O O . ARG A 1 335 ? 6.331 3.615 20.676 1.00 92.06 335 ARG A O 1
ATOM 2699 N N . LEU A 1 336 ? 4.309 2.858 20.053 1.00 94.69 336 LEU A N 1
ATOM 2700 C CA . LEU A 1 336 ? 3.672 2.996 21.363 1.00 94.69 336 LEU A CA 1
ATOM 2701 C C . LEU A 1 336 ? 4.413 2.207 22.455 1.00 94.69 336 LEU A C 1
ATOM 2703 O O . LEU A 1 336 ? 4.681 2.757 23.525 1.00 94.69 336 LEU A O 1
ATOM 2707 N N . TYR A 1 337 ? 4.854 0.981 22.153 1.00 94.06 337 TYR A N 1
ATOM 2708 C CA . TYR A 1 337 ? 5.712 0.194 23.043 1.00 94.06 337 TYR A CA 1
ATOM 2709 C C . TYR A 1 337 ? 7.029 0.914 23.366 1.00 94.06 337 TYR A C 1
ATOM 2711 O O . TYR A 1 337 ? 7.371 1.073 24.540 1.00 94.06 337 TYR A O 1
ATOM 2719 N N . SER A 1 338 ? 7.750 1.398 22.344 1.00 92.44 338 SER A N 1
ATOM 2720 C CA . SER A 1 338 ? 9.042 2.085 22.523 1.00 92.44 338 SER A CA 1
ATOM 2721 C C . SER A 1 338 ? 8.933 3.330 23.410 1.00 92.44 338 SER A C 1
ATOM 2723 O O . SER A 1 338 ? 9.825 3.627 24.204 1.00 92.44 338 SER A O 1
ATOM 2725 N N . GLU A 1 339 ? 7.795 4.015 23.326 1.00 93.31 339 GLU A N 1
ATOM 2726 C CA . GLU A 1 339 ? 7.505 5.236 24.066 1.00 93.31 339 GLU A CA 1
ATOM 2727 C C . GLU A 1 339 ? 6.817 4.988 25.412 1.00 93.31 339 GLU A C 1
ATOM 2729 O O . GLU A 1 339 ? 6.591 5.937 26.170 1.00 93.31 339 GLU A O 1
ATOM 2734 N N . LYS A 1 340 ? 6.503 3.727 25.736 1.00 92.88 340 LYS A N 1
ATOM 2735 C CA . LYS A 1 340 ? 5.737 3.330 26.928 1.00 92.88 340 LYS A CA 1
ATOM 2736 C C . LYS A 1 340 ? 4.371 4.024 27.011 1.00 92.88 340 LYS A C 1
ATOM 2738 O O . LYS A 1 340 ? 3.912 4.364 28.099 1.00 92.88 340 LYS A O 1
ATOM 2743 N N . ALA A 1 341 ? 3.739 4.256 25.864 1.00 94.31 341 ALA A N 1
ATOM 2744 C CA . ALA A 1 341 ? 2.384 4.784 25.765 1.00 94.31 341 ALA A CA 1
ATOM 2745 C C . ALA A 1 341 ? 1.421 3.615 25.538 1.00 94.31 341 ALA A C 1
ATOM 2747 O O . ALA A 1 341 ? 1.537 2.922 24.536 1.00 94.31 341 ALA A O 1
ATOM 2748 N N . VAL A 1 342 ? 0.494 3.370 26.465 1.00 95.19 342 VAL A N 1
ATOM 2749 C CA . VAL A 1 342 ? -0.448 2.241 26.378 1.00 95.19 342 VAL A CA 1
ATOM 2750 C C . VAL A 1 342 ? -1.785 2.752 25.834 1.00 95.19 342 VAL A C 1
ATOM 2752 O O . VAL A 1 342 ? -2.388 3.599 26.493 1.00 95.19 342 VAL A O 1
ATOM 2755 N N . PRO A 1 343 ? -2.245 2.288 24.656 1.00 96.62 343 PRO A N 1
ATOM 2756 C CA . PRO A 1 343 ? -3.567 2.632 24.149 1.00 96.62 343 PRO A CA 1
ATOM 2757 C C . PRO A 1 343 ? -4.663 1.862 24.896 1.00 96.62 343 PRO A C 1
ATOM 2759 O O . PRO A 1 343 ? -4.419 0.790 25.451 1.00 96.62 343 PRO A O 1
ATOM 2762 N N . ASP A 1 344 ? -5.884 2.389 24.864 1.00 97.62 344 ASP A N 1
ATOM 2763 C CA . ASP A 1 344 ? -7.057 1.741 25.454 1.00 97.62 344 ASP A CA 1
ATOM 2764 C C . ASP A 1 344 ? -7.656 0.679 24.526 1.00 97.62 344 ASP A C 1
ATOM 2766 O O . ASP A 1 344 ? -8.266 -0.281 24.994 1.00 97.62 344 ASP A O 1
ATOM 2770 N N . VAL A 1 345 ? -7.498 0.853 23.210 1.00 97.69 345 VAL A N 1
ATOM 2771 C CA . VAL A 1 345 ? -7.957 -0.077 22.169 1.00 97.69 345 VAL A CA 1
ATOM 2772 C C . VAL A 1 345 ? -6.981 -0.047 20.999 1.00 97.69 345 VAL A C 1
ATOM 2774 O O . VAL A 1 345 ? -6.492 1.019 20.622 1.00 97.69 345 VAL A O 1
ATOM 2777 N N . VAL A 1 346 ? -6.750 -1.202 20.375 1.00 98.56 346 VAL A N 1
ATOM 2778 C CA . VAL A 1 346 ? -6.144 -1.282 19.039 1.00 98.56 346 VAL A CA 1
ATOM 2779 C C . VAL A 1 346 ? -7.202 -1.650 18.006 1.00 98.56 346 VAL A C 1
ATOM 2781 O O . VAL A 1 346 ? -8.083 -2.464 18.283 1.00 98.56 346 VAL A O 1
ATOM 2784 N N . VAL A 1 347 ? -7.098 -1.084 16.803 1.00 98.56 347 VAL A N 1
ATOM 2785 C CA . VAL A 1 347 ? -7.919 -1.465 15.648 1.00 98.56 347 VAL A CA 1
ATOM 2786 C C . VAL A 1 347 ? -7.093 -2.052 14.508 1.00 98.56 347 VAL A C 1
ATOM 2788 O O . VAL A 1 347 ? -5.955 -1.638 14.276 1.00 98.56 347 VAL A O 1
ATOM 2791 N N . ALA A 1 348 ? -7.676 -3.002 13.775 1.00 97.56 348 ALA A N 1
ATOM 2792 C CA . ALA A 1 348 ? -7.065 -3.611 12.594 1.00 97.56 348 ALA A CA 1
ATOM 2793 C C . ALA A 1 348 ? -8.115 -3.914 11.512 1.00 97.56 348 ALA A C 1
ATOM 2795 O O . ALA A 1 348 ? -9.201 -4.401 11.816 1.00 97.56 348 ALA A O 1
ATOM 2796 N N . ALA A 1 349 ? -7.783 -3.630 10.252 1.00 93.62 349 ALA A N 1
ATOM 2797 C CA . ALA A 1 349 ? -8.650 -3.893 9.102 1.00 93.62 349 ALA A CA 1
ATOM 2798 C C . ALA A 1 349 ? -7.817 -4.146 7.834 1.00 93.62 349 ALA A C 1
ATOM 2800 O O . ALA A 1 349 ? -7.854 -3.369 6.885 1.00 93.62 349 ALA A O 1
ATOM 2801 N N . ASP A 1 350 ? -7.007 -5.209 7.847 1.00 89.88 350 ASP A N 1
ATOM 2802 C CA . ASP A 1 350 ? -6.181 -5.604 6.700 1.00 89.88 350 ASP A CA 1
ATOM 2803 C C . ASP A 1 350 ? -6.109 -7.131 6.586 1.00 89.88 350 ASP A C 1
ATOM 2805 O O . ASP A 1 350 ? -5.705 -7.829 7.520 1.00 89.88 350 ASP A O 1
ATOM 2809 N N . ALA A 1 351 ? -6.503 -7.669 5.435 1.00 87.81 351 ALA A N 1
ATOM 2810 C CA . ALA A 1 351 ? -6.497 -9.105 5.185 1.00 87.81 351 ALA A CA 1
ATOM 2811 C C . ALA A 1 351 ? -5.093 -9.669 4.891 1.00 87.81 351 ALA A C 1
ATOM 2813 O O . ALA A 1 351 ? -4.914 -10.892 4.904 1.00 87.81 351 ALA A O 1
ATOM 2814 N N . ARG A 1 352 ? -4.104 -8.816 4.595 1.00 82.00 352 ARG A N 1
ATOM 2815 C CA . ARG A 1 352 ? -2.776 -9.205 4.103 1.00 82.00 352 ARG A CA 1
ATOM 2816 C C . ARG A 1 352 ? -1.909 -9.879 5.176 1.00 82.00 352 ARG A C 1
ATOM 2818 O O . ARG A 1 352 ? -1.897 -9.440 6.325 1.00 82.00 352 ARG A O 1
ATOM 2825 N N . PRO A 1 353 ? -1.136 -10.928 4.825 1.00 79.06 353 PRO A N 1
ATOM 2826 C CA . PRO A 1 353 ? -0.284 -11.635 5.779 1.00 79.06 353 PRO A CA 1
ATOM 2827 C C . PRO A 1 353 ? 0.770 -10.732 6.425 1.00 79.06 353 PRO A C 1
ATOM 2829 O O . PRO A 1 353 ? 1.076 -10.953 7.593 1.00 79.06 353 PRO A O 1
ATOM 2832 N N . GLN A 1 354 ? 1.245 -9.703 5.713 1.00 83.56 354 GLN A N 1
ATOM 2833 C CA . GLN A 1 354 ? 2.202 -8.698 6.191 1.00 83.56 354 GLN A CA 1
ATOM 2834 C C . GLN A 1 354 ? 1.727 -7.985 7.463 1.00 83.56 354 GLN A C 1
ATOM 2836 O O . GLN A 1 354 ? 2.552 -7.511 8.237 1.00 83.56 354 GLN A O 1
ATOM 2841 N N . LEU A 1 355 ? 0.417 -7.977 7.751 1.00 88.31 355 LEU A N 1
ATOM 2842 C CA . LEU A 1 355 ? -0.115 -7.373 8.970 1.00 88.31 355 LEU A CA 1
ATOM 2843 C C . LEU A 1 355 ? 0.558 -7.925 10.248 1.00 88.31 355 LEU A C 1
ATOM 2845 O O . LEU A 1 355 ? 0.735 -7.175 11.209 1.00 88.31 355 LEU A O 1
ATOM 2849 N N . ILE A 1 356 ? 0.980 -9.203 10.260 1.00 90.88 356 ILE A N 1
ATOM 2850 C CA . ILE A 1 356 ? 1.704 -9.810 11.398 1.00 90.88 356 ILE A CA 1
ATOM 2851 C C . ILE A 1 356 ? 2.954 -9.008 11.785 1.00 90.88 356 ILE A C 1
ATOM 2853 O O . ILE A 1 356 ? 3.297 -8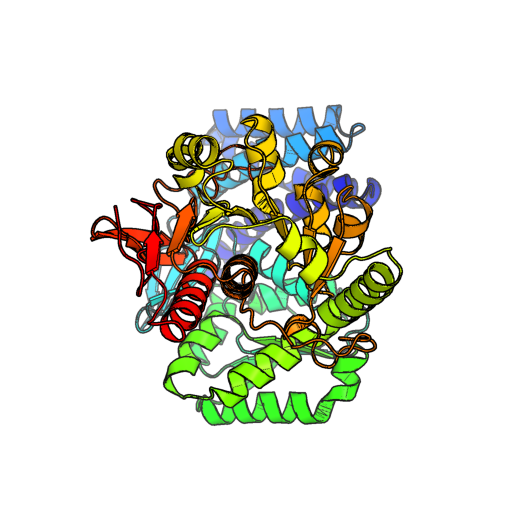.914 12.963 1.00 90.88 356 ILE A O 1
ATOM 2857 N N . GLU A 1 357 ? 3.622 -8.377 10.823 1.00 88.12 357 GLU A N 1
ATOM 2858 C CA . GLU A 1 357 ? 4.872 -7.665 11.064 1.00 88.12 357 GLU A CA 1
ATOM 2859 C C . GLU A 1 357 ? 4.692 -6.491 12.026 1.00 88.12 357 GLU A C 1
ATOM 2861 O O . GLU A 1 357 ? 5.648 -6.115 12.702 1.00 88.12 357 GLU A O 1
ATOM 2866 N N . HIS A 1 358 ? 3.481 -5.940 12.161 1.00 90.12 358 HIS A N 1
ATOM 2867 C CA . HIS A 1 358 ? 3.206 -4.843 13.090 1.00 90.12 358 HIS A CA 1
ATOM 2868 C C . HIS A 1 358 ? 3.167 -5.269 14.563 1.00 90.12 358 HIS A C 1
ATOM 2870 O O . HIS A 1 358 ? 3.297 -4.408 15.432 1.00 90.12 358 HIS A O 1
ATOM 2876 N N . ILE A 1 359 ? 3.023 -6.565 14.857 1.00 93.50 359 ILE A N 1
ATOM 2877 C CA . ILE A 1 359 ? 2.994 -7.095 16.231 1.00 93.50 359 ILE A CA 1
ATOM 2878 C C . ILE A 1 359 ? 4.140 -8.067 16.536 1.00 93.50 359 ILE A C 1
ATOM 2880 O O . ILE A 1 359 ? 4.466 -8.240 17.705 1.00 93.50 359 ILE A O 1
ATOM 2884 N N . TYR A 1 360 ? 4.778 -8.657 15.519 1.00 91.25 360 TYR A N 1
ATOM 2885 C CA . TYR A 1 360 ? 5.820 -9.670 15.707 1.00 91.25 360 TYR A CA 1
ATOM 2886 C C . TYR A 1 360 ? 6.943 -9.202 16.650 1.00 91.25 360 TYR A C 1
ATOM 2888 O O . TYR A 1 360 ? 7.591 -8.182 16.391 1.00 91.25 360 TYR A O 1
ATOM 2896 N N . GLY A 1 361 ? 7.168 -9.953 17.733 1.00 92.06 361 GLY A N 1
ATOM 2897 C CA . GLY A 1 361 ? 8.142 -9.644 18.789 1.00 92.06 361 GLY A CA 1
ATOM 2898 C C . GLY A 1 361 ? 7.650 -8.668 19.868 1.00 92.06 361 GLY A C 1
ATOM 2899 O O . GLY A 1 361 ? 8.413 -8.325 20.772 1.00 92.06 361 GLY A O 1
ATOM 2900 N N . TYR A 1 362 ? 6.399 -8.212 19.780 1.00 93.56 362 TYR A N 1
ATOM 2901 C CA . TYR A 1 362 ? 5.750 -7.280 20.708 1.00 93.56 362 TYR A CA 1
ATOM 2902 C C . TYR A 1 362 ? 4.381 -7.794 21.184 1.00 93.56 362 TYR A C 1
ATOM 2904 O O . TYR A 1 362 ? 3.573 -7.024 21.700 1.00 93.56 362 TYR A O 1
ATOM 2912 N N . GLU A 1 363 ? 4.108 -9.089 21.040 1.00 95.69 363 GLU A N 1
ATOM 2913 C CA . GLU A 1 363 ? 2.826 -9.718 21.367 1.00 95.69 363 GLU A CA 1
ATOM 2914 C C . GLU A 1 363 ? 2.435 -9.475 22.835 1.00 95.69 363 GLU A C 1
ATOM 2916 O O . GLU A 1 363 ? 1.289 -9.130 23.122 1.00 95.69 363 GLU A O 1
ATOM 2921 N N . GLU A 1 364 ? 3.400 -9.550 23.760 1.00 95.12 364 GLU A N 1
ATOM 2922 C CA . GLU A 1 364 ? 3.192 -9.328 25.203 1.00 95.12 364 GLU A CA 1
ATOM 2923 C C . GLU A 1 364 ? 2.695 -7.919 25.548 1.00 95.12 364 GLU A C 1
ATOM 2925 O O . GLU A 1 364 ? 2.013 -7.725 26.555 1.00 95.12 364 GLU A O 1
ATOM 2930 N N . PHE A 1 365 ? 2.990 -6.922 24.709 1.00 96.50 365 PHE A N 1
ATOM 2931 C CA . PHE A 1 365 ? 2.486 -5.564 24.913 1.00 96.50 365 PHE A CA 1
ATOM 2932 C C . PHE A 1 365 ? 0.955 -5.501 24.815 1.00 96.50 365 PHE A C 1
ATOM 2934 O O . PHE A 1 365 ? 0.336 -4.616 25.402 1.00 96.50 365 PHE A O 1
ATOM 2941 N N . THR A 1 366 ? 0.344 -6.453 24.103 1.00 97.06 366 THR A N 1
ATOM 2942 C CA . THR A 1 366 ? -1.091 -6.459 23.798 1.00 97.06 366 THR A CA 1
ATOM 2943 C C . THR A 1 366 ? -1.962 -7.188 24.820 1.00 97.06 366 THR A C 1
ATOM 2945 O O . THR A 1 366 ? -3.178 -7.062 24.745 1.00 97.06 366 THR A O 1
ATOM 2948 N N . ASP A 1 367 ? -1.387 -7.880 25.813 1.00 96.12 367 ASP A N 1
ATOM 2949 C CA . ASP A 1 367 ? -2.102 -8.739 26.786 1.00 96.12 367 ASP A CA 1
ATOM 2950 C C . ASP A 1 367 ? -3.332 -8.075 27.437 1.00 96.12 367 ASP A C 1
ATOM 2952 O O . ASP A 1 367 ? -4.361 -8.706 27.671 1.00 96.12 367 ASP A O 1
ATOM 2956 N N . LYS A 1 368 ? -3.255 -6.768 27.707 1.00 94.88 368 LYS A N 1
ATOM 2957 C CA . LYS A 1 368 ? -4.324 -6.012 28.386 1.00 94.88 368 LYS A CA 1
ATOM 2958 C C . LYS A 1 368 ? -5.032 -4.998 27.504 1.00 94.88 368 LYS A C 1
ATOM 2960 O O . LYS A 1 368 ? -5.880 -4.260 28.000 1.00 94.88 368 LYS A O 1
ATOM 2965 N N . ILE A 1 369 ? -4.685 -4.956 26.226 1.00 97.44 369 ILE A N 1
ATOM 2966 C CA . ILE A 1 369 ? -5.232 -4.003 25.273 1.00 97.44 369 ILE A CA 1
ATOM 2967 C C . ILE A 1 369 ? -6.229 -4.776 24.412 1.00 97.44 369 ILE A C 1
ATOM 2969 O O . ILE A 1 369 ? -5.832 -5.743 23.781 1.00 97.44 369 ILE A O 1
ATOM 2973 N N . PRO A 1 370 ? -7.525 -4.443 24.395 1.00 97.94 370 PRO A N 1
ATOM 2974 C CA . PRO A 1 370 ? -8.463 -5.102 23.500 1.00 97.94 370 PRO A CA 1
ATOM 2975 C C . PRO A 1 370 ? -8.202 -4.735 22.029 1.00 97.94 370 PRO A C 1
ATOM 2977 O O . PRO A 1 370 ? -7.908 -3.582 21.702 1.00 97.94 370 PRO A O 1
ATOM 2980 N N . LEU A 1 371 ? -8.394 -5.712 21.142 1.00 98.50 371 LEU A N 1
ATOM 2981 C CA . LEU A 1 371 ? -8.405 -5.542 19.690 1.00 98.50 371 LEU A CA 1
ATOM 2982 C C . LEU A 1 371 ? -9.848 -5.467 19.183 1.00 98.50 371 LEU A C 1
ATOM 2984 O O . LEU A 1 371 ? -10.638 -6.377 19.438 1.00 98.50 371 LEU A O 1
ATOM 2988 N N . ILE A 1 372 ? -10.175 -4.435 18.407 1.00 98.44 372 ILE A N 1
ATOM 2989 C CA . ILE A 1 372 ? -11.374 -4.402 17.560 1.00 98.44 372 ILE A CA 1
ATOM 2990 C C . ILE A 1 372 ? -10.926 -4.571 16.109 1.00 98.44 372 ILE A C 1
ATOM 2992 O O . ILE A 1 372 ? -10.270 -3.694 15.551 1.00 98.44 372 ILE A O 1
ATOM 2996 N N . ALA A 1 373 ? -11.259 -5.703 15.499 1.00 97.94 373 ALA A N 1
ATOM 2997 C CA . ALA A 1 373 ? -10.805 -6.044 14.159 1.00 97.94 373 ALA A CA 1
ATOM 2998 C C . ALA A 1 373 ? -11.968 -6.288 13.198 1.00 97.94 373 ALA A C 1
ATOM 3000 O O . ALA A 1 373 ? -12.983 -6.881 13.567 1.00 97.94 373 ALA A O 1
ATOM 3001 N N . ASP A 1 374 ? -11.779 -5.885 11.945 1.00 95.75 374 ASP A N 1
ATOM 3002 C CA . ASP A 1 374 ? -12.590 -6.358 10.824 1.00 95.75 374 ASP A CA 1
ATOM 3003 C C . ASP A 1 374 ? -12.552 -7.897 10.774 1.00 95.75 374 ASP A C 1
ATOM 3005 O O . ASP A 1 374 ? -11.480 -8.497 10.915 1.00 95.75 374 ASP A O 1
ATOM 3009 N N . GLU A 1 375 ? -13.701 -8.545 10.564 1.00 94.06 375 GLU A N 1
ATOM 3010 C CA . GLU A 1 375 ? -13.830 -10.009 10.498 1.00 94.06 375 GLU A CA 1
ATOM 3011 C C . GLU A 1 375 ? -12.897 -10.691 9.473 1.00 94.06 375 GLU A C 1
ATOM 3013 O O . GLU A 1 375 ? -12.516 -11.851 9.655 1.00 94.06 375 GLU A O 1
ATOM 3018 N N . THR A 1 376 ? -12.461 -9.963 8.446 1.00 92.69 376 THR A N 1
ATOM 3019 C CA . THR A 1 376 ? -11.563 -10.407 7.370 1.00 92.69 376 THR A CA 1
ATOM 3020 C C . THR A 1 376 ? -10.075 -10.156 7.639 1.00 92.69 376 THR A C 1
ATOM 3022 O O . THR A 1 376 ? -9.228 -10.575 6.842 1.00 92.69 376 THR A O 1
ATOM 3025 N N . THR A 1 377 ? -9.733 -9.520 8.765 1.00 95.69 377 THR A N 1
ATOM 3026 C CA . THR A 1 377 ? -8.351 -9.204 9.170 1.00 95.69 377 THR A CA 1
ATOM 3027 C C . THR A 1 377 ? -7.463 -10.450 9.172 1.00 95.69 377 THR A C 1
ATOM 3029 O O . THR A 1 377 ? -7.911 -11.534 9.545 1.00 95.69 377 THR A O 1
ATOM 3032 N N . CYS A 1 378 ? -6.193 -10.310 8.783 1.00 95.06 378 CYS A N 1
ATOM 3033 C CA . CYS A 1 378 ? -5.208 -11.392 8.745 1.00 95.06 378 CYS A CA 1
ATOM 3034 C C . CYS A 1 378 ? -5.257 -12.269 10.003 1.00 95.06 378 CYS A C 1
ATOM 3036 O O . CYS A 1 378 ? -4.922 -11.823 11.104 1.00 95.06 378 CYS A O 1
ATOM 3038 N N . TRP A 1 379 ? -5.613 -13.548 9.835 1.00 96.12 379 TRP A N 1
ATOM 3039 C CA . TRP A 1 379 ? -5.803 -14.432 10.986 1.00 96.12 379 TRP A CA 1
ATOM 3040 C C . TRP A 1 379 ? -4.527 -14.660 11.781 1.00 96.12 379 TRP A C 1
ATOM 3042 O O . TRP A 1 379 ? -4.604 -14.906 12.977 1.00 96.12 379 TRP A O 1
ATOM 3052 N N . LYS A 1 380 ? -3.354 -14.570 11.142 1.00 96.06 380 LYS A N 1
ATOM 3053 C CA . LYS A 1 380 ? -2.073 -14.715 11.839 1.00 96.06 380 LYS A CA 1
ATOM 3054 C C . LYS A 1 380 ? -1.858 -13.574 12.837 1.00 96.06 380 LYS A C 1
ATOM 3056 O O . LYS A 1 380 ? -1.374 -13.820 13.933 1.00 96.06 380 LYS A O 1
ATOM 3061 N N . TYR A 1 381 ? -2.250 -12.349 12.474 1.00 97.19 381 TYR A N 1
ATOM 3062 C CA . TYR A 1 381 ? -2.198 -11.203 13.383 1.00 97.19 381 TYR A CA 1
ATOM 3063 C C . TYR A 1 381 ? -3.146 -11.404 14.568 1.00 97.19 381 TYR A C 1
ATOM 3065 O O . TYR A 1 381 ? -2.738 -11.228 15.710 1.00 97.19 381 TYR A O 1
ATOM 3073 N N . ILE A 1 382 ? -4.382 -11.849 14.306 1.00 97.56 382 ILE A N 1
ATOM 3074 C CA . ILE A 1 382 ? -5.355 -12.165 15.364 1.00 97.56 382 ILE A CA 1
ATOM 3075 C C . ILE A 1 382 ? -4.861 -13.312 16.262 1.00 97.56 382 ILE A C 1
ATOM 3077 O O . ILE A 1 382 ? -5.050 -13.267 17.471 1.00 97.56 382 ILE A O 1
ATOM 3081 N N . ASP A 1 383 ? -4.214 -14.331 15.695 1.00 96.50 383 ASP A N 1
ATOM 3082 C CA . ASP A 1 383 ? -3.662 -15.478 16.426 1.00 96.50 383 ASP A CA 1
ATOM 3083 C C . ASP A 1 383 ? -2.511 -15.084 17.364 1.00 96.50 383 ASP A C 1
ATOM 3085 O O . ASP A 1 383 ? -2.405 -15.642 18.455 1.00 96.50 383 ASP A O 1
ATOM 3089 N N . ALA A 1 384 ? -1.689 -14.115 16.950 1.00 96.12 384 ALA A N 1
ATOM 3090 C CA . ALA A 1 384 ? -0.579 -13.576 17.733 1.00 96.12 384 ALA A CA 1
ATOM 3091 C C . ALA A 1 384 ? -1.014 -12.553 18.801 1.00 96.12 384 ALA A C 1
ATOM 3093 O O . ALA A 1 384 ? -0.264 -12.293 19.742 1.00 96.12 384 ALA A O 1
ATOM 3094 N N . TYR A 1 385 ? -2.206 -11.965 18.667 1.00 97.94 385 TYR A N 1
ATOM 3095 C CA . TYR A 1 385 ? -2.709 -10.943 19.581 1.00 97.94 385 TYR A CA 1
ATOM 3096 C C . TYR A 1 385 ? -3.117 -11.556 20.932 1.00 97.94 385 TYR A C 1
ATOM 3098 O O . TYR A 1 385 ? -3.890 -12.514 20.973 1.00 97.94 385 TYR A O 1
ATOM 3106 N N . GLN A 1 386 ? -2.606 -11.016 22.045 1.00 96.88 386 GLN A N 1
ATOM 3107 C CA . GLN A 1 386 ? -2.799 -11.615 23.378 1.00 96.88 386 GLN A CA 1
ATOM 3108 C C . GLN A 1 386 ? -4.018 -11.069 24.134 1.00 96.88 386 GLN A C 1
ATOM 3110 O O . GLN A 1 386 ? -4.583 -11.773 24.970 1.00 96.88 386 GLN A O 1
ATOM 3115 N N . GLY A 1 387 ? -4.428 -9.833 23.843 1.00 96.75 387 GLY A N 1
ATOM 3116 C CA . GLY A 1 387 ? -5.578 -9.197 24.480 1.00 96.75 387 GLY A CA 1
ATOM 3117 C C . GLY A 1 387 ? -6.935 -9.736 24.024 1.00 96.75 387 GLY A C 1
ATOM 3118 O O . GLY A 1 387 ? -7.050 -10.567 23.124 1.00 96.75 387 GLY A O 1
ATOM 3119 N N . ASP A 1 388 ? -8.001 -9.231 24.650 1.00 97.94 388 ASP A N 1
ATOM 3120 C CA . ASP A 1 388 ? -9.380 -9.564 24.279 1.00 97.94 388 ASP A CA 1
ATOM 3121 C C . ASP A 1 388 ? -9.667 -9.166 22.810 1.00 97.94 388 ASP A C 1
ATOM 3123 O O . ASP A 1 388 ? -9.464 -8.016 22.427 1.00 97.94 388 ASP A O 1
ATOM 3127 N N . ILE A 1 389 ? -10.210 -10.086 22.006 1.00 98.25 389 ILE A N 1
ATOM 3128 C CA . ILE A 1 389 ? -10.525 -9.857 20.583 1.00 98.25 389 ILE A CA 1
ATOM 3129 C C . ILE A 1 389 ? -12.028 -9.612 20.394 1.00 98.25 389 ILE A C 1
ATOM 3131 O O . ILE A 1 389 ? -12.855 -10.418 20.825 1.00 98.25 389 ILE A O 1
ATOM 3135 N N . CYS A 1 390 ? -12.389 -8.542 19.690 1.00 97.88 390 CYS A N 1
ATOM 3136 C CA . CYS A 1 390 ? -13.734 -8.259 19.193 1.00 97.88 390 CYS A CA 1
ATOM 3137 C C . CYS A 1 390 ? -13.703 -8.186 17.665 1.00 97.88 390 CYS A C 1
ATOM 3139 O O . CYS A 1 390 ? -13.008 -7.347 17.098 1.00 97.88 390 CYS A O 1
ATOM 3141 N N . LEU A 1 391 ? -14.476 -9.047 17.005 1.00 97.31 391 LEU A N 1
ATOM 3142 C CA . LEU A 1 391 ? -14.644 -9.012 15.553 1.00 97.31 391 LEU A CA 1
ATOM 3143 C C . LEU A 1 391 ? -15.884 -8.198 15.206 1.00 97.31 391 LEU A C 1
ATOM 3145 O O . LEU A 1 391 ? -16.927 -8.375 15.840 1.00 97.31 391 LEU A O 1
ATOM 3149 N N . VAL A 1 392 ? -15.771 -7.325 14.209 1.00 96.06 392 VAL A N 1
ATOM 3150 C CA . VAL A 1 392 ? -16.887 -6.518 13.710 1.00 96.06 392 VAL A CA 1
ATOM 3151 C C . VAL A 1 392 ? -17.122 -6.800 12.226 1.00 96.06 392 VAL A C 1
ATOM 3153 O O . VAL A 1 392 ? -16.156 -6.871 11.460 1.00 96.06 392 VAL A O 1
ATOM 3156 N N . PRO A 1 393 ? -18.384 -6.977 11.798 1.00 93.00 393 PRO A N 1
ATOM 3157 C CA . PRO A 1 393 ? -18.700 -7.078 10.383 1.00 93.00 393 PRO A CA 1
ATOM 3158 C C . PRO A 1 393 ? -18.611 -5.697 9.731 1.00 93.00 393 PRO A C 1
ATOM 3160 O O . PRO A 1 393 ? -19.080 -4.695 10.276 1.00 93.00 393 PRO A O 1
ATOM 3163 N N . THR A 1 394 ? -18.037 -5.653 8.538 1.00 90.44 394 THR A N 1
ATOM 3164 C CA . THR A 1 394 ? -17.775 -4.432 7.763 1.00 90.44 394 THR A CA 1
ATOM 3165 C C . THR A 1 394 ? -18.194 -4.655 6.304 1.00 90.44 394 THR A C 1
ATOM 3167 O O . THR A 1 394 ? -18.483 -5.792 5.912 1.00 90.44 394 THR A O 1
ATOM 3170 N N . PRO A 1 395 ? -18.210 -3.612 5.452 1.00 82.38 395 PRO A N 1
ATOM 3171 C CA . PRO A 1 395 ? -18.367 -3.795 4.014 1.00 82.38 395 PRO A CA 1
ATOM 3172 C C . PRO A 1 395 ? -17.370 -4.786 3.392 1.00 82.38 395 PRO A C 1
ATOM 3174 O O . PRO A 1 395 ? -17.743 -5.451 2.432 1.00 82.38 395 PRO A O 1
ATOM 3177 N N . ASN A 1 396 ? -16.169 -4.960 3.964 1.00 82.06 396 ASN A N 1
ATOM 3178 C CA . ASN A 1 396 ? -15.140 -5.874 3.445 1.00 82.06 396 ASN A CA 1
ATOM 3179 C C . ASN A 1 396 ? -15.545 -7.354 3.528 1.00 82.06 396 ASN A C 1
ATOM 3181 O O . ASN A 1 396 ? -15.093 -8.168 2.726 1.00 82.06 396 ASN A O 1
ATOM 3185 N N . GLY A 1 397 ? -16.379 -7.717 4.506 1.00 79.25 397 GLY A N 1
ATOM 3186 C CA . GLY A 1 397 ? -16.898 -9.076 4.655 1.00 79.25 397 GLY A CA 1
ATOM 3187 C C . GLY A 1 397 ? -18.206 -9.324 3.904 1.00 79.25 397 GLY A C 1
ATOM 3188 O O . GLY A 1 397 ? -18.639 -10.469 3.764 1.00 79.25 397 GLY A O 1
ATOM 3189 N N . LYS A 1 398 ? -18.858 -8.273 3.392 1.00 76.00 398 LYS A N 1
ATOM 3190 C CA . LYS A 1 398 ? -20.191 -8.379 2.794 1.00 76.00 398 LYS A CA 1
ATOM 3191 C C . LYS A 1 398 ? -20.173 -9.317 1.584 1.00 76.00 398 LYS A C 1
ATOM 3193 O O . LYS A 1 398 ? -19.494 -9.069 0.599 1.00 76.00 398 LYS A O 1
ATOM 3198 N N . GLY A 1 399 ? -20.991 -10.367 1.643 1.00 66.00 399 GLY A N 1
ATOM 3199 C CA . GLY A 1 399 ? -21.089 -11.368 0.575 1.00 66.00 399 GLY A CA 1
ATOM 3200 C C . GLY A 1 399 ? -20.103 -12.532 0.710 1.00 66.00 399 GLY A C 1
ATOM 3201 O O . GLY A 1 399 ? -20.238 -13.508 -0.023 1.00 66.00 399 GLY A O 1
ATOM 3202 N N . LEU A 1 400 ? -19.175 -12.493 1.675 1.00 73.94 400 LEU A N 1
ATOM 3203 C CA . LEU A 1 400 ? -18.310 -13.632 1.972 1.00 73.94 400 LEU A CA 1
ATOM 3204 C C . LEU A 1 400 ? -19.089 -14.752 2.694 1.00 73.94 400 LEU A C 1
ATOM 3206 O O . LEU A 1 400 ? -19.912 -14.474 3.577 1.00 73.94 400 LEU A O 1
ATOM 3210 N N . PRO A 1 401 ? -18.798 -16.034 2.404 1.00 64.81 401 PRO A N 1
ATOM 3211 C CA . PRO A 1 401 ? -19.313 -17.158 3.178 1.00 64.81 401 PRO A CA 1
ATOM 3212 C C . PRO A 1 401 ? -18.959 -17.015 4.660 1.00 64.81 401 PRO A C 1
ATOM 3214 O O . PRO A 1 401 ? -17.781 -16.917 4.973 1.00 64.81 401 PRO A O 1
ATOM 3217 N N . LEU A 1 402 ? -19.943 -17.103 5.565 1.00 74.69 402 LEU A N 1
ATOM 3218 C CA . LEU A 1 402 ? -19.777 -16.951 7.027 1.00 74.69 402 LEU A CA 1
ATOM 3219 C C . LEU A 1 402 ? -19.571 -15.510 7.524 1.00 74.69 402 LEU A C 1
ATOM 3221 O O . LEU A 1 402 ? -19.248 -15.341 8.699 1.00 74.69 402 LEU A O 1
ATOM 3225 N N . SER A 1 403 ? -19.774 -14.494 6.680 1.00 78.25 403 SER A N 1
ATOM 3226 C CA . SER A 1 403 ? -19.805 -13.102 7.142 1.00 78.25 403 SER A CA 1
ATOM 3227 C C . SER A 1 403 ? -20.924 -12.887 8.150 1.00 78.25 403 SER A C 1
ATOM 3229 O O . SER A 1 403 ? -22.032 -13.409 7.990 1.00 78.25 403 SER A O 1
ATOM 3231 N N . ASN A 1 404 ? -20.609 -12.109 9.185 1.00 85.06 404 ASN A N 1
ATOM 3232 C CA . ASN A 1 404 ? -21.547 -11.673 10.207 1.00 85.06 404 ASN A CA 1
ATOM 3233 C C . ASN A 1 404 ? -22.427 -12.809 10.788 1.00 85.06 404 ASN A C 1
ATOM 3235 O O . ASN A 1 404 ? -23.658 -12.703 10.802 1.00 85.06 404 ASN A O 1
ATOM 3239 N N . PRO A 1 405 ? -21.833 -13.909 11.292 1.00 85.12 405 PRO A N 1
ATOM 3240 C CA . PRO A 1 405 ? -22.583 -15.069 11.771 1.00 85.12 405 PRO A CA 1
ATOM 3241 C C . PRO A 1 405 ? -23.438 -14.739 13.004 1.00 85.12 405 PRO A C 1
ATOM 3243 O O . PRO A 1 405 ? -24.419 -15.426 13.285 1.00 85.12 405 PRO A O 1
ATOM 3246 N N . ASP A 1 406 ? -23.070 -13.674 13.720 1.00 86.75 406 ASP A N 1
ATOM 3247 C CA . ASP A 1 406 ? -23.729 -13.197 14.931 1.00 86.75 406 ASP A CA 1
ATOM 3248 C C . ASP A 1 406 ? -24.834 -12.146 14.628 1.00 86.75 406 ASP A C 1
ATOM 3250 O O . ASP A 1 406 ? -25.466 -11.648 15.558 1.00 86.75 406 ASP A O 1
ATOM 3254 N N . ASN A 1 407 ? -25.113 -11.838 13.347 1.00 87.62 407 ASN A N 1
ATOM 3255 C CA . ASN A 1 407 ? -26.116 -10.860 12.877 1.00 87.62 407 ASN A CA 1
ATOM 3256 C C . ASN A 1 407 ? -26.008 -9.474 13.545 1.00 87.62 407 ASN A C 1
ATOM 3258 O O . ASN A 1 407 ? -27.011 -8.874 13.936 1.00 87.62 407 ASN A O 1
ATOM 3262 N N . LEU A 1 408 ? -24.785 -8.971 13.690 1.00 89.81 408 LEU A N 1
ATOM 3263 C CA . LEU A 1 408 ? -24.506 -7.635 14.207 1.00 89.81 408 LEU A CA 1
ATOM 3264 C C . LEU A 1 408 ? -24.752 -6.568 13.129 1.00 89.81 408 LEU A C 1
ATOM 3266 O O . LEU A 1 408 ? -24.747 -6.859 11.930 1.00 89.81 408 LEU A O 1
ATOM 3270 N N . ASP A 1 409 ? -24.928 -5.315 13.544 1.00 90.69 409 ASP A N 1
ATOM 3271 C CA . ASP A 1 409 ? -24.946 -4.191 12.604 1.00 90.69 409 ASP A CA 1
ATOM 3272 C C . ASP A 1 409 ? -23.613 -4.111 11.855 1.00 90.69 409 ASP A C 1
ATOM 3274 O O . ASP A 1 409 ? -22.563 -4.274 12.471 1.00 90.69 409 ASP A O 1
ATOM 3278 N N . VAL A 1 410 ? -23.645 -3.818 10.552 1.00 89.69 410 VAL A N 1
ATOM 3279 C CA . VAL A 1 410 ? -22.433 -3.632 9.737 1.00 89.69 410 VAL A CA 1
ATOM 3280 C C . VAL A 1 410 ? -21.828 -2.255 10.006 1.00 89.69 410 VAL A C 1
ATOM 3282 O O . VAL A 1 410 ? -22.499 -1.231 9.851 1.00 89.69 410 VAL A O 1
ATOM 3285 N N . TRP A 1 411 ? -20.555 -2.236 10.390 1.00 93.75 411 TRP A N 1
ATOM 3286 C CA . TRP A 1 411 ? -19.799 -1.033 10.732 1.00 93.75 411 TRP A CA 1
ATOM 3287 C C . TRP A 1 411 ? -19.297 -0.379 9.453 1.00 93.75 411 TRP A C 1
ATOM 3289 O O . TRP A 1 411 ? -18.591 -1.017 8.674 1.00 93.75 411 TRP A O 1
ATOM 3299 N N . GLN A 1 412 ? -19.686 0.873 9.215 1.00 85.50 412 GLN A N 1
ATOM 3300 C CA . GLN A 1 412 ? -19.315 1.571 7.987 1.00 85.50 412 GLN A CA 1
ATOM 3301 C C . GLN A 1 412 ? -17.862 2.035 8.087 1.00 85.50 412 GLN A C 1
ATOM 3303 O O . GLN A 1 412 ? -17.532 2.908 8.884 1.00 85.50 412 GLN A O 1
ATOM 3308 N N . ILE A 1 413 ? -17.001 1.417 7.285 1.00 85.19 413 ILE A N 1
ATOM 3309 C CA . ILE A 1 413 ? -15.583 1.752 7.154 1.00 85.19 413 ILE A CA 1
ATOM 3310 C C . ILE A 1 413 ? -15.242 1.843 5.671 1.00 85.19 413 ILE A C 1
ATOM 3312 O O . ILE A 1 413 ? -15.934 1.253 4.838 1.00 85.19 413 ILE A O 1
ATOM 3316 N N . TYR A 1 414 ? -14.169 2.555 5.350 1.00 76.94 414 TYR A N 1
ATOM 3317 C CA . TYR A 1 414 ? -13.848 2.911 3.978 1.00 76.94 414 TYR A CA 1
ATOM 3318 C C . TYR A 1 414 ? -12.331 2.995 3.775 1.00 76.94 414 TYR A C 1
ATOM 3320 O O . TYR A 1 414 ? -11.674 3.851 4.364 1.00 76.94 414 TYR A O 1
ATOM 3328 N N . GLY A 1 415 ? -11.774 2.101 2.950 1.00 68.69 415 GLY A N 1
ATOM 3329 C CA . GLY A 1 415 ? -10.413 2.160 2.383 1.00 68.69 415 GLY A CA 1
ATOM 3330 C C . GLY A 1 415 ? -9.215 2.062 3.344 1.00 68.69 415 GLY A C 1
ATOM 3331 O O . GLY A 1 415 ? -8.175 1.530 2.970 1.00 68.69 415 GLY A O 1
ATOM 3332 N N . THR A 1 416 ? -9.330 2.541 4.583 1.00 83.81 416 THR A N 1
ATOM 3333 C CA . THR A 1 416 ? -8.246 2.659 5.562 1.00 83.81 416 THR A CA 1
ATOM 3334 C C . THR A 1 416 ? -8.719 2.310 6.969 1.00 83.81 416 THR A C 1
ATOM 3336 O O . THR A 1 416 ? -9.829 2.655 7.379 1.00 83.81 416 THR A O 1
ATOM 3339 N N . VAL A 1 417 ? -7.839 1.680 7.754 1.00 92.75 417 VAL A N 1
ATOM 3340 C CA . VAL A 1 417 ? -8.085 1.292 9.156 1.00 92.75 417 VAL A CA 1
ATOM 3341 C C . VAL A 1 417 ? -8.428 2.484 10.064 1.00 92.75 417 VAL A C 1
ATOM 3343 O O . VAL A 1 417 ? -9.080 2.316 11.092 1.00 92.75 417 VAL A O 1
ATOM 3346 N N . VAL A 1 418 ? -8.054 3.707 9.676 1.00 96.12 418 VAL A N 1
ATOM 3347 C CA . VAL A 1 418 ? -8.408 4.931 10.414 1.00 96.12 418 VAL A CA 1
ATOM 3348 C C . VAL A 1 418 ? -9.923 5.140 10.455 1.00 96.12 418 VAL A C 1
ATOM 3350 O O . VAL A 1 418 ? -10.447 5.551 11.486 1.00 96.12 418 VAL A O 1
ATOM 3353 N N . THR A 1 419 ? -10.650 4.786 9.392 1.00 95.44 419 THR A N 1
ATOM 3354 C CA . THR A 1 419 ? -12.120 4.897 9.387 1.00 95.44 419 THR A CA 1
ATOM 3355 C C . THR A 1 419 ? -12.779 3.935 10.377 1.00 95.44 419 THR A C 1
ATOM 3357 O O . THR A 1 419 ? -13.782 4.288 10.999 1.00 95.44 419 THR A O 1
ATOM 3360 N N . LEU A 1 420 ? -12.168 2.764 10.618 1.00 97.25 420 LEU A N 1
ATOM 3361 C CA . LEU A 1 420 ? -12.567 1.862 11.701 1.00 97.25 420 LEU A CA 1
ATOM 3362 C C . LEU A 1 420 ? -12.277 2.480 13.076 1.00 97.25 420 LEU A C 1
ATOM 3364 O O . LEU A 1 420 ? -13.107 2.368 13.973 1.00 97.25 420 LEU A O 1
ATOM 3368 N N . ALA A 1 421 ? -11.141 3.162 13.251 1.00 97.88 421 ALA A N 1
ATOM 3369 C CA . ALA A 1 421 ? -10.841 3.870 14.500 1.00 97.88 421 ALA A CA 1
ATOM 3370 C C . ALA A 1 421 ? -11.872 4.976 14.803 1.00 97.88 421 ALA A C 1
ATOM 3372 O O . ALA A 1 421 ? -12.318 5.103 15.946 1.00 97.88 421 ALA A O 1
ATOM 3373 N N . ILE A 1 422 ? -12.279 5.741 13.782 1.00 97.50 422 ILE A N 1
ATOM 3374 C CA . ILE A 1 422 ? -13.337 6.758 13.889 1.00 97.50 422 ILE A CA 1
ATOM 3375 C C . ILE A 1 422 ? -14.665 6.097 14.275 1.00 97.50 422 ILE A C 1
ATOM 3377 O O . ILE A 1 422 ? -15.281 6.499 15.262 1.00 97.50 422 ILE A O 1
ATOM 3381 N N . GLU A 1 423 ? -15.064 5.036 13.570 1.00 96.81 423 GLU A N 1
ATOM 3382 C CA . GLU A 1 423 ? -16.307 4.299 13.839 1.00 96.81 423 GLU A CA 1
ATOM 3383 C C . GLU A 1 423 ? -16.342 3.711 15.262 1.00 96.81 423 GLU A C 1
ATOM 3385 O O . GLU A 1 423 ? -17.374 3.770 15.936 1.00 96.81 423 GLU A O 1
ATOM 3390 N N . VAL A 1 424 ? -15.209 3.211 15.777 1.00 96.81 424 VAL A N 1
ATOM 3391 C CA . VAL A 1 424 ? -15.088 2.790 17.184 1.00 96.81 424 VAL A CA 1
ATOM 3392 C C . VAL A 1 424 ? -15.419 3.953 18.118 1.00 96.81 424 VAL A C 1
ATOM 3394 O O . VAL A 1 424 ? -16.272 3.795 18.992 1.00 96.81 424 VAL A O 1
ATOM 3397 N N . GLY A 1 425 ? -14.795 5.121 17.942 1.00 96.38 425 GLY A N 1
ATOM 3398 C CA . GLY A 1 425 ? -15.053 6.281 18.801 1.00 96.38 425 GLY A CA 1
ATOM 3399 C C . GLY A 1 425 ? -16.509 6.759 18.735 1.00 96.38 425 GLY A C 1
ATOM 3400 O O . GLY A 1 425 ? -17.114 7.031 19.775 1.00 96.38 425 GLY A O 1
ATOM 3401 N N . ILE A 1 426 ? -17.118 6.756 17.544 1.00 95.56 426 ILE A N 1
ATOM 3402 C CA . ILE A 1 426 ? -18.543 7.077 17.351 1.00 95.56 426 ILE A CA 1
ATOM 3403 C C . ILE A 1 426 ? -19.423 6.118 18.158 1.00 95.56 426 ILE A C 1
ATOM 3405 O O . ILE A 1 426 ? -20.307 6.550 18.903 1.00 95.56 426 ILE A O 1
ATOM 3409 N N . ARG A 1 427 ? -19.161 4.810 18.076 1.00 94.94 427 ARG A N 1
ATOM 3410 C CA . ARG A 1 427 ? -19.938 3.783 18.790 1.00 94.94 427 ARG A CA 1
ATOM 3411 C C . ARG A 1 427 ? -19.695 3.759 20.295 1.00 94.94 427 ARG A C 1
ATOM 3413 O O . ARG A 1 427 ? -20.583 3.350 21.050 1.00 94.94 427 ARG A O 1
ATOM 3420 N N . LEU A 1 428 ? -18.530 4.218 20.747 1.00 94.62 428 LEU A N 1
ATOM 3421 C CA . LEU A 1 428 ? -18.278 4.492 22.163 1.00 94.62 428 LEU A CA 1
ATOM 3422 C C . LEU A 1 428 ? -19.097 5.691 22.662 1.00 94.62 428 LEU A C 1
ATOM 3424 O O . LEU A 1 428 ? -19.446 5.732 23.842 1.00 94.62 428 LEU A O 1
ATOM 3428 N N . GLY A 1 429 ? -19.508 6.585 21.759 1.00 94.50 429 GLY A N 1
ATOM 3429 C CA . GLY A 1 429 ? -20.311 7.770 22.053 1.00 94.50 429 GLY A CA 1
ATOM 3430 C C . GLY A 1 429 ? -19.495 9.057 22.135 1.00 94.50 429 GLY A C 1
ATOM 3431 O O . GLY A 1 429 ? -20.010 10.053 22.642 1.00 94.50 429 GLY A O 1
ATOM 3432 N N . ALA A 1 430 ? -18.253 9.050 21.643 1.00 96.19 430 ALA A N 1
ATOM 3433 C CA . ALA A 1 430 ? -17.394 10.222 21.656 1.00 96.19 430 ALA A CA 1
ATOM 3434 C C . ALA A 1 430 ? -18.012 11.379 20.861 1.00 96.19 430 ALA A C 1
ATOM 3436 O O . ALA A 1 430 ? -18.658 11.190 19.829 1.00 96.19 430 ALA A O 1
ATOM 3437 N N . LYS A 1 431 ? -17.802 12.590 21.367 1.00 97.12 431 LYS A N 1
ATOM 3438 C CA . LYS A 1 431 ? -18.222 13.859 20.766 1.00 97.12 431 LYS A CA 1
ATOM 3439 C C . LYS A 1 431 ? -17.056 14.653 20.203 1.00 97.12 431 LYS A C 1
ATOM 3441 O O . LYS A 1 431 ? -17.275 15.508 19.350 1.00 97.12 431 LYS A O 1
ATOM 3446 N N . LYS A 1 432 ? -15.839 14.348 20.652 1.00 97.56 432 LYS A N 1
ATOM 3447 C CA . LYS A 1 432 ? -14.618 15.029 20.238 1.00 97.56 432 LYS A CA 1
ATOM 3448 C C . LYS A 1 432 ? -13.515 14.035 19.896 1.00 97.56 432 LYS A C 1
ATOM 3450 O O . LYS A 1 432 ? -13.237 13.119 20.669 1.00 97.56 432 LYS A O 1
ATOM 3455 N N . PHE A 1 433 ? -12.874 14.245 18.756 1.00 98.06 433 PHE A N 1
ATOM 3456 C CA . PHE A 1 433 ? -11.854 13.373 18.192 1.00 98.06 433 PHE A CA 1
ATOM 3457 C C . PHE A 1 433 ? -10.576 14.165 17.955 1.00 98.06 433 PHE A C 1
ATOM 3459 O O . PHE A 1 433 ? -10.593 15.196 17.291 1.00 98.06 433 PHE A O 1
ATOM 3466 N N . TYR A 1 434 ? -9.459 13.662 18.464 1.00 97.88 434 TYR A N 1
ATOM 3467 C CA . TYR A 1 434 ? -8.127 14.183 18.182 1.00 97.88 434 TYR A CA 1
ATOM 3468 C C . TYR A 1 434 ? -7.409 13.217 17.243 1.00 97.88 434 TYR A C 1
ATOM 3470 O O . TYR A 1 434 ? -7.245 12.045 17.575 1.00 97.88 434 TYR A O 1
ATOM 3478 N N . LEU A 1 435 ? -6.982 13.695 16.081 1.00 97.69 435 LEU A N 1
ATOM 3479 C CA . LEU A 1 435 ? -6.306 12.900 15.059 1.00 97.69 435 LEU A CA 1
ATOM 3480 C C . LEU A 1 435 ? -4.798 13.135 15.186 1.00 97.69 435 LEU A C 1
ATOM 3482 O O . LEU A 1 435 ? -4.306 14.209 14.845 1.00 97.69 435 LEU A O 1
ATOM 3486 N N . ALA A 1 436 ? -4.080 12.155 15.732 1.00 96.94 436 ALA A N 1
ATOM 3487 C CA . ALA A 1 436 ? -2.643 12.215 15.984 1.00 96.94 436 ALA A CA 1
ATOM 3488 C C . ALA A 1 436 ? -1.882 11.338 14.983 1.00 96.94 436 ALA A C 1
ATOM 3490 O O . ALA A 1 436 ? -2.172 10.149 14.866 1.00 96.94 436 ALA A O 1
ATOM 3491 N N . GLY A 1 437 ? -0.891 11.905 14.289 1.00 94.75 437 GLY A N 1
ATOM 3492 C CA . GLY A 1 437 ? -0.105 11.167 13.290 1.00 94.75 437 GLY A CA 1
ATOM 3493 C C . GLY A 1 437 ? -0.918 10.763 12.058 1.00 94.75 437 GLY A C 1
ATOM 3494 O O . GLY A 1 437 ? -0.647 9.730 11.449 1.00 94.75 437 GLY A O 1
ATOM 3495 N N . LEU A 1 438 ? -1.960 11.521 11.711 1.00 95.44 438 LEU A N 1
ATOM 3496 C CA . LEU A 1 438 ? -2.773 11.292 10.517 1.00 95.44 438 LEU A CA 1
ATOM 3497 C C . LEU A 1 438 ? -2.329 12.249 9.408 1.00 95.44 438 LEU A C 1
ATOM 3499 O O . LEU A 1 438 ? -3.093 13.086 8.943 1.00 95.44 438 LEU A O 1
ATOM 3503 N N . ASP A 1 439 ? -1.063 12.140 9.012 1.00 92.88 439 ASP A N 1
ATOM 3504 C CA . ASP A 1 439 ? -0.476 13.085 8.065 1.00 92.88 439 ASP A CA 1
ATOM 3505 C C . ASP A 1 439 ? -1.040 12.951 6.651 1.00 92.88 439 ASP A C 1
ATOM 3507 O O . ASP A 1 439 ? -1.208 13.961 5.984 1.00 92.88 439 ASP A O 1
ATOM 3511 N N . LEU A 1 440 ? -1.303 11.723 6.177 1.00 89.75 440 LEU A N 1
ATOM 3512 C CA . LEU A 1 440 ? -1.782 11.444 4.806 1.00 89.75 440 LEU A CA 1
ATOM 3513 C C . LEU A 1 440 ? -0.974 12.182 3.719 1.00 89.75 440 LEU A C 1
ATOM 3515 O O . LEU A 1 440 ? -1.494 12.565 2.673 1.00 89.75 440 LEU A O 1
ATOM 3519 N N . ALA A 1 441 ? 0.309 12.391 3.997 1.00 88.19 441 ALA A N 1
ATOM 3520 C CA . ALA A 1 441 ? 1.278 13.117 3.195 1.00 88.19 441 ALA A CA 1
ATOM 3521 C C . ALA A 1 441 ? 2.692 12.741 3.660 1.00 88.19 441 ALA A C 1
ATOM 3523 O O . ALA A 1 441 ? 2.856 11.986 4.624 1.00 88.19 441 ALA A O 1
ATOM 3524 N N . TYR A 1 442 ? 3.705 13.307 3.006 1.00 84.56 442 TYR A N 1
ATOM 3525 C CA . TYR A 1 442 ? 5.119 13.124 3.333 1.00 84.56 442 TYR A CA 1
ATOM 3526 C C . TYR A 1 442 ? 5.780 14.440 3.776 1.00 84.56 442 TYR A C 1
ATOM 3528 O O . TYR A 1 442 ? 6.654 14.957 3.071 1.00 84.56 442 TYR A O 1
ATOM 3536 N N . PRO A 1 443 ? 5.414 15.015 4.940 1.00 79.69 443 PRO A N 1
ATOM 3537 C CA . PRO A 1 443 ? 6.065 16.222 5.438 1.00 79.69 443 PRO A CA 1
ATOM 3538 C C . PRO A 1 443 ? 7.574 15.994 5.586 1.00 79.69 443 PRO A C 1
ATOM 3540 O O . PRO A 1 443 ? 8.015 15.029 6.213 1.00 79.69 443 PRO A O 1
ATOM 3543 N N . GLY A 1 444 ? 8.378 16.857 4.961 1.00 73.94 444 GLY A N 1
ATOM 3544 C CA . GLY A 1 444 ? 9.837 16.706 4.940 1.00 73.94 444 GLY A CA 1
ATOM 3545 C C . GLY A 1 444 ? 10.345 15.468 4.183 1.00 73.94 444 GLY A C 1
ATOM 3546 O O . GLY A 1 444 ? 11.480 15.058 4.409 1.00 73.94 444 GLY A O 1
ATOM 3547 N N . GLY A 1 445 ? 9.525 14.857 3.318 1.00 69.44 445 GLY A N 1
ATOM 3548 C CA . GLY A 1 445 ? 9.885 13.663 2.547 1.00 69.44 445 GLY A CA 1
ATOM 3549 C C . GLY A 1 445 ? 9.928 12.379 3.380 1.00 69.44 445 GLY A C 1
ATOM 3550 O O . GLY A 1 445 ? 10.643 11.444 3.028 1.00 69.44 445 GLY A O 1
ATOM 3551 N N . VAL A 1 446 ? 9.218 12.325 4.509 1.00 69.44 446 VAL A N 1
ATOM 3552 C CA . VAL A 1 446 ? 9.223 11.168 5.415 1.00 69.44 446 VAL A CA 1
ATOM 3553 C C . VAL A 1 446 ? 7.920 10.381 5.287 1.00 69.44 446 VAL A C 1
ATOM 3555 O O . VAL A 1 446 ? 6.835 10.945 5.351 1.00 69.44 446 VAL A O 1
ATOM 3558 N N . SER A 1 447 ? 8.026 9.060 5.139 1.00 60.91 447 SER A N 1
ATOM 3559 C CA . SER A 1 447 ? 6.872 8.156 4.975 1.00 60.91 447 SER A CA 1
ATOM 3560 C C . SER A 1 447 ? 6.069 7.889 6.255 1.00 60.91 447 SER A C 1
ATOM 3562 O O . SER A 1 447 ? 4.841 7.874 6.213 1.00 60.91 447 SER A O 1
ATOM 3564 N N . TYR A 1 448 ? 6.752 7.670 7.382 1.00 62.69 448 TYR A N 1
ATOM 3565 C CA . TYR A 1 448 ? 6.156 7.276 8.664 1.00 62.69 448 TYR A CA 1
ATOM 3566 C C . TYR A 1 448 ? 6.945 7.849 9.850 1.00 62.69 448 TYR A C 1
ATOM 3568 O O . TYR A 1 448 ? 8.130 8.179 9.718 1.00 62.69 448 TYR A O 1
ATOM 3576 N N . ALA A 1 449 ? 6.315 7.919 11.027 1.00 56.56 449 ALA A N 1
ATOM 3577 C CA . ALA A 1 449 ? 7.017 8.252 12.268 1.00 56.56 449 ALA A CA 1
ATOM 3578 C C . ALA A 1 449 ? 8.061 7.191 12.648 1.00 56.56 449 ALA A C 1
ATOM 3580 O O . ALA A 1 449 ? 8.020 6.036 12.202 1.00 56.56 449 ALA A O 1
ATOM 3581 N N . HIS A 1 450 ? 9.013 7.580 13.498 1.00 62.34 450 HIS A N 1
ATOM 3582 C CA . HIS A 1 450 ? 10.075 6.677 13.928 1.00 62.34 450 HIS A CA 1
ATOM 3583 C C . HIS A 1 450 ? 9.512 5.401 14.576 1.00 62.34 450 HIS A C 1
ATOM 3585 O O . HIS A 1 450 ? 8.673 5.459 15.467 1.00 62.34 450 HIS A O 1
ATOM 3591 N N . GLY A 1 451 ? 9.989 4.227 14.146 1.00 55.66 451 GLY A N 1
ATOM 3592 C CA . GLY A 1 451 ? 9.637 2.936 14.755 1.00 55.66 451 GLY A CA 1
ATOM 3593 C C . GLY A 1 451 ? 8.244 2.382 14.417 1.00 55.66 451 GLY A C 1
ATOM 3594 O O . GLY A 1 451 ? 7.818 1.424 15.060 1.00 55.66 451 GLY A O 1
ATOM 3595 N N . VAL A 1 452 ? 7.533 2.958 13.439 1.00 52.47 452 VAL A N 1
ATOM 3596 C CA . VAL A 1 452 ? 6.194 2.512 12.995 1.00 52.47 452 VAL A CA 1
ATOM 3597 C C . VAL A 1 452 ? 6.251 1.478 11.850 1.00 52.47 452 VAL A C 1
ATOM 3599 O O . VAL A 1 452 ? 5.377 0.619 11.744 1.00 52.47 452 VAL A O 1
ATOM 3602 N N . ALA A 1 453 ? 7.309 1.497 11.035 1.00 54.25 453 ALA A N 1
ATOM 3603 C CA . ALA A 1 453 ? 7.579 0.528 9.966 1.00 54.25 453 ALA A CA 1
ATOM 3604 C C . ALA A 1 453 ? 9.026 0.005 10.054 1.00 54.25 453 ALA A C 1
ATOM 3606 O O . ALA A 1 453 ? 9.860 0.613 10.728 1.00 54.25 453 ALA A O 1
ATOM 3607 N N . HIS A 1 454 ? 9.329 -1.118 9.385 1.00 46.75 454 HIS A N 1
ATOM 3608 C CA . HIS A 1 454 ? 10.699 -1.655 9.312 1.00 46.75 454 HIS A CA 1
ATOM 3609 C C . HIS A 1 454 ? 11.667 -0.684 8.615 1.00 46.75 454 HIS A C 1
ATOM 3611 O O . HIS A 1 454 ? 12.836 -0.624 8.989 1.00 46.75 454 HIS A O 1
ATOM 3617 N N . GLU A 1 455 ? 11.164 0.114 7.668 1.00 48.38 455 GLU A N 1
ATOM 3618 C CA . GLU A 1 455 ? 11.937 1.099 6.915 1.00 48.38 455 GLU A CA 1
ATOM 3619 C C . GLU A 1 455 ? 11.193 2.440 6.908 1.00 48.38 455 GLU A C 1
ATOM 3621 O O . GLU A 1 455 ? 10.197 2.637 6.211 1.00 48.38 455 GLU A O 1
ATOM 3626 N N . ARG A 1 456 ? 11.669 3.386 7.722 1.00 55.06 456 ARG A N 1
ATOM 3627 C CA . ARG A 1 456 ? 11.339 4.799 7.531 1.00 55.06 456 ARG A CA 1
ATOM 3628 C C . ARG A 1 456 ? 12.014 5.228 6.232 1.00 55.06 456 ARG A C 1
ATOM 3630 O O . ARG A 1 456 ? 13.231 5.371 6.200 1.00 55.06 456 ARG A O 1
ATOM 3637 N N . VAL A 1 457 ? 11.230 5.424 5.179 1.00 59.09 457 VAL A N 1
ATOM 3638 C CA . VAL A 1 457 ? 11.737 5.987 3.924 1.00 59.09 457 VAL A CA 1
ATOM 3639 C C . VAL A 1 457 ? 11.862 7.494 4.097 1.00 59.09 457 VAL A C 1
ATOM 3641 O O . VAL A 1 457 ? 10.860 8.166 4.372 1.00 59.09 457 VAL A O 1
ATOM 3644 N N . GLU A 1 458 ? 13.092 7.983 3.977 1.00 60.41 458 GLU A N 1
ATOM 3645 C CA . GLU A 1 458 ? 13.438 9.400 3.864 1.00 60.41 458 GLU A CA 1
ATOM 3646 C C . GLU A 1 458 ? 13.563 9.772 2.378 1.00 60.41 458 GLU A C 1
ATOM 3648 O O . GLU A 1 458 ? 13.898 8.925 1.553 1.00 60.41 458 GLU A O 1
ATOM 3653 N N . ASN A 1 459 ? 13.294 11.033 2.034 1.00 58.66 459 ASN A N 1
ATOM 3654 C CA . ASN A 1 459 ? 13.178 11.527 0.653 1.00 58.66 459 ASN A CA 1
ATOM 3655 C C . ASN A 1 459 ? 12.070 10.861 -0.184 1.00 58.66 459 ASN A C 1
ATOM 3657 O O . ASN A 1 459 ? 12.167 10.815 -1.409 1.00 58.66 459 ASN A O 1
ATOM 3661 N N . LYS A 1 460 ? 10.999 10.369 0.449 1.00 59.28 460 LYS A N 1
ATOM 3662 C CA . LYS A 1 460 ? 9.837 9.858 -0.277 1.00 59.28 460 LYS A CA 1
ATOM 3663 C C . LYS A 1 460 ? 9.175 10.996 -1.055 1.00 59.28 460 LYS A C 1
ATOM 3665 O O . LYS A 1 460 ? 8.727 11.973 -0.456 1.00 59.28 460 LYS A O 1
ATOM 3670 N N . GLN A 1 461 ? 9.120 10.853 -2.375 1.00 62.16 461 GLN A N 1
ATOM 3671 C CA . GLN A 1 461 ? 8.378 11.755 -3.247 1.00 62.16 461 GLN A CA 1
ATOM 3672 C C . GLN A 1 461 ? 6.971 11.204 -3.465 1.00 62.16 461 GLN A C 1
ATOM 3674 O O . GLN A 1 461 ? 6.778 9.999 -3.632 1.00 62.16 461 GLN A O 1
ATOM 3679 N N . GLY A 1 462 ? 5.986 12.091 -3.376 1.00 64.94 462 GLY A N 1
ATOM 3680 C CA . GLY A 1 462 ? 4.612 11.783 -3.721 1.00 64.94 462 GLY A CA 1
ATOM 3681 C C . GLY A 1 462 ? 4.419 11.730 -5.234 1.00 64.94 462 GLY A C 1
ATOM 3682 O O . GLY A 1 462 ? 5.230 12.254 -5.992 1.00 64.94 462 GLY A O 1
ATOM 3683 N N . ASN A 1 463 ? 3.325 11.115 -5.681 1.00 68.38 463 ASN A N 1
ATOM 3684 C CA . ASN A 1 463 ? 2.883 11.209 -7.076 1.00 68.38 463 ASN A CA 1
ATOM 3685 C C . ASN A 1 463 ? 1.805 12.295 -7.274 1.00 68.38 463 ASN A C 1
ATOM 3687 O O . ASN A 1 463 ? 1.275 12.441 -8.375 1.00 68.38 463 ASN A O 1
ATOM 3691 N N . CYS A 1 464 ? 1.474 13.048 -6.218 1.00 74.44 464 CYS A N 1
ATOM 3692 C CA . CYS A 1 464 ? 0.636 14.246 -6.243 1.00 74.44 464 CYS A CA 1
ATOM 3693 C C . CYS A 1 464 ? 0.950 15.149 -5.032 1.00 74.44 464 CYS A C 1
ATOM 3695 O O . CYS A 1 464 ? 1.722 14.780 -4.149 1.00 74.44 464 CYS A O 1
ATOM 3697 N N . SER A 1 465 ? 0.334 16.330 -4.968 1.00 84.06 465 SER A N 1
ATOM 3698 C CA . SER A 1 465 ? 0.457 17.239 -3.823 1.00 84.06 465 SER A CA 1
ATOM 3699 C C . SER A 1 465 ? -0.914 17.717 -3.356 1.00 84.06 465 SER A C 1
ATOM 3701 O O . SER A 1 465 ? -1.848 17.831 -4.150 1.00 84.06 465 SER A O 1
ATOM 3703 N N . VAL A 1 466 ? -1.033 17.989 -2.060 1.00 89.38 466 VAL A N 1
ATOM 3704 C CA . VAL A 1 466 ? -2.259 18.479 -1.414 1.00 89.38 466 VAL A CA 1
ATOM 3705 C C . VAL A 1 466 ? -1.943 19.670 -0.519 1.00 89.38 466 VAL A C 1
ATOM 3707 O O . VAL A 1 466 ? -0.794 19.874 -0.128 1.00 89.38 466 VAL A O 1
ATOM 3710 N N . GLU A 1 467 ? -2.957 20.468 -0.196 1.00 93.31 467 GLU A N 1
ATOM 3711 C CA . GLU A 1 467 ? -2.817 21.528 0.802 1.00 93.31 467 GLU A CA 1
ATOM 3712 C C . GLU A 1 467 ? -2.544 20.905 2.182 1.00 93.31 467 GLU A C 1
ATOM 3714 O O . GLU A 1 467 ? -3.175 19.923 2.570 1.00 93.31 467 GLU A O 1
ATOM 3719 N N . SER A 1 468 ? -1.577 21.456 2.907 1.00 93.38 468 SER A N 1
ATOM 3720 C CA . SER A 1 468 ? -1.210 21.115 4.282 1.00 93.38 468 SER A CA 1
ATOM 3721 C C . SER A 1 468 ? -2.001 21.967 5.276 1.00 93.38 468 SER A C 1
ATOM 3723 O O . SER A 1 468 ? -2.483 23.052 4.949 1.00 93.38 468 SER A O 1
ATOM 3725 N N . VAL A 1 469 ? -2.099 21.515 6.528 1.00 91.88 469 VAL A N 1
ATOM 3726 C CA . VAL A 1 469 ? -2.748 22.258 7.624 1.00 91.88 469 VAL A CA 1
ATOM 3727 C C . VAL A 1 469 ? -2.142 23.657 7.841 1.00 91.88 469 VAL A C 1
ATOM 3729 O O . VAL A 1 469 ? -2.849 24.574 8.260 1.00 91.88 469 VAL A O 1
ATOM 3732 N N . ASP A 1 470 ? -0.859 23.854 7.530 1.00 90.38 470 ASP A N 1
ATOM 3733 C CA . ASP A 1 470 ? -0.181 25.158 7.603 1.00 90.38 470 ASP A CA 1
ATOM 3734 C C . ASP A 1 470 ? -0.379 26.060 6.364 1.00 90.38 470 ASP A C 1
ATOM 3736 O O . ASP A 1 470 ? 0.188 27.155 6.300 1.00 90.38 470 ASP A O 1
ATOM 3740 N N . GLY A 1 471 ? -1.202 25.634 5.400 1.00 88.44 471 GLY A N 1
ATOM 3741 C CA . GLY A 1 471 ? -1.525 26.373 4.176 1.00 88.44 471 GLY A CA 1
ATOM 3742 C C . GLY A 1 471 ? -0.459 26.281 3.080 1.00 88.44 471 GLY A C 1
ATOM 3743 O O . GLY A 1 471 ? -0.521 27.022 2.096 1.00 88.44 471 GLY A O 1
ATOM 3744 N N . THR A 1 472 ? 0.545 25.415 3.243 1.00 90.81 472 THR A N 1
ATOM 3745 C CA . THR A 1 472 ? 1.528 25.103 2.192 1.00 90.81 472 THR A CA 1
ATOM 3746 C C . THR A 1 472 ? 1.092 23.894 1.357 1.00 90.81 472 THR A C 1
ATOM 3748 O O . THR A 1 472 ? 0.114 23.237 1.690 1.00 90.81 472 THR A O 1
ATOM 3751 N N . MET A 1 473 ? 1.784 23.592 0.254 1.00 89.69 473 MET A N 1
ATOM 3752 C CA . MET A 1 473 ? 1.579 22.333 -0.476 1.00 89.69 473 MET A CA 1
ATOM 3753 C C . MET A 1 473 ? 2.535 21.270 0.060 1.00 89.69 473 MET A C 1
ATOM 3755 O O . MET A 1 473 ? 3.729 21.537 0.210 1.00 89.69 473 MET A O 1
ATOM 3759 N N . VAL A 1 474 ? 2.022 20.067 0.302 1.00 89.19 474 VAL A N 1
ATOM 3760 C CA . VAL A 1 474 ? 2.799 18.912 0.754 1.00 89.19 474 VAL A CA 1
ATOM 3761 C C . VAL A 1 474 ? 2.647 17.751 -0.226 1.00 89.19 474 VAL A C 1
ATOM 3763 O O . VAL A 1 474 ? 1.560 17.478 -0.736 1.00 89.19 474 VAL A O 1
ATOM 3766 N N . GLU A 1 475 ? 3.758 17.075 -0.502 1.00 87.75 475 GLU A N 1
ATOM 3767 C CA . GLU A 1 475 ? 3.797 15.879 -1.345 1.00 87.75 475 GLU A CA 1
ATOM 3768 C C . GLU A 1 475 ? 3.027 14.726 -0.690 1.00 87.75 475 GLU A C 1
ATOM 3770 O O . GLU A 1 475 ? 3.135 14.490 0.517 1.00 87.75 475 GLU A O 1
ATOM 3775 N N . THR A 1 476 ? 2.265 13.977 -1.482 1.00 84.62 476 THR A N 1
ATOM 3776 C CA . THR A 1 476 ? 1.505 12.811 -1.025 1.00 84.62 476 THR A CA 1
ATOM 3777 C C . THR A 1 476 ? 1.334 11.769 -2.134 1.00 84.62 476 THR A C 1
ATOM 3779 O O . THR A 1 476 ? 1.676 11.987 -3.294 1.00 84.62 476 THR A O 1
ATOM 3782 N N . SER A 1 477 ? 0.821 10.592 -1.785 1.00 75.50 477 SER A N 1
ATOM 3783 C CA . SER A 1 477 ? 0.420 9.591 -2.778 1.00 75.50 477 SER A CA 1
ATOM 3784 C C . SER A 1 477 ? -1.068 9.709 -3.093 1.00 75.50 477 SER A C 1
ATOM 3786 O O . SER A 1 477 ? -1.865 10.058 -2.224 1.00 75.50 477 SER A O 1
ATOM 3788 N N . GLN A 1 478 ? -1.473 9.323 -4.300 1.00 69.19 478 GLN A N 1
ATOM 3789 C CA . GLN A 1 478 ? -2.885 9.219 -4.686 1.00 69.19 478 GLN A CA 1
ATOM 3790 C C . GLN A 1 478 ? -3.682 8.320 -3.731 1.00 69.19 478 GLN A C 1
ATOM 3792 O O . GLN A 1 478 ? -4.844 8.598 -3.448 1.00 69.19 478 GLN A O 1
ATOM 3797 N N . VAL A 1 479 ? -3.053 7.273 -3.187 1.00 71.19 479 VAL A N 1
ATOM 3798 C CA . VAL A 1 479 ? -3.668 6.393 -2.182 1.00 71.19 479 VAL A CA 1
ATOM 3799 C C . VAL A 1 479 ? -3.940 7.153 -0.880 1.00 71.19 479 VAL A C 1
ATOM 3801 O O . VAL A 1 479 ? -5.017 7.028 -0.303 1.00 71.19 479 VAL A O 1
ATOM 3804 N N . PHE A 1 480 ? -2.998 7.976 -0.418 1.00 81.19 480 PHE A N 1
ATOM 3805 C CA . PHE A 1 480 ? -3.197 8.804 0.773 1.00 81.19 480 PHE A CA 1
ATOM 3806 C C . PHE A 1 480 ? -4.214 9.923 0.543 1.00 81.19 480 PHE A C 1
ATOM 3808 O O . PHE A 1 480 ? -5.024 10.182 1.429 1.00 81.19 480 PHE A O 1
ATOM 3815 N N . ASP A 1 481 ? -4.235 10.533 -0.642 1.00 82.25 481 ASP A N 1
ATOM 3816 C CA . ASP A 1 481 ? -5.260 11.513 -1.008 1.00 82.25 481 ASP A CA 1
ATOM 3817 C C . ASP A 1 481 ? -6.657 10.872 -1.116 1.00 82.25 481 ASP A C 1
ATOM 3819 O O . ASP A 1 481 ? -7.653 11.442 -0.669 1.00 82.25 481 ASP A O 1
ATOM 3823 N N . LEU A 1 482 ? -6.744 9.634 -1.614 1.00 74.00 482 LEU A N 1
ATOM 3824 C CA . LEU A 1 482 ? -7.973 8.842 -1.571 1.00 74.00 482 LEU A CA 1
ATOM 3825 C C . LEU A 1 482 ? -8.422 8.589 -0.127 1.00 74.00 482 LEU A C 1
ATOM 3827 O O . LEU A 1 482 ? -9.591 8.811 0.192 1.00 74.00 482 LEU A O 1
ATOM 3831 N N . PHE A 1 483 ? -7.511 8.180 0.762 1.00 84.25 483 PHE A N 1
ATOM 3832 C CA . PHE A 1 483 ? -7.818 8.006 2.185 1.00 84.25 483 PHE A CA 1
ATOM 3833 C C . PHE A 1 483 ? -8.267 9.311 2.843 1.00 84.25 483 PHE A C 1
ATOM 3835 O O . PHE A 1 483 ? -9.205 9.288 3.635 1.00 84.25 483 PHE A O 1
ATOM 3842 N N . ARG A 1 484 ? -7.647 10.443 2.492 1.00 91.38 484 ARG A N 1
ATOM 3843 C CA . ARG A 1 484 ? -8.038 11.775 2.963 1.00 91.38 484 ARG A CA 1
ATOM 3844 C C . ARG A 1 484 ? -9.482 12.082 2.588 1.00 91.38 484 ARG A C 1
ATOM 3846 O O . ARG A 1 484 ? -10.286 12.293 3.488 1.00 91.38 484 ARG A O 1
ATOM 3853 N N . ARG A 1 485 ? -9.832 12.007 1.299 1.00 83.62 485 ARG A N 1
ATOM 3854 C CA . ARG A 1 485 ? -11.213 12.222 0.821 1.00 83.62 485 ARG A CA 1
ATOM 3855 C C . ARG A 1 485 ? -12.214 11.290 1.499 1.00 83.62 485 ARG A C 1
ATOM 3857 O O . ARG A 1 485 ? -13.272 11.714 1.938 1.00 83.62 485 ARG A O 1
ATOM 3864 N N . THR A 1 486 ? -11.836 10.030 1.659 1.00 82.25 486 THR A N 1
ATOM 3865 C CA . THR A 1 486 ? -12.667 9.017 2.311 1.00 82.25 486 THR A CA 1
ATOM 3866 C C . THR A 1 486 ? -12.942 9.341 3.791 1.00 82.25 486 THR A C 1
ATOM 3868 O O . THR A 1 486 ? -14.052 9.161 4.294 1.00 82.25 486 THR A O 1
ATOM 3871 N N . ILE A 1 487 ? -11.937 9.847 4.509 1.00 92.62 487 ILE A N 1
ATOM 3872 C CA . ILE A 1 487 ? -12.087 10.308 5.895 1.00 92.62 487 ILE A CA 1
ATOM 3873 C C . ILE A 1 487 ? -12.946 11.578 5.946 1.00 92.62 487 ILE A C 1
ATOM 3875 O O . ILE A 1 487 ? -13.799 11.692 6.823 1.00 92.62 487 ILE A O 1
ATOM 3879 N N . GLU A 1 488 ? -12.775 12.506 5.002 1.00 93.75 488 GLU A N 1
ATOM 3880 C CA . GLU A 1 488 ? -13.610 13.712 4.877 1.00 93.75 488 GLU A CA 1
ATOM 3881 C C . GLU A 1 488 ? -15.084 13.361 4.647 1.00 93.75 488 GLU A C 1
ATOM 3883 O O . GLU A 1 488 ? -15.961 13.946 5.282 1.00 93.75 488 GLU A O 1
ATOM 3888 N N . GLU A 1 489 ? -15.369 12.365 3.807 1.00 88.31 489 GLU A N 1
ATOM 3889 C CA . GLU A 1 489 ? -16.720 11.839 3.600 1.00 88.31 489 GLU A CA 1
ATOM 3890 C C . GLU A 1 489 ? -17.313 11.299 4.906 1.00 88.31 489 GLU A C 1
ATOM 3892 O O . GLU A 1 489 ? -18.427 11.683 5.276 1.00 88.31 489 GLU A O 1
ATOM 3897 N N . GLN A 1 490 ? -16.558 10.483 5.651 1.00 92.69 490 GLN A N 1
ATOM 3898 C CA . GLN A 1 490 ? -17.001 9.967 6.949 1.00 92.69 490 GLN A CA 1
ATOM 3899 C C . GLN A 1 490 ? -17.235 11.097 7.965 1.00 92.69 490 GLN A C 1
ATOM 3901 O O . GLN A 1 490 ? -18.233 11.078 8.679 1.00 92.69 490 GLN A O 1
ATOM 3906 N N . ILE A 1 491 ? -16.365 12.108 8.021 1.00 95.25 491 ILE A N 1
ATOM 3907 C CA . ILE A 1 491 ? -16.549 13.277 8.894 1.00 95.25 491 ILE A CA 1
ATOM 3908 C C . ILE A 1 491 ? -17.806 14.062 8.487 1.00 95.25 491 ILE A C 1
ATOM 3910 O O . ILE A 1 491 ? -18.591 14.468 9.344 1.00 95.25 491 ILE A O 1
ATOM 3914 N N . SER A 1 492 ? -18.038 14.246 7.185 1.00 93.69 492 SER A N 1
ATOM 3915 C CA . SER A 1 492 ? -19.134 15.072 6.663 1.00 93.69 492 SER A CA 1
ATOM 3916 C C . SER A 1 492 ? -20.530 14.549 7.020 1.00 93.69 492 SER A C 1
ATOM 3918 O O . SER A 1 492 ? -21.461 15.341 7.184 1.00 93.69 492 SER A O 1
ATOM 3920 N N . VAL A 1 493 ? -20.682 13.230 7.194 1.00 93.75 493 VAL A N 1
ATOM 3921 C CA . VAL A 1 493 ? -21.949 12.608 7.615 1.00 93.75 493 VAL A CA 1
ATOM 3922 C C . VAL A 1 493 ? -22.186 12.688 9.130 1.00 93.75 493 VAL A C 1
ATOM 3924 O O . VAL A 1 493 ? -23.261 12.309 9.598 1.00 93.75 493 VAL A O 1
ATOM 3927 N N . HIS A 1 494 ? -21.230 13.239 9.885 1.00 94.06 494 HIS A N 1
ATOM 3928 C CA . HIS A 1 494 ? -21.294 13.458 11.332 1.00 94.06 494 HIS A CA 1
ATOM 3929 C C . HIS A 1 494 ? -21.036 14.930 11.719 1.00 94.06 494 HIS A C 1
ATOM 3931 O O . HIS A 1 494 ? -20.098 15.224 12.464 1.00 94.06 494 HIS A O 1
ATOM 3937 N N . PRO A 1 495 ? -21.874 15.883 11.260 1.00 93.81 495 PRO A N 1
ATOM 3938 C CA . PRO A 1 495 ? -21.671 17.316 11.503 1.00 93.81 495 PRO A CA 1
ATOM 3939 C C . PRO A 1 495 ? -21.805 17.732 12.980 1.00 93.81 495 PRO A C 1
ATOM 3941 O O . PRO A 1 495 ? -21.493 18.865 13.336 1.00 93.81 495 PRO A O 1
ATOM 3944 N N . ASP A 1 496 ? -22.317 16.846 13.835 1.00 95.38 496 ASP A N 1
ATOM 3945 C CA . ASP A 1 496 ? -22.478 17.028 15.277 1.00 95.38 496 ASP A CA 1
ATOM 3946 C C . ASP A 1 496 ? -21.252 16.605 16.108 1.00 95.38 496 ASP A C 1
ATOM 3948 O O . ASP A 1 496 ? -21.260 16.777 17.330 1.00 95.38 496 ASP A O 1
ATOM 3952 N N . LEU A 1 497 ? -20.205 16.069 15.472 1.00 97.25 497 LEU A N 1
ATOM 3953 C CA . LEU A 1 497 ? -18.956 15.661 16.117 1.00 97.25 497 LEU A CA 1
ATOM 3954 C C . LEU A 1 497 ? -17.835 16.666 15.822 1.00 97.25 497 LEU A C 1
ATOM 3956 O O . LEU A 1 497 ? -17.743 17.224 14.731 1.00 97.25 497 LEU A O 1
ATOM 3960 N N . GLU A 1 498 ? -16.957 16.889 16.798 1.00 98.06 498 GLU A N 1
ATOM 3961 C CA . GLU A 1 498 ? -15.797 17.769 16.647 1.00 98.06 498 GLU A CA 1
ATOM 3962 C C . GLU A 1 498 ? -14.548 16.946 16.314 1.00 98.06 498 GLU A C 1
ATOM 3964 O O . GLU A 1 498 ? -14.158 16.070 17.087 1.00 98.06 498 GLU A O 1
ATOM 3969 N N . PHE A 1 499 ? -13.884 17.257 15.199 1.00 98.25 499 PHE A N 1
ATOM 3970 C CA . PHE A 1 499 ? -12.616 16.640 14.808 1.00 98.25 499 PHE A CA 1
ATOM 3971 C C . PHE A 1 499 ? -11.484 17.669 14.834 1.00 98.25 499 PHE A C 1
ATOM 3973 O O . PHE A 1 499 ? -11.578 18.730 14.217 1.00 98.25 499 PHE A O 1
ATOM 3980 N N . ILE A 1 500 ? -10.397 17.340 15.529 1.00 97.62 500 ILE A N 1
ATOM 3981 C CA . ILE A 1 500 ? -9.196 18.164 15.655 1.00 97.62 500 ILE A CA 1
ATOM 3982 C C . ILE A 1 500 ? -8.021 17.436 15.012 1.00 97.62 500 ILE A C 1
ATOM 3984 O O . ILE A 1 500 ? -7.641 16.355 15.462 1.00 97.62 500 ILE A O 1
ATOM 3988 N N . ASN A 1 501 ? -7.414 18.049 14.000 1.00 96.38 501 ASN A N 1
ATOM 3989 C CA . ASN A 1 501 ? -6.207 17.543 13.363 1.00 96.38 501 ASN A CA 1
ATOM 3990 C C . ASN A 1 501 ? -4.954 18.055 14.095 1.00 96.38 501 ASN A C 1
ATOM 3992 O O . ASN A 1 501 ? -4.727 19.263 14.184 1.00 96.38 501 ASN A O 1
ATOM 3996 N N . LEU A 1 502 ? -4.142 17.135 14.629 1.00 95.38 502 LEU A N 1
ATOM 3997 C CA . LEU A 1 502 ? -2.878 17.451 15.306 1.00 95.38 502 LEU A CA 1
ATOM 3998 C C . LEU A 1 502 ? -1.664 17.414 14.361 1.00 95.38 502 LEU A C 1
ATOM 4000 O O . LEU A 1 502 ? -0.574 17.835 14.752 1.00 95.38 502 LEU A O 1
ATOM 4004 N N . SER A 1 503 ? -1.835 16.936 13.126 1.00 93.25 503 SER A N 1
ATOM 4005 C CA . SER A 1 503 ? -0.785 16.828 12.110 1.00 93.25 503 SER A CA 1
ATOM 4006 C C . SER A 1 503 ? -0.538 18.171 11.416 1.00 93.25 503 SER A C 1
ATOM 4008 O O . SER A 1 503 ? -0.999 18.412 10.307 1.00 93.25 503 SER A O 1
ATOM 4010 N N . LYS A 1 504 ? 0.211 19.063 12.079 1.00 88.62 504 LYS A N 1
ATOM 4011 C CA . LYS A 1 504 ? 0.435 20.464 11.651 1.00 88.62 504 LYS A CA 1
ATOM 4012 C C . LYS A 1 504 ? 1.006 20.646 10.244 1.00 88.62 504 LYS A C 1
ATOM 4014 O O . LYS A 1 504 ? 0.751 21.676 9.632 1.00 88.62 504 LYS A O 1
ATOM 4019 N N . HIS A 1 505 ? 1.799 19.686 9.780 1.00 89.75 505 HIS A N 1
ATOM 4020 C CA . HIS A 1 505 ? 2.441 19.719 8.463 1.00 89.75 505 HIS A CA 1
ATOM 4021 C C . HIS A 1 505 ? 1.899 18.638 7.520 1.00 89.75 505 HIS A C 1
ATOM 4023 O O . HIS A 1 505 ? 2.391 18.499 6.404 1.00 89.75 505 HIS A O 1
ATOM 4029 N N . GLY A 1 506 ? 0.928 17.846 7.987 1.00 92.69 506 GLY A N 1
ATOM 4030 C CA . GLY A 1 506 ? 0.236 16.849 7.183 1.00 92.69 506 GLY A CA 1
ATOM 4031 C C . GLY A 1 506 ? -0.821 17.485 6.287 1.00 92.69 506 GLY A C 1
ATOM 4032 O O . GLY A 1 506 ? -1.092 18.685 6.368 1.00 92.69 506 GLY A O 1
ATOM 4033 N N . ALA A 1 507 ? -1.445 16.662 5.451 1.00 93.50 507 ALA A N 1
ATOM 4034 C CA . ALA A 1 507 ? -2.545 17.067 4.596 1.00 93.50 507 ALA A CA 1
ATOM 4035 C C . ALA A 1 507 ? -3.682 17.705 5.411 1.00 93.50 507 ALA A C 1
ATOM 4037 O O . ALA A 1 507 ? -4.075 17.222 6.479 1.00 93.50 507 ALA A O 1
ATOM 4038 N N . LEU A 1 508 ? -4.240 18.784 4.872 1.00 95.56 508 LEU A N 1
ATOM 4039 C CA . LEU A 1 508 ? -5.461 19.391 5.364 1.00 95.56 508 LEU A CA 1
ATOM 4040 C C . LEU A 1 508 ? -6.623 18.420 5.140 1.00 95.56 508 LEU A C 1
ATOM 4042 O O . LEU A 1 508 ? -6.906 18.026 4.014 1.00 95.56 508 LEU A O 1
ATOM 4046 N N . ILE A 1 509 ? -7.314 18.063 6.221 1.00 96.56 509 ILE A N 1
ATOM 4047 C CA . ILE A 1 509 ? -8.498 17.200 6.181 1.00 96.56 509 ILE A CA 1
ATOM 4048 C C . ILE A 1 509 ? -9.725 18.090 6.382 1.00 96.56 509 ILE A C 1
ATOM 4050 O O . ILE A 1 509 ? -9.928 18.647 7.467 1.00 96.56 509 ILE A O 1
ATOM 4054 N N . HIS A 1 510 ? -10.546 18.255 5.351 1.00 95.44 510 HIS A N 1
ATOM 4055 C CA . HIS A 1 510 ? -11.770 19.044 5.429 1.00 95.44 510 HIS A CA 1
ATOM 4056 C C . HIS A 1 510 ? -12.748 18.487 6.477 1.00 95.44 510 HIS A C 1
ATOM 4058 O O . HIS A 1 510 ? -12.883 17.283 6.678 1.00 95.44 510 HIS A O 1
ATOM 4064 N N . GLY A 1 511 ? -13.427 19.393 7.185 1.00 95.19 511 GLY A N 1
ATOM 4065 C CA . GLY A 1 511 ? -14.275 19.044 8.330 1.00 95.19 511 GLY A CA 1
ATOM 4066 C C . GLY A 1 511 ? -13.522 18.933 9.662 1.00 95.19 511 GLY A C 1
ATOM 4067 O O . GLY A 1 511 ? -14.163 18.787 10.700 1.00 95.19 511 GLY A O 1
ATOM 4068 N N . THR A 1 512 ? -12.191 19.069 9.664 1.00 97.00 512 THR A N 1
ATOM 4069 C CA . THR A 1 512 ? -11.388 19.174 10.894 1.00 97.00 512 THR A CA 1
ATOM 4070 C C . THR A 1 512 ? -11.037 20.626 11.236 1.00 97.00 512 THR A C 1
ATOM 4072 O O . THR A 1 512 ? -11.019 21.503 10.372 1.00 97.00 512 THR A O 1
ATOM 4075 N N . SER A 1 513 ? -10.759 20.886 12.514 1.00 94.25 513 SER A N 1
ATOM 4076 C CA . SER A 1 513 ? -10.128 22.121 13.003 1.00 94.25 513 SER A CA 1
ATOM 4077 C C . SER A 1 513 ? -8.678 21.855 13.424 1.00 94.25 513 SER A C 1
ATOM 4079 O O . SER A 1 513 ? -8.336 20.728 13.777 1.00 94.25 513 SER A O 1
ATOM 4081 N N . SER A 1 514 ? -7.824 22.879 13.429 1.00 84.75 514 SER A N 1
ATOM 4082 C CA . SER A 1 514 ? -6.457 22.818 13.973 1.00 84.75 514 SER A CA 1
ATOM 4083 C C . SER A 1 514 ? -6.370 23.468 15.364 1.00 84.75 514 SER A C 1
ATOM 4085 O O . SER A 1 514 ? -7.220 24.288 15.721 1.00 84.75 514 SER A O 1
ATOM 4087 N N . LEU A 1 515 ? -5.370 23.070 16.166 1.00 68.12 515 LEU A N 1
ATOM 4088 C CA . LEU A 1 515 ? -5.072 23.644 17.495 1.00 68.12 515 LEU A CA 1
ATOM 4089 C C . LEU A 1 515 ? -4.086 24.812 17.455 1.00 68.12 515 LEU A C 1
ATOM 4091 O O . LEU A 1 515 ? -3.094 24.723 16.693 1.00 68.12 515 LEU A O 1
#

pLDDT: mean 87.07, std 13.04, range [40.34, 98.56]

Mean predicted aligned error: 13.18 Å